Protein 5ZNT (pdb70)

Organism: Bombyx mori (NCBI:txid7091)

Sequence (379 aa):
PNRAPPCDSSQCVLPDCFCSEDGTVIPGDLPARDVPQMITITFDDAINNNNIELYKEIFNGKRKNPNGCDIKATYFVSHKYTNYSAVQETHRKGHEIAVHSITHNDDERFWSNATVDDWGKEMAGMRVIIEKFSNITDNSVVGVRAPYLRVGGNNQFTMMEEQAFLYDSTITAPLSNPPLWPYTMYFRMPHRCHGNLQSCPTRSHAVWEMVMNELDRREDPSNDEYLPGCAMVDSCSNILTGDQFYNFLNHNFDRHYEQNRAPLGLYFHAAWLKNNPEFLEAFLYWIDEILQSHNNDVYFVTMTQVIQWVQNPRTVTEAKNFEPWREKCSVEGNPACWVPHSCKLTSKEVPGETINLQTCLRCPVNYPWLNDPTGDGHYH

B-factor: mean 30.51, std 12.41, range [11.77, 82.38]

Radius of gyration: 20.22 Å; Cα contacts (8 Å, |Δi|>4): 789; chains: 1; bounding box: 62×52×52 Å

Nearest PDB structures (foldseek):
  5znt-assembly1_A  TM=1.003E+00  e=3.588E-90  Bombyx mori
  5z34-assembly1_A  TM=9.228E-01  e=1.202E-41  Bombyx mori
  7v03-assembly1_A  TM=4.152E-01  e=1.930E+00  Cuscuta australis
  7rcq-assembly1_A-2  TM=2.975E-01  e=6.679E-01  Ktedonobacter racemifer
  7sp7-assembly1_A  TM=4.121E-01  e=6.319E+00  Paramecium bursaria Chlorella virus CZ-2

GO terms:
  GO:0008270 zinc ion binding (F, IDA)
  GO:0004099 chitin deacetylase activity (F, IDA)
  GO:0000272 polysaccharide catabolic process (P, IDA)
  GO:0005576 extracellular region (C, IC)
  GO:0005515 protein binding (F, IPI)

Foldseek 3Di:
DFFFAADDPVPADFDQFDDDLQQQAAFVNDDLVFFFQEAAEEAEEADAPVCLVVVCVQQVLPQAALLRFGFEYEYAYEAFQHALLSVLVNVLLPHAYEHAFHPLDPPLVCQQAPALLRLCLTHVLRVVLNCPQSVPDPPRHAEYEYRVLAAHAVSNQVNSQVSRRAAYASFEAWADQQWGAKGAQQHADSGDRDDDPHHHYGHGGSYIYRYQYFADLDLCVPDPDDDTGHRAPVVSPPPDFLVSLLVSVVVRSCSLSVGSSHHHYHYYHSCVCVVHVSVVVSVSVNSVVCRVPDLRYGNAHPVVSSVCSNPPDTSVRVSVPVVRCVSRRDDDDRPDDAWDWDFAAAPVRPPDTGTYTGNDDDEHHDAGSVRSVSNPDDD

Structure (mmCIF, N/CA/C/O backbone):
data_5ZNT
#
_entry.id   5ZNT
#
_cell.length_a   136.006
_cell.length_b   136.006
_cell.length_c   77.209
_cell.angle_alpha   90.00
_cell.angle_beta   90.00
_cell.angle_gamma   90.00
#
_symmetry.space_group_name_H-M   'I 4'
#
loop_
_entity.id
_entity.type
_entity.pdbx_description
1 polymer 'chitin deacetylase'
2 branched 2-acetamido-2-deoxy-beta-D-glucopyranose-(1-4)-2-acetamido-2-deoxy-beta-D-glucopyranose
3 non-polymer 'ZINC ION'
4 non-polymer 2-acetamido-2-deoxy-beta-D-glucopyranose
5 water water
#
loop_
_atom_site.group_PDB
_atom_site.id
_atom_site.type_symbol
_atom_site.label_atom_id
_atom_site.label_alt_id
_atom_site.label_comp_id
_atom_site.label_asym_id
_atom_site.label_entity_id
_atom_site.label_seq_id
_atom_site.pdbx_PDB_ins_code
_atom_site.Cartn_x
_atom_site.Cartn_y
_atom_site.Cartn_z
_atom_site.occupancy
_atom_site.B_iso_or_equiv
_atom_site.auth_seq_id
_atom_site.auth_comp_id
_atom_site.auth_asym_id
_atom_site.auth_atom_id
_atom_site.pdbx_PDB_model_num
ATOM 1 N N . PRO A 1 2 ? 13.729 95.516 75.155 1.00 72.47 162 PRO A N 1
ATOM 2 C CA . PRO A 1 2 ? 12.668 95.322 74.181 1.00 71.14 162 PRO A CA 1
ATOM 3 C C . PRO A 1 2 ? 13.194 94.403 73.153 1.00 71.36 162 PRO A C 1
ATOM 4 O O . PRO A 1 2 ? 14.064 93.608 73.458 1.00 66.23 162 PRO A O 1
ATOM 8 N N . ASN A 1 3 ? 12.658 94.511 71.953 1.00 70.83 163 ASN A N 1
ATOM 9 C CA . ASN A 1 3 ? 13.119 93.698 70.879 1.00 72.64 163 ASN A CA 1
ATOM 10 C C . ASN A 1 3 ? 14.197 94.232 70.005 1.00 58.08 163 ASN A C 1
ATOM 11 O O . ASN A 1 3 ? 14.057 94.408 68.819 1.00 50.37 163 ASN A O 1
ATOM 16 N N . ARG A 1 4 ? 15.279 94.427 70.709 1.00 55.45 164 ARG A N 1
ATOM 17 C CA . ARG A 1 4 ? 16.495 94.863 70.222 1.00 50.32 164 ARG A CA 1
ATOM 18 C C . ARG A 1 4 ? 16.940 93.827 69.240 1.00 52.26 164 ARG A C 1
ATOM 19 O O . ARG A 1 4 ? 16.937 92.697 69.541 1.00 50.71 164 ARG A O 1
ATOM 27 N N . ALA A 1 5 ? 17.304 94.237 68.057 1.00 37.86 165 ALA A N 1
ATOM 28 C CA . ALA A 1 5 ? 17.785 93.312 67.050 1.00 41.97 165 ALA A CA 1
ATOM 29 C C . ALA A 1 5 ? 19.054 92.627 67.550 1.00 34.59 165 ALA A C 1
ATOM 30 O O . ALA A 1 5 ? 19.888 93.263 68.204 1.00 32.55 165 ALA A O 1
ATOM 32 N N . PRO A 1 6 ? 19.221 91.339 67.282 1.00 36.53 166 PRO A N 1
ATOM 33 C CA . PRO A 1 6 ? 20.403 90.630 67.753 1.00 32.63 166 PRO A CA 1
ATOM 34 C C . PRO A 1 6 ? 21.594 90.916 66.861 1.00 38.65 166 PRO A C 1
ATOM 35 O O . PRO A 1 6 ? 21.437 91.447 65.748 1.00 33.34 166 PRO A O 1
ATOM 39 N N . PRO A 1 7 ? 22.802 90.565 67.305 1.00 35.46 167 PRO A N 1
ATOM 40 C CA . PRO A 1 7 ? 23.963 90.688 66.423 1.00 32.85 167 PRO A CA 1
ATOM 41 C C . PRO A 1 7 ? 23.778 89.802 65.207 1.00 30.28 167 PRO A C 1
ATOM 42 O O . PRO A 1 7 ? 23.061 88.803 65.247 1.00 33.79 167 PRO A O 1
ATOM 46 N N . CYS A 1 8 ? 24.426 90.200 64.114 1.00 31.59 168 CYS A N 1
ATOM 47 C CA . CYS A 1 8 ? 24.392 89.435 62.873 1.00 33.46 168 CYS A CA 1
ATOM 48 C C . CYS A 1 8 ? 24.557 87.943 63.141 1.00 37.76 168 CYS A C 1
ATOM 49 O O . CYS A 1 8 ? 25.487 87.523 63.833 1.00 39.34 168 CYS A O 1
ATOM 52 N N . ASP A 1 9 ? 23.636 87.152 62.602 1.00 40.80 169 ASP A N 1
ATOM 53 C CA . ASP A 1 9 ? 23.706 85.690 62.619 1.00 42.92 169 ASP A CA 1
ATOM 54 C C . ASP A 1 9 ? 23.703 85.223 61.166 1.00 40.63 169 ASP A C 1
ATOM 55 O O . ASP A 1 9 ? 22.643 85.130 60.542 1.00 38.41 169 ASP A O 1
ATOM 60 N N . SER A 1 10 ? 24.890 84.925 60.632 1.00 47.77 170 SER A N 1
ATOM 61 C CA . SER A 1 10 ? 25.018 84.549 59.227 1.00 53.82 170 SER A CA 1
ATOM 62 C C . SER A 1 10 ? 24.214 83.306 58.876 1.00 55.07 170 SER A C 1
ATOM 63 O O . SER A 1 10 ? 24.088 82.987 57.690 1.00 57.39 170 SER A O 1
ATOM 66 N N . SER A 1 11 ? 23.655 82.612 59.870 1.00 54.48 171 SER A N 1
ATOM 67 C CA . SER A 1 11 ? 22.877 81.408 59.608 1.00 59.74 171 SER A CA 1
ATOM 68 C C . SER A 1 11 ? 21.430 81.739 59.259 1.00 55.74 171 SER A C 1
ATOM 69 O O . SER A 1 11 ? 20.841 81.091 58.388 1.00 62.68 171 SER A O 1
ATOM 72 N N . GLN A 1 12 ? 20.831 82.729 59.917 1.00 47.62 172 GLN A N 1
ATOM 73 C CA . GLN A 1 12 ? 19.475 83.136 59.572 1.00 51.45 172 GLN A CA 1
ATOM 74 C C . GLN A 1 12 ? 19.424 84.465 58.818 1.00 51.33 172 GLN A C 1
ATOM 75 O O . GLN A 1 12 ? 18.351 85.065 58.702 1.00 53.02 172 GLN A O 1
ATOM 81 N N . CYS A 1 13 ? 20.548 84.937 58.297 1.00 49.19 173 CYS A N 1
ATOM 82 C CA . CYS A 1 13 ? 20.578 86.112 57.430 1.00 45.70 173 CYS A CA 1
ATOM 83 C C . CYS A 1 13 ? 21.192 85.671 56.104 1.00 44.06 173 CYS A C 1
ATOM 84 O O . CYS A 1 13 ? 22.418 85.652 55.963 1.00 46.87 173 CYS A O 1
ATOM 87 N N . VAL A 1 14 ? 20.342 85.308 55.139 1.00 41.34 174 VAL A N 1
ATOM 88 C CA . VAL A 1 14 ? 20.782 84.711 53.883 1.00 50.18 174 VAL A CA 1
ATOM 89 C C . VAL A 1 14 ? 20.297 85.548 52.706 1.00 51.33 174 VAL A C 1
ATOM 90 O O . VAL A 1 14 ? 19.167 86.061 52.709 1.00 48.68 174 VAL A O 1
ATOM 94 N N . LEU A 1 15 ? 21.160 85.683 51.696 1.00 49.98 175 LEU A N 1
ATOM 95 C CA . LEU A 1 15 ? 20.808 86.400 50.477 1.00 55.38 175 LEU A CA 1
ATOM 96 C C . LEU A 1 15 ? 19.615 85.721 49.808 1.00 54.25 175 LEU A C 1
ATOM 97 O O . LEU A 1 15 ? 19.445 84.505 49.921 1.00 63.02 175 LEU A O 1
ATOM 102 N N . PRO A 1 16 ? 18.774 86.477 49.091 1.00 57.13 176 PRO A N 1
ATOM 103 C CA . PRO A 1 16 ? 18.894 87.909 48.807 1.00 54.61 176 PRO A CA 1
ATOM 104 C C . PRO A 1 16 ? 18.116 88.812 49.759 1.00 52.53 176 PRO A C 1
ATOM 105 O O . PRO A 1 16 ? 18.117 90.034 49.584 1.00 43.86 176 PRO A O 1
ATOM 109 N N . ASP A 1 17 ? 17.426 88.221 50.731 1.00 51.42 177 ASP A N 1
ATOM 110 C CA . ASP A 1 17 ? 16.591 89.029 51.610 1.00 48.77 177 ASP A CA 1
ATOM 111 C C . ASP A 1 17 ? 17.412 89.775 52.650 1.00 40.07 177 ASP A C 1
ATOM 112 O O . ASP A 1 17 ? 16.990 90.832 53.137 1.00 42.23 177 ASP A O 1
ATOM 117 N N . CYS A 1 18 ? 18.577 89.246 52.998 1.00 42.86 178 CYS A N 1
ATOM 118 C CA . CYS A 1 18 ? 19.260 89.697 54.195 1.00 41.13 178 CYS A CA 1
ATOM 119 C C . CYS A 1 18 ? 20.755 89.579 53.964 1.00 41.49 178 CYS A C 1
ATOM 120 O O . CYS A 1 18 ? 21.238 88.572 53.431 1.00 40.25 178 CYS A O 1
ATOM 123 N N . PHE A 1 19 ? 21.483 90.619 54.355 1.00 34.69 179 PHE A N 1
ATOM 124 C CA . PHE A 1 19 ? 22.929 90.557 54.322 1.00 35.63 179 PHE A CA 1
ATOM 125 C C . PHE A 1 19 ? 23.495 91.264 55.541 1.00 38.33 179 PHE A C 1
ATOM 126 O O . PHE A 1 19 ? 23.129 92.406 55.836 1.00 35.70 179 PHE A O 1
ATOM 134 N N . CYS A 1 20 ? 24.378 90.568 56.255 1.00 37.61 180 CYS A N 1
ATOM 135 C CA . CYS A 1 20 ? 25.087 91.138 57.386 1.00 33.27 180 CYS A CA 1
ATOM 136 C C . CYS A 1 20 ? 26.404 90.395 57.554 1.00 37.78 180 CYS A C 1
ATOM 137 O O . CYS A 1 20 ? 26.569 89.263 57.095 1.00 37.94 180 CYS A O 1
ATOM 140 N N . SER A 1 21 ? 27.345 91.060 58.209 1.00 33.19 181 SER A N 1
ATOM 141 C CA . SER A 1 21 ? 28.537 90.424 58.745 1.00 40.36 181 SER A CA 1
ATOM 142 C C . SER A 1 21 ? 28.794 91.026 60.117 1.00 38.63 181 SER A C 1
ATOM 143 O O . SER A 1 21 ? 28.163 92.015 60.512 1.00 35.04 181 SER A O 1
ATOM 146 N N . GLU A 1 22 ? 29.734 90.429 60.857 1.00 44.46 182 GLU A N 1
ATOM 147 C CA . GLU A 1 22 ? 29.905 90.832 62.250 1.00 46.70 182 GLU A CA 1
ATOM 148 C C . GLU A 1 22 ? 30.367 92.285 62.358 1.00 40.23 182 GLU A C 1
ATOM 149 O O . GLU A 1 22 ? 29.917 93.021 63.244 1.00 42.87 182 GLU A O 1
ATOM 155 N N . ASP A 1 23 ? 31.236 92.727 61.448 1.00 35.43 183 ASP A N 1
ATOM 156 C CA . ASP A 1 23 ? 31.678 94.119 61.445 1.00 40.20 183 ASP A CA 1
ATOM 157 C C . ASP A 1 23 ? 31.299 94.884 60.175 1.00 33.22 183 ASP A C 1
ATOM 158 O O . ASP A 1 23 ? 31.758 96.017 59.988 1.00 29.41 183 ASP A O 1
ATOM 163 N N . GLY A 1 24 ? 30.482 94.307 59.301 1.00 36.27 184 GLY A N 1
ATOM 164 C CA . GLY A 1 24 ? 30.077 95.038 58.118 1.00 29.36 184 GLY A CA 1
ATOM 165 C C . GLY A 1 24 ? 31.122 95.149 57.028 1.00 36.42 184 GLY A C 1
ATOM 166 O O . GLY A 1 24 ? 30.901 95.903 56.077 1.00 28.67 184 GLY A O 1
ATOM 167 N N . THR A 1 25 ? 32.258 94.423 57.124 1.00 28.64 185 THR A N 1
ATOM 168 C CA . THR A 1 25 ? 33.316 94.516 56.120 1.00 26.33 185 THR A CA 1
ATOM 169 C C . THR A 1 25 ? 33.385 93.337 55.161 1.00 27.28 185 THR A C 1
ATOM 170 O O . THR A 1 25 ? 34.130 93.410 54.178 1.00 28.72 185 THR A O 1
ATOM 174 N N . VAL A 1 26 ? 32.631 92.274 55.396 1.00 31.50 186 VAL A N 1
ATOM 175 C CA . VAL A 1 26 ? 32.704 91.076 54.565 1.00 33.95 186 VAL A CA 1
ATOM 176 C C . VAL A 1 26 ? 31.978 91.306 53.245 1.00 34.13 186 VAL A C 1
ATOM 177 O O . VAL A 1 26 ? 30.908 91.926 53.198 1.00 31.62 186 VAL A O 1
ATOM 181 N N . ILE A 1 27 ? 32.558 90.794 52.166 1.00 26.64 187 ILE A N 1
ATOM 182 C CA . ILE A 1 27 ? 32.000 90.913 50.824 1.00 27.75 187 ILE A CA 1
ATOM 183 C C . ILE A 1 27 ? 30.834 89.945 50.661 1.00 37.28 187 ILE A C 1
ATOM 184 O O . ILE A 1 27 ? 30.930 88.783 51.086 1.00 36.48 187 ILE A O 1
ATOM 189 N N . PRO A 1 28 ? 29.711 90.383 50.083 1.00 33.56 188 PRO A N 1
ATOM 190 C CA . PRO A 1 28 ? 28.611 89.454 49.802 1.00 34.39 188 PRO A CA 1
ATOM 191 C C . PRO A 1 28 ? 29.078 88.247 49.000 1.00 34.96 188 PRO A C 1
ATOM 192 O O . PRO A 1 28 ? 29.957 88.348 48.142 1.00 33.98 188 PRO A O 1
ATOM 196 N N . GLY A 1 29 ? 28.491 87.090 49.304 1.00 37.20 189 GLY A N 1
ATOM 197 C CA . GLY A 1 29 ? 28.866 85.855 48.625 1.00 41.65 189 GLY A CA 1
ATOM 198 C C . GLY A 1 29 ? 30.293 85.403 48.848 1.00 41.32 189 GLY A C 1
ATOM 199 O O . GLY A 1 29 ? 30.732 84.448 48.200 1.00 45.04 189 GLY A O 1
ATOM 200 N N . ASP A 1 30 ? 31.023 86.067 49.743 1.00 38.05 190 ASP A N 1
ATOM 201 C CA . ASP A 1 30 ? 32.426 85.781 50.037 1.00 43.71 190 ASP A CA 1
ATOM 202 C C . ASP A 1 30 ? 33.268 85.707 48.763 1.00 52.22 190 ASP A C 1
ATOM 203 O O . ASP A 1 30 ? 34.207 84.915 48.659 1.00 41.98 190 ASP A O 1
ATOM 208 N N . LEU A 1 31 ? 32.942 86.552 47.786 1.00 42.28 191 LEU A N 1
ATOM 209 C CA . LEU A 1 31 ? 33.785 86.660 46.608 1.00 36.62 191 LEU A CA 1
ATOM 210 C C . LEU A 1 31 ? 35.134 87.263 46.998 1.00 39.01 191 LEU A C 1
ATOM 211 O O . LEU A 1 31 ? 35.215 88.072 47.932 1.00 40.31 191 LEU A O 1
ATOM 216 N N . PRO A 1 32 ? 36.216 86.858 46.327 1.00 38.89 192 PRO A N 1
ATOM 217 C CA . PRO A 1 32 ? 37.509 87.517 46.549 1.00 39.16 192 PRO A CA 1
ATOM 218 C C . PRO A 1 32 ? 37.447 88.974 46.118 1.00 31.51 192 PRO A C 1
ATOM 219 O O . PRO A 1 32 ? 36.911 89.288 45.058 1.00 39.69 192 PRO A O 1
ATOM 223 N N . ALA A 1 33 ? 38.063 89.853 46.917 1.00 31.91 193 ALA A N 1
ATOM 224 C CA . ALA A 1 33 ? 38.062 91.282 46.601 1.00 33.79 193 ALA A CA 1
ATOM 225 C C . ALA A 1 33 ? 38.552 91.552 45.180 1.00 40.36 193 ALA A C 1
ATOM 226 O O . ALA A 1 33 ? 37.993 92.405 44.476 1.00 31.73 193 ALA A O 1
ATOM 228 N N . ARG A 1 34 ? 39.582 90.826 44.724 1.00 35.12 194 ARG A N 1
ATOM 229 C CA . ARG A 1 34 ? 40.131 91.100 43.398 1.00 33.92 194 ARG A CA 1
ATOM 230 C C . ARG A 1 34 ? 39.150 90.762 42.276 1.00 30.07 194 ARG A C 1
ATOM 231 O O . ARG A 1 34 ? 39.331 91.233 41.149 1.00 34.80 194 ARG A O 1
ATOM 239 N N . ASP A 1 35 ? 38.110 89.977 42.546 1.00 29.58 195 ASP A N 1
ATOM 240 C CA . ASP A 1 35 ? 37.113 89.667 41.525 1.00 31.83 195 ASP A CA 1
ATOM 241 C C . ASP A 1 35 ? 35.834 90.490 41.656 1.00 31.29 195 ASP A C 1
ATOM 242 O O . ASP A 1 35 ? 34.911 90.305 40.859 1.00 34.12 195 ASP A O 1
ATOM 247 N N . VAL A 1 36 ? 35.763 91.391 42.625 1.00 31.38 196 VAL A N 1
ATOM 248 C CA . VAL A 1 36 ? 34.567 92.198 42.892 1.00 30.38 196 VAL A CA 1
ATOM 249 C C . VAL A 1 36 ? 34.629 93.492 42.083 1.00 23.69 196 VAL A C 1
ATOM 250 O O . VAL A 1 36 ? 35.613 94.230 42.190 1.00 28.29 196 VAL A O 1
ATOM 254 N N . PRO A 1 37 ? 33.613 93.818 41.278 1.00 23.31 197 PRO A N 1
ATOM 255 C CA . PRO A 1 37 ? 33.572 95.146 40.640 1.00 24.41 197 PRO A CA 1
ATOM 256 C C . PRO A 1 37 ? 33.498 96.237 41.705 1.00 22.85 197 PRO A C 1
ATOM 257 O O . PRO A 1 37 ? 32.736 96.130 42.671 1.00 24.11 197 PRO A O 1
ATOM 261 N N . GLN A 1 38 ? 34.312 97.268 41.544 1.00 23.97 198 GLN A N 1
ATOM 262 C CA . GLN A 1 38 ? 34.283 98.413 42.448 1.00 21.18 198 GLN A CA 1
ATOM 263 C C . GLN A 1 38 ? 33.103 99.303 42.059 1.00 23.61 198 GLN A C 1
ATOM 264 O O . GLN A 1 38 ? 33.131 99.966 41.022 1.00 21.30 198 GLN A O 1
ATOM 270 N N . MET A 1 39 ? 32.072 99.318 42.886 1.00 22.09 199 MET A N 1
ATOM 271 C CA . MET A 1 39 ? 30.904 100.151 42.642 1.00 23.99 199 MET A CA 1
ATOM 272 C C . MET A 1 39 ? 31.121 101.545 43.214 1.00 20.25 199 MET A C 1
ATOM 273 O O . MET A 1 39 ? 31.679 101.703 44.304 1.00 23.45 199 MET A O 1
ATOM 278 N N . ILE A 1 40 ? 30.684 102.558 42.464 1.00 21.37 200 ILE A N 1
ATOM 279 C CA . ILE A 1 40 ? 30.701 103.940 42.930 1.00 21.37 200 ILE A CA 1
ATOM 280 C C . ILE A 1 40 ? 29.280 104.477 42.799 1.00 20.15 200 ILE A C 1
ATOM 281 O O . ILE A 1 40 ? 28.678 104.375 41.728 1.00 19.31 200 ILE A O 1
ATOM 286 N N . THR A 1 41 ? 28.742 105.028 43.884 1.00 18.34 201 THR A N 1
ATOM 287 C CA . THR A 1 41 ? 27.393 105.603 43.876 1.00 16.66 201 THR A CA 1
ATOM 288 C C . THR A 1 41 ? 27.533 107.116 43.990 1.00 16.34 201 THR A C 1
ATOM 289 O O . THR A 1 41 ? 27.669 107.657 45.085 1.00 17.90 201 THR A O 1
ATOM 293 N N . ILE A 1 42 ? 27.534 107.790 42.843 1.00 15.31 202 ILE A N 1
ATOM 294 C CA . ILE A 1 42 ? 27.373 109.235 42.833 1.00 18.56 202 ILE A CA 1
ATOM 295 C C . ILE A 1 42 ? 25.928 109.560 43.187 1.00 17.59 202 ILE A C 1
ATOM 296 O O . ILE A 1 42 ? 25.001 108.990 42.605 1.00 18.08 202 ILE A O 1
ATOM 301 N N . THR A 1 43 ? 25.723 110.471 44.14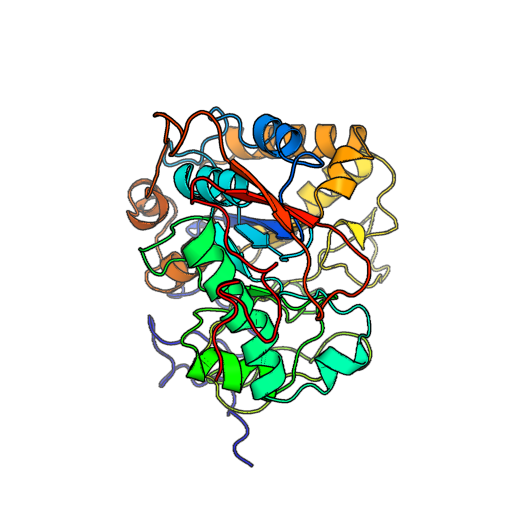2 1.00 15.38 203 THR A N 1
ATOM 302 C CA . THR A 1 43 ? 24.372 110.914 44.471 1.00 13.54 203 THR A CA 1
ATOM 303 C C . THR A 1 43 ? 24.324 112.432 44.500 1.00 16.67 203 THR A C 1
ATOM 304 O O . THR A 1 43 ? 25.348 113.102 44.668 1.00 17.06 203 THR A O 1
ATOM 308 N N . PHE A 1 44 ? 23.101 112.965 44.347 1.00 16.63 204 PHE A N 1
ATOM 309 C CA . PHE A 1 44 ? 22.813 114.390 44.449 1.00 13.86 204 PHE A CA 1
ATOM 310 C C . PHE A 1 44 ? 21.575 114.599 45.310 1.00 21.32 204 PHE A C 1
ATOM 311 O O . PHE A 1 44 ? 20.547 113.944 45.089 1.00 17.92 204 PHE A O 1
ATOM 319 N N . ASP A 1 45 ? 21.665 115.520 46.247 1.00 13.87 205 ASP A N 1
ATOM 320 C CA . ASP A 1 45 ? 20.513 115.790 47.061 1.00 18.02 205 ASP A CA 1
ATOM 321 C C . ASP A 1 45 ? 19.810 117.014 46.532 1.00 23.75 205 ASP A C 1
ATOM 322 O O . ASP A 1 45 ? 20.332 117.784 45.700 1.00 39.14 205 ASP A O 1
ATOM 327 N N . ASP A 1 46 ? 18.611 117.150 47.066 1.00 14.58 206 ASP A N 1
ATOM 328 C CA . ASP A 1 46 ? 17.766 118.317 47.024 1.00 16.29 206 ASP A CA 1
ATOM 329 C C . ASP A 1 46 ? 17.330 118.608 45.598 1.00 29.07 206 ASP A C 1
ATOM 330 O O . ASP A 1 46 ? 17.557 117.841 44.774 1.00 42.74 206 ASP A O 1
ATOM 335 N N . ALA A 1 47 ? 16.644 119.700 45.383 1.00 16.33 207 ALA A N 1
ATOM 336 C CA . ALA A 1 47 ? 15.832 119.943 44.204 1.00 16.85 207 ALA A CA 1
ATOM 337 C C . ALA A 1 47 ? 16.504 119.712 42.858 1.00 19.29 207 ALA A C 1
ATOM 338 O O . ALA A 1 47 ? 17.645 119.880 42.735 1.00 16.08 207 ALA A O 1
ATOM 340 N N . ILE A 1 48 ? 15.724 119.331 41.875 1.00 15.34 208 ILE A N 1
ATOM 341 C CA . ILE A 1 48 ? 16.212 119.236 40.538 1.00 15.59 208 ILE A CA 1
ATOM 342 C C . ILE A 1 48 ? 15.458 120.344 39.800 1.00 18.35 208 ILE A C 1
ATOM 343 O O . ILE A 1 48 ? 14.290 120.301 39.716 1.00 18.37 208 ILE A O 1
ATOM 348 N N . ASN A 1 49 ? 16.154 121.312 39.254 1.00 17.70 209 ASN A N 1
ATOM 349 C CA . ASN A 1 49 ? 15.488 122.420 38.561 1.00 18.53 209 ASN A CA 1
ATOM 350 C C . ASN A 1 49 ? 16.533 123.145 37.729 1.00 18.64 209 ASN A C 1
ATOM 351 O O . ASN A 1 49 ? 17.662 122.665 37.569 1.00 17.55 209 ASN A O 1
ATOM 356 N N . ASN A 1 50 ? 16.178 124.329 37.214 1.00 17.31 210 ASN A N 1
ATOM 357 C CA . ASN A 1 50 ? 17.105 124.978 36.303 1.00 23.21 210 ASN A CA 1
ATOM 358 C C . ASN A 1 50 ? 18.357 125.495 37.014 1.00 23.51 210 ASN A C 1
ATOM 359 O O . ASN A 1 50 ? 19.282 125.959 36.341 1.00 22.50 210 ASN A O 1
ATOM 364 N N . ASN A 1 51 ? 18.432 125.420 38.345 1.00 19.42 211 ASN A N 1
ATOM 365 C CA . ASN A 1 51 ? 19.714 125.689 38.987 1.00 21.51 211 ASN A CA 1
ATOM 366 C C . ASN A 1 51 ? 20.770 124.637 38.638 1.00 24.10 211 ASN A C 1
ATOM 367 O O . ASN A 1 51 ? 21.966 124.925 38.763 1.00 20.34 211 ASN A O 1
ATOM 372 N N . ASN A 1 52 ? 20.364 123.421 38.254 1.00 19.25 212 ASN A N 1
ATOM 373 C CA . ASN A 1 52 ? 21.329 122.333 38.070 1.00 22.27 212 ASN A CA 1
ATOM 374 C C . ASN A 1 52 ? 21.071 121.421 36.868 1.00 22.88 212 ASN A C 1
ATOM 375 O O . ASN A 1 52 ? 21.886 120.531 36.620 1.00 18.80 212 ASN A O 1
ATOM 380 N N . ILE A 1 53 ? 20.018 121.649 36.077 1.00 22.80 213 ILE A N 1
ATOM 381 C CA . ILE A 1 53 ? 19.704 120.740 34.975 1.00 25.63 213 ILE A CA 1
ATOM 382 C C . ILE A 1 53 ? 20.843 120.719 33.958 1.00 26.34 213 ILE A C 1
ATOM 383 O O . ILE A 1 53 ? 21.248 119.652 33.480 1.00 27.59 213 ILE A O 1
ATOM 388 N N . GLU A 1 54 ? 21.426 121.880 33.667 1.00 21.77 214 GLU A N 1
ATOM 389 C CA . GLU A 1 54 ? 22.533 121.922 32.718 1.00 32.16 214 GLU A CA 1
ATOM 390 C C . GLU A 1 54 ? 23.793 121.278 33.285 1.00 30.61 214 GLU A C 1
ATOM 391 O O . GLU A 1 54 ? 24.564 120.664 32.538 1.00 29.17 214 GLU A O 1
ATOM 397 N N . LEU A 1 55 ? 24.051 121.444 34.585 1.00 26.31 215 LEU A N 1
ATOM 398 C CA . LEU A 1 55 ? 25.175 120.732 35.190 1.00 22.52 215 LEU A CA 1
ATOM 399 C C . LEU A 1 55 ? 25.042 119.224 34.976 1.00 23.71 215 LEU A C 1
ATOM 400 O O . LEU A 1 55 ? 26.016 118.548 34.611 1.00 25.14 215 LEU A O 1
ATOM 405 N N . TYR A 1 56 ? 23.851 118.672 35.207 1.00 18.83 216 TYR A N 1
ATOM 406 C CA . TYR A 1 56 ? 23.707 117.225 35.073 1.00 21.03 216 TYR A CA 1
ATOM 407 C C . TYR A 1 56 ? 23.905 116.787 33.624 1.00 29.68 216 TYR A C 1
ATOM 408 O O . TYR A 1 56 ? 24.411 115.684 33.379 1.00 24.36 216 TYR A O 1
ATOM 417 N N . LYS A 1 57 ? 23.562 117.648 32.655 1.00 25.93 217 LYS A N 1
ATOM 418 C CA . LYS A 1 57 ? 23.812 117.311 31.250 1.00 33.47 217 LYS A CA 1
ATOM 419 C C . LYS A 1 57 ? 25.300 117.278 30.944 1.00 27.91 217 LYS A C 1
ATOM 420 O O . LYS A 1 57 ? 25.756 116.445 30.147 1.00 31.43 217 LYS A O 1
ATOM 426 N N . GLU A 1 58 ? 26.069 118.181 31.555 1.00 23.24 218 GLU A N 1
ATOM 427 C CA . GLU A 1 58 ? 27.506 118.205 31.341 1.00 27.98 218 GLU A CA 1
ATOM 428 C C . GLU A 1 58 ? 28.161 116.945 31.896 1.00 31.15 218 GLU A C 1
ATOM 429 O O . GLU A 1 58 ? 29.054 116.376 31.262 1.00 25.86 218 GLU A O 1
ATOM 435 N N . ILE A 1 59 ? 27.735 116.503 33.082 1.00 24.50 219 ILE A N 1
ATOM 436 C CA . ILE A 1 59 ? 28.305 115.302 33.690 1.00 22.60 219 ILE A CA 1
ATOM 437 C C . ILE A 1 59 ? 27.856 114.053 32.933 1.00 22.45 219 ILE A C 1
ATOM 438 O O . ILE A 1 59 ? 28.675 113.230 32.511 1.00 24.40 219 ILE A O 1
ATOM 443 N N . PHE A 1 60 ? 26.547 113.880 32.795 1.00 19.39 220 PHE A N 1
ATOM 444 C CA . PHE A 1 60 ? 25.961 112.659 32.255 1.00 21.95 220 PHE A CA 1
ATOM 445 C C . PHE A 1 60 ? 25.608 112.896 30.791 1.00 29.09 220 PHE A C 1
ATOM 446 O O . PHE A 1 60 ? 24.451 113.007 30.401 1.00 36.04 220 PHE A O 1
ATOM 454 N N . ASN A 1 61 ? 26.670 112.991 29.993 1.00 30.75 221 ASN A N 1
ATOM 455 C CA . ASN A 1 61 ? 26.600 113.445 28.614 1.00 41.79 221 ASN A CA 1
ATOM 456 C C . ASN A 1 61 ? 26.306 112.323 27.615 1.00 44.05 221 ASN A C 1
ATOM 457 O O . ASN A 1 61 ? 26.287 112.581 26.407 1.00 53.09 221 ASN A O 1
ATOM 462 N N . GLY A 1 62 ? 26.066 111.102 28.079 1.00 37.47 222 GLY A N 1
ATOM 463 C CA . GLY A 1 62 ? 25.892 109.996 27.156 1.00 36.86 222 GLY A CA 1
ATOM 464 C C . GLY A 1 62 ? 27.172 109.470 26.547 1.00 33.82 222 GLY A C 1
ATOM 465 O O . GLY A 1 62 ? 27.116 108.546 25.732 1.00 45.17 222 GLY A O 1
ATOM 466 N N . LYS A 1 63 ? 28.322 110.027 26.919 1.00 37.11 223 LYS A N 1
ATOM 467 C CA . LYS A 1 63 ? 29.625 109.566 26.461 1.00 36.85 223 LYS A CA 1
ATOM 468 C C . LYS A 1 63 ? 30.445 108.864 27.537 1.00 42.23 223 LYS A C 1
ATOM 469 O O . LYS A 1 63 ? 31.492 108.295 27.215 1.00 42.39 223 LYS A O 1
ATOM 475 N N . ARG A 1 64 ? 30.039 108.929 28.803 1.00 29.51 224 ARG A N 1
ATOM 476 C CA . ARG A 1 64 ? 30.756 108.268 29.891 1.00 25.49 224 ARG A CA 1
ATOM 477 C C . ARG A 1 64 ? 30.063 106.934 30.133 1.00 26.75 224 ARG A C 1
ATOM 478 O O . ARG A 1 64 ? 28.880 106.904 30.481 1.00 23.50 224 ARG A O 1
ATOM 486 N N . LYS A 1 65 ? 30.781 105.833 29.900 1.00 21.39 225 LYS A N 1
ATOM 487 C CA . LYS A 1 65 ? 30.187 104.502 29.910 1.00 23.94 225 LYS A CA 1
ATOM 488 C C . LYS A 1 65 ? 30.924 103.608 30.890 1.00 19.80 225 LYS A C 1
ATOM 489 O O . LYS A 1 65 ? 32.149 103.674 30.991 1.00 24.53 225 LYS A O 1
ATOM 495 N N . ASN A 1 66 ? 30.168 102.765 31.589 1.00 21.13 226 ASN A N 1
ATOM 496 C CA . ASN A 1 66 ? 30.722 101.721 32.443 1.00 19.82 226 ASN A CA 1
ATOM 497 C C . ASN A 1 66 ? 31.336 100.614 31.581 1.00 26.47 226 ASN A C 1
ATOM 498 O O . ASN A 1 66 ? 31.143 100.593 30.369 1.00 21.37 226 ASN A O 1
ATOM 503 N N . PRO A 1 67 ? 32.064 99.666 32.186 1.00 27.83 227 PRO A N 1
ATOM 504 C CA . PRO A 1 67 ? 32.685 98.594 31.376 1.00 26.87 227 PRO A CA 1
ATOM 505 C C . PRO A 1 67 ? 31.687 97.719 30.636 1.00 32.18 227 PRO A C 1
ATOM 506 O O . PRO A 1 67 ? 32.101 96.989 29.725 1.00 29.08 227 PRO A O 1
ATOM 510 N N . ASN A 1 68 ? 30.394 97.772 30.977 1.00 24.21 228 ASN A N 1
ATOM 511 C CA . ASN A 1 68 ? 29.362 97.046 30.248 1.00 21.39 228 ASN A CA 1
ATOM 512 C C . ASN A 1 68 ? 28.851 97.809 29.037 1.00 26.36 228 ASN A C 1
ATOM 513 O O . ASN A 1 68 ? 27.871 97.380 28.424 1.00 28.39 228 ASN A O 1
ATOM 518 N N . GLY A 1 69 ? 29.457 98.947 28.705 1.00 25.02 229 GLY A N 1
ATOM 519 C CA . GLY A 1 69 ? 28.996 99.743 27.591 1.00 22.91 229 GLY A CA 1
ATOM 520 C C . GLY A 1 69 ? 27.839 100.687 27.887 1.00 27.53 229 GLY A C 1
ATOM 521 O O . GLY A 1 69 ? 27.436 101.435 26.990 1.00 28.03 229 GLY A O 1
ATOM 522 N N . CYS A 1 70 ? 27.289 100.680 29.101 1.00 22.54 230 CYS A N 1
ATOM 523 C CA . CYS A 1 70 ? 26.127 101.510 29.416 1.00 25.32 230 CYS A CA 1
ATOM 524 C C . CYS A 1 70 ? 26.550 102.834 30.055 1.00 24.97 230 CYS A C 1
ATOM 525 O O . CYS A 1 70 ? 27.578 102.917 30.733 1.00 21.36 230 CYS A O 1
ATOM 528 N N . ASP A 1 71 ? 25.711 103.862 29.864 1.00 25.29 231 ASP A N 1
ATOM 529 C CA . ASP A 1 71 ? 25.953 105.164 30.477 1.00 23.61 231 ASP A CA 1
ATOM 530 C C . ASP A 1 71 ? 26.085 105.025 31.991 1.00 19.10 231 ASP A C 1
ATOM 531 O O . ASP A 1 71 ? 25.370 104.252 32.624 1.00 21.92 231 ASP A O 1
ATOM 536 N N . ILE A 1 72 ? 27.024 105.774 32.569 1.00 19.15 232 ILE A N 1
ATOM 537 C CA . ILE A 1 72 ? 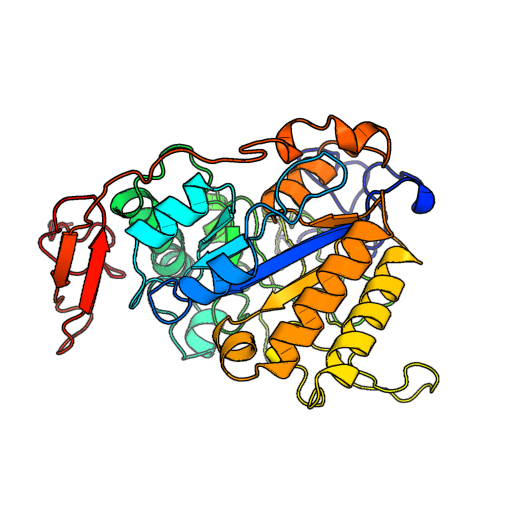27.122 105.828 34.024 1.00 18.85 232 ILE A CA 1
ATOM 538 C C . ILE A 1 72 ? 25.807 106.353 34.600 1.00 20.27 232 ILE A C 1
ATOM 539 O O . ILE A 1 72 ? 25.107 107.158 33.976 1.00 19.35 232 ILE A O 1
ATOM 544 N N . LYS A 1 73 ? 25.448 105.861 35.781 1.00 20.60 233 LYS A N 1
ATOM 545 C CA . LYS A 1 73 ? 24.171 106.198 36.400 1.00 19.49 233 LYS A CA 1
ATOM 546 C C . LYS A 1 73 ? 24.406 106.731 37.805 1.00 18.30 233 LYS A C 1
ATOM 547 O O . LYS A 1 73 ? 25.305 106.271 38.514 1.00 16.66 233 LYS A O 1
ATOM 553 N N . ALA A 1 74 ? 23.562 107.688 38.208 1.00 21.59 234 ALA A N 1
ATOM 554 C CA . ALA A 1 74 ? 23.611 108.307 39.527 1.00 17.19 234 ALA A CA 1
ATOM 555 C C . ALA A 1 74 ? 22.242 108.188 40.197 1.00 17.24 234 ALA A C 1
ATOM 556 O O . ALA A 1 74 ? 21.260 107.753 39.589 1.00 17.53 234 ALA A O 1
ATOM 558 N N . THR A 1 75 ? 22.185 108.559 41.474 1.00 17.54 235 THR A N 1
ATOM 559 C CA . THR A 1 75 ? 20.964 108.503 42.282 1.00 16.15 235 THR A CA 1
ATOM 560 C C . THR A 1 75 ? 20.655 109.908 42.786 1.00 18.50 235 THR A C 1
ATOM 561 O O . THR A 1 75 ? 21.543 110.579 43.295 1.00 18.59 235 THR A O 1
ATOM 565 N N . TYR A 1 76 ? 19.402 110.344 42.654 1.00 18.67 236 TYR A N 1
ATOM 566 C CA . TYR A 1 76 ? 18.982 111.687 43.039 1.00 17.63 236 TYR A CA 1
ATOM 567 C C . TYR A 1 76 ? 18.037 111.569 44.223 1.00 15.25 236 TYR A C 1
ATOM 568 O O . TYR A 1 76 ? 16.978 110.942 44.107 1.00 15.74 236 TYR A O 1
ATOM 577 N N . PHE A 1 77 ? 18.445 112.114 45.367 1.00 12.23 237 PHE A N 1
ATOM 578 C CA . PHE A 1 77 ? 17.566 112.188 46.534 1.00 14.24 237 PHE A CA 1
ATOM 579 C C . PHE A 1 77 ? 16.844 113.528 46.457 1.00 16.85 237 PHE A C 1
ATOM 580 O O . PHE A 1 77 ? 17.410 114.575 46.776 1.00 15.78 237 PHE A O 1
ATOM 588 N N . VAL A 1 78 ? 15.588 113.492 46.033 1.00 17.39 238 VAL A N 1
ATOM 589 C CA . VAL A 1 78 ? 14.887 114.686 45.563 1.00 14.41 238 VAL A CA 1
ATOM 590 C C . VAL A 1 78 ? 14.011 115.208 46.678 1.00 15.88 238 VAL A C 1
ATOM 591 O O . VAL A 1 78 ? 13.234 114.448 47.265 1.00 14.52 238 VAL A O 1
ATOM 595 N N . SER A 1 79 ? 14.130 116.506 46.972 1.00 14.41 239 SER A N 1
ATOM 596 C CA . SER A 1 79 ? 13.210 117.202 47.859 1.00 15.55 239 SER A CA 1
ATOM 597 C C . SER A 1 79 ? 12.222 118.009 47.014 1.00 13.06 239 SER A C 1
ATOM 598 O O . SER A 1 79 ? 12.524 118.383 45.882 1.00 15.50 239 SER A O 1
ATOM 601 N N . HIS A 1 80 ? 11.046 118.307 47.593 1.00 14.45 240 HIS A N 1
ATOM 602 C CA . HIS A 1 80 ? 9.913 118.799 46.798 1.00 13.31 240 HIS A CA 1
ATOM 603 C C . HIS A 1 80 ? 10.076 120.255 46.377 1.00 16.06 240 HIS A C 1
ATOM 604 O O . HIS A 1 80 ? 9.870 120.592 45.209 1.00 15.32 240 HIS A O 1
ATOM 611 N N . LYS A 1 81 ? 10.396 121.159 47.316 1.00 17.43 241 LYS A N 1
ATOM 612 C CA . LYS A 1 81 ? 10.182 122.571 47.021 1.00 16.01 241 LYS A CA 1
ATOM 613 C C . LYS A 1 81 ? 11.098 123.023 45.896 1.00 16.33 241 LYS A C 1
ATOM 614 O O . LYS A 1 81 ? 12.310 122.774 45.920 1.00 15.51 241 LYS A O 1
ATOM 620 N N . TYR A 1 82 ? 10.502 123.681 44.894 1.00 14.53 242 TYR A N 1
ATOM 621 C CA . TYR A 1 82 ? 11.157 124.204 43.699 1.00 14.70 242 TYR A CA 1
ATOM 622 C C . TYR A 1 82 ? 11.584 123.131 42.709 1.00 18.68 242 TYR A C 1
ATOM 623 O O . TYR A 1 82 ? 12.295 123.438 41.751 1.00 18.13 242 TYR A O 1
ATOM 632 N N . THR A 1 83 ? 11.171 121.885 42.888 1.00 15.54 243 THR A N 1
ATOM 633 C CA . THR A 1 83 ? 11.604 120.850 41.967 1.00 14.85 243 THR A CA 1
ATOM 634 C C . THR A 1 83 ? 10.794 120.913 40.678 1.00 17.98 243 THR A C 1
ATOM 635 O O . THR A 1 83 ? 9.611 121.259 40.686 1.00 16.89 243 THR A O 1
ATOM 639 N N . ASN A 1 84 ? 11.470 120.647 39.569 1.00 16.27 244 ASN A N 1
ATOM 640 C CA . ASN A 1 84 ? 10.873 120.580 38.240 1.00 18.95 244 ASN A CA 1
ATOM 641 C C . ASN A 1 84 ? 10.601 119.107 37.951 1.00 18.00 244 ASN A C 1
ATOM 642 O O . ASN A 1 84 ? 11.538 118.331 37.733 1.00 17.53 244 ASN A O 1
ATOM 647 N N . TYR A 1 85 ? 9.325 118.706 37.986 1.00 14.19 245 TYR A N 1
ATOM 648 C CA . TYR A 1 85 ? 9.015 117.286 37.883 1.00 12.76 245 TYR A CA 1
ATOM 649 C C . TYR A 1 85 ? 9.098 116.740 36.463 1.00 19.63 245 TYR A C 1
ATOM 650 O O . TYR A 1 85 ? 9.225 115.518 36.307 1.00 20.05 245 TYR A O 1
ATOM 659 N N . SER A 1 86 ? 9.055 117.600 35.436 1.00 19.21 246 SER A N 1
ATOM 660 C CA . SER A 1 86 ? 9.405 117.149 34.085 1.00 20.78 246 SER A CA 1
ATOM 661 C C . SER A 1 86 ? 10.868 116.757 34.017 1.00 22.73 246 SER A C 1
ATOM 662 O O . SER A 1 86 ? 11.234 115.813 33.308 1.00 21.40 246 SER A O 1
ATOM 665 N N . ALA A 1 87 ? 11.723 117.512 34.713 1.00 19.67 247 ALA A N 1
ATOM 666 C CA . ALA A 1 87 ? 13.148 117.200 34.735 1.00 20.39 247 ALA A CA 1
ATOM 667 C C . ALA A 1 87 ? 13.412 115.921 35.511 1.00 21.12 247 ALA A C 1
ATOM 668 O O . ALA A 1 87 ? 14.254 115.108 35.104 1.00 20.84 247 ALA A O 1
ATOM 670 N N . VAL A 1 88 ? 12.728 115.745 36.653 1.00 19.23 248 VAL A N 1
ATOM 671 C CA . VAL A 1 88 ? 12.814 114.491 37.393 1.00 16.85 248 VAL A CA 1
ATOM 672 C C . VAL A 1 88 ? 12.429 113.329 36.478 1.00 18.14 248 VAL A C 1
ATOM 673 O O . VAL A 1 88 ? 13.101 112.294 36.434 1.00 18.53 248 VAL A O 1
ATOM 677 N N . GLN A 1 89 ? 11.342 113.498 35.730 1.00 17.08 249 GLN A N 1
ATOM 678 C CA . GLN A 1 89 ? 10.866 112.457 34.822 1.00 17.96 249 GLN A CA 1
ATOM 679 C C . GLN A 1 89 ? 11.899 112.138 33.753 1.00 18.46 249 GLN A C 1
ATOM 680 O O . GLN A 1 89 ? 12.118 110.968 33.418 1.00 19.62 249 GLN A O 1
ATOM 686 N N . GLU A 1 90 ? 12.555 113.165 33.219 1.00 18.07 250 GLU A N 1
ATOM 687 C CA . GLU A 1 90 ? 13.534 112.949 32.167 1.00 20.79 250 GLU A CA 1
ATOM 688 C C . GLU A 1 90 ? 14.795 112.285 32.717 1.00 24.80 250 GLU A C 1
ATOM 689 O O . GLU A 1 90 ? 15.369 111.390 32.084 1.00 20.40 250 GLU A O 1
ATOM 695 N N . THR A 1 91 ? 15.230 112.717 33.899 1.00 17.58 251 THR A N 1
ATOM 696 C CA . THR A 1 91 ? 16.341 112.071 34.585 1.00 18.18 251 THR A CA 1
ATOM 697 C C . THR A 1 91 ? 16.068 110.583 34.789 1.00 20.05 251 THR A C 1
ATOM 698 O O . THR A 1 91 ? 16.951 109.745 34.571 1.00 18.11 251 THR A O 1
ATOM 702 N N . HIS A 1 92 ? 14.852 110.243 35.216 1.00 14.98 252 HIS A N 1
ATOM 703 C CA . HIS A 1 92 ? 14.456 108.851 35.394 1.00 16.36 252 HIS A CA 1
ATOM 704 C C . HIS A 1 92 ? 14.414 108.124 34.049 1.00 22.98 252 HIS A C 1
ATOM 705 O O . HIS A 1 92 ? 14.912 106.996 33.930 1.00 21.84 252 HIS A O 1
ATOM 712 N N . ARG A 1 93 ? 13.855 108.774 33.018 1.00 22.48 253 ARG A N 1
ATOM 713 C CA . ARG A 1 93 ? 13.803 108.162 31.687 1.00 21.91 253 ARG A CA 1
ATOM 714 C C . ARG A 1 93 ? 15.200 107.818 31.197 1.00 24.11 253 ARG A C 1
ATOM 715 O O . ARG A 1 93 ? 15.400 106.784 30.544 1.00 22.91 253 ARG A O 1
ATOM 723 N N . LYS A 1 94 ? 16.192 108.661 31.525 1.00 22.27 254 LYS A N 1
ATOM 724 C CA . LYS A 1 94 ? 17.575 108.428 31.128 1.00 19.82 254 LYS A CA 1
ATOM 725 C C . LYS A 1 94 ? 18.264 107.360 31.966 1.00 19.45 254 LYS A C 1
ATOM 726 O O . LYS A 1 94 ? 19.433 107.068 31.713 1.00 22.04 254 LYS A O 1
ATOM 732 N N . GLY A 1 95 ? 17.588 106.775 32.949 1.00 19.37 255 GLY A N 1
ATOM 733 C CA . GLY A 1 95 ? 18.123 105.644 33.681 1.00 19.16 255 GLY A CA 1
ATOM 734 C C . GLY A 1 95 ? 18.756 105.967 35.018 1.00 23.48 255 GLY A C 1
ATOM 735 O O . GLY A 1 95 ? 19.314 105.061 35.653 1.00 20.20 255 GLY A O 1
ATOM 736 N N . HIS A 1 96 ? 18.718 107.224 35.457 1.00 18.44 256 HIS A N 1
ATOM 737 C CA . HIS A 1 96 ? 19.156 107.530 36.808 1.00 18.72 256 HIS A CA 1
ATOM 738 C C . HIS A 1 96 ? 18.045 107.197 37.798 1.00 18.64 256 HIS A C 1
ATOM 739 O O . HIS A 1 96 ? 16.861 107.158 37.455 1.00 18.37 256 HIS A O 1
ATOM 746 N N . GLU A 1 97 ? 18.442 106.921 39.028 1.00 15.06 257 GLU A N 1
ATOM 747 C CA . GLU A 1 97 ? 17.493 106.532 40.057 1.00 18.35 257 GLU A CA 1
ATOM 748 C C . GLU A 1 97 ? 16.944 107.771 40.748 1.00 15.42 257 GLU A C 1
ATOM 749 O O . GLU A 1 97 ? 17.691 108.707 41.034 1.00 15.72 257 GLU A O 1
ATOM 755 N N . ILE A 1 98 ? 15.636 107.773 41.012 1.00 15.27 258 ILE A N 1
ATOM 756 C CA . ILE A 1 98 ? 14.990 108.851 41.758 1.00 18.97 258 ILE A CA 1
ATOM 757 C C . ILE A 1 98 ? 14.614 108.301 43.121 1.00 15.43 258 ILE A C 1
ATOM 758 O O . ILE A 1 98 ? 13.926 107.282 43.205 1.00 16.37 258 ILE A O 1
ATOM 763 N N . ALA A 1 99 ? 15.067 108.969 44.184 1.00 15.17 259 ALA A N 1
ATOM 764 C CA . ALA A 1 99 ? 14.761 108.591 45.563 1.00 15.47 259 ALA A CA 1
ATOM 765 C C . ALA A 1 99 ? 14.215 109.821 46.280 1.00 18.57 259 ALA A C 1
ATOM 766 O O . ALA A 1 99 ? 14.219 110.924 45.725 1.00 17.35 259 ALA A O 1
ATOM 768 N N . VAL A 1 100 ? 13.728 109.661 47.525 1.00 15.56 260 VAL A N 1
ATOM 769 C CA . VAL A 1 100 ? 13.045 110.773 48.196 1.00 18.83 260 VAL A CA 1
ATOM 770 C C . VAL A 1 100 ? 13.931 111.368 49.275 1.00 18.18 260 VAL A C 1
ATOM 771 O O . VAL A 1 100 ? 14.686 110.663 49.964 1.00 16.74 260 VAL A O 1
ATOM 775 N N . HIS A 1 101 ? 13.803 112.683 49.436 1.00 15.08 261 HIS A N 1
ATOM 776 C CA . HIS A 1 101 ? 14.555 113.498 50.374 1.00 16.59 261 HIS A CA 1
ATOM 777 C C . HIS A 1 101 ? 13.599 114.441 51.115 1.00 18.48 261 HIS A C 1
ATOM 778 O O . HIS A 1 101 ? 13.988 115.541 51.516 1.00 18.68 261 HIS A O 1
ATOM 785 N N . SER A 1 102 ? 12.328 114.029 51.245 1.00 16.09 262 SER A N 1
ATOM 786 C CA . SER A 1 102 ? 11.233 114.666 51.991 1.00 15.73 262 SER A CA 1
ATOM 787 C C . SER A 1 102 ? 10.497 115.767 51.211 1.00 16.95 262 SER A C 1
ATOM 788 O O . SER A 1 102 ? 10.989 116.286 50.204 1.00 16.05 262 SER A O 1
ATOM 791 N N . ILE A 1 103 ? 9.302 116.113 51.685 1.00 16.26 263 ILE A N 1
ATOM 792 C CA . ILE A 1 103 ? 8.533 117.218 51.107 1.00 16.75 263 ILE A CA 1
ATOM 793 C C . ILE A 1 103 ? 9.076 118.561 51.582 1.00 15.98 263 ILE A C 1
ATOM 794 O O . ILE A 1 103 ? 9.380 119.448 50.776 1.00 17.77 263 ILE A O 1
ATOM 799 N N . THR A 1 104 ? 9.222 118.731 52.893 1.00 14.42 264 THR A N 1
ATOM 800 C CA . THR A 1 104 ? 9.514 120.053 53.437 1.00 17.79 264 THR A CA 1
ATOM 801 C C . THR A 1 104 ? 11.000 120.364 53.561 1.00 19.01 264 THR A C 1
ATOM 802 O O . THR A 1 104 ? 11.355 121.548 53.598 1.00 19.41 264 THR A O 1
ATOM 806 N N . HIS A 1 105 ? 11.869 119.357 53.653 1.00 17.48 265 HIS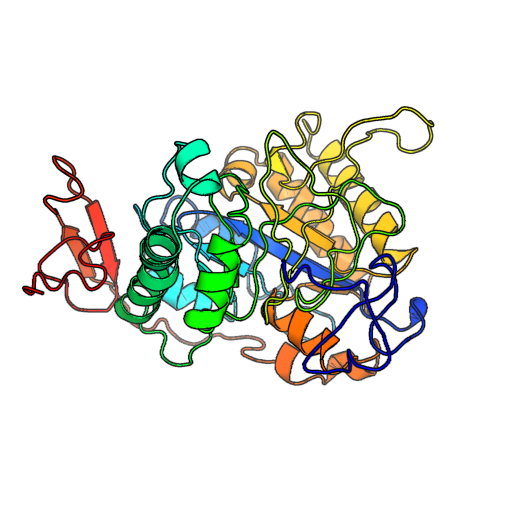 A N 1
ATOM 807 C CA . HIS A 1 105 ? 13.281 119.587 53.996 1.00 17.97 265 HIS A CA 1
ATOM 808 C C . HIS A 1 105 ? 13.397 120.493 55.231 1.00 21.04 265 HIS A C 1
ATOM 809 O O . HIS A 1 105 ? 14.254 121.380 55.304 1.00 19.28 265 HIS A O 1
ATOM 816 N N . ASN A 1 106 ? 12.481 120.297 56.173 1.00 18.23 266 ASN A N 1
ATOM 817 C CA . ASN A 1 106 ? 12.435 121.006 57.452 1.00 22.60 266 ASN A CA 1
ATOM 818 C C . ASN A 1 106 ? 13.829 121.162 58.047 1.00 23.07 266 ASN A C 1
ATOM 819 O O . ASN A 1 106 ? 14.517 120.169 58.290 1.00 26.14 266 ASN A O 1
ATOM 824 N N . ASP A 1 107 ? 14.260 122.409 58.265 1.00 23.08 267 ASP A N 1
ATOM 825 C CA . ASP A 1 107 ? 15.629 122.645 58.717 1.00 26.85 267 ASP A CA 1
ATOM 826 C C . ASP A 1 107 ? 15.777 122.580 60.227 1.00 31.14 267 ASP A C 1
ATOM 827 O O . ASP A 1 107 ? 16.877 122.822 60.733 1.00 31.37 267 ASP A O 1
ATOM 832 N N . ASP A 1 108 ? 14.714 122.229 60.941 1.00 33.26 268 ASP A N 1
ATOM 833 C CA . ASP A 1 108 ? 14.758 121.996 62.381 1.00 31.03 268 ASP A CA 1
ATOM 834 C C . ASP A 1 108 ? 15.223 120.563 62.610 1.00 34.91 268 ASP A C 1
ATOM 835 O O . ASP A 1 108 ? 14.437 119.620 62.505 1.00 34.34 268 ASP A O 1
ATOM 840 N N . GLU A 1 109 ? 16.512 120.393 62.930 1.00 35.52 269 GLU A N 1
ATOM 841 C CA . GLU A 1 109 ? 17.079 119.050 63.041 1.00 40.17 269 GLU A CA 1
ATOM 842 C C . GLU A 1 109 ? 16.451 118.238 64.162 1.00 37.26 269 GLU A C 1
ATOM 843 O O . GLU A 1 109 ? 16.498 117.001 64.120 1.00 39.30 269 GLU A O 1
ATOM 849 N N . ARG A 1 110 ? 15.869 118.896 65.162 1.00 39.01 270 ARG A N 1
ATOM 850 C CA . ARG A 1 110 ? 15.239 118.150 66.235 1.00 40.45 270 ARG A CA 1
ATOM 851 C C . ARG A 1 110 ? 13.884 117.606 65.809 1.00 45.04 270 ARG A C 1
ATOM 852 O O . ARG A 1 110 ? 13.425 116.596 66.361 1.00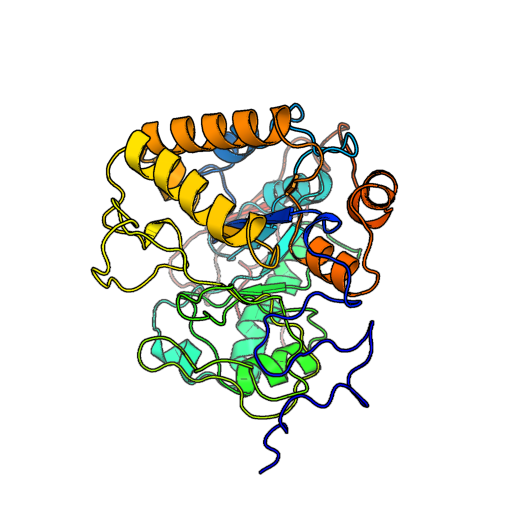 36.91 270 ARG A O 1
ATOM 860 N N . PHE A 1 111 ? 13.233 118.246 64.828 1.00 39.77 271 PHE A N 1
ATOM 861 C CA . PHE A 1 111 ? 12.011 117.657 64.282 1.00 34.35 271 PHE A CA 1
ATOM 862 C C . PHE A 1 111 ? 12.277 116.249 63.765 1.00 32.58 271 PHE A C 1
ATOM 863 O O . PHE A 1 111 ? 11.568 115.304 64.121 1.00 34.05 271 PHE A O 1
ATOM 871 N N . TRP A 1 112 ? 13.321 116.085 62.944 1.00 27.36 272 TRP A N 1
ATOM 872 C CA . TRP A 1 112 ? 13.603 114.776 62.352 1.00 31.68 272 TRP A CA 1
ATOM 873 C C . TRP A 1 112 ? 13.982 113.746 63.417 1.00 33.73 272 TRP A C 1
ATOM 874 O O . TRP A 1 112 ? 13.511 112.600 63.389 1.00 31.44 272 TRP A O 1
ATOM 885 N N . SER A 1 113 ? 14.853 114.126 64.349 1.00 35.09 273 SER A N 1
ATOM 886 C CA . SER A 1 113 ? 15.364 113.141 65.294 1.00 39.17 273 SER A CA 1
ATOM 887 C C . SER A 1 113 ? 14.295 112.690 66.286 1.00 39.69 273 SER A C 1
ATOM 888 O O . SER A 1 113 ? 14.456 111.634 66.908 1.00 48.03 273 SER A O 1
ATOM 891 N N . ASN A 1 114 ? 13.195 113.441 66.403 1.00 38.22 274 ASN A N 1
ATOM 892 C CA . ASN A 1 114 ? 12.098 113.154 67.321 1.00 41.40 274 ASN A CA 1
ATOM 893 C C . ASN A 1 114 ? 10.750 112.961 66.605 1.00 45.33 274 ASN A C 1
ATOM 894 O O . ASN A 1 114 ? 9.702 112.968 67.257 1.00 41.30 274 ASN A O 1
ATOM 899 N N . ALA A 1 115 ? 10.744 112.776 65.283 1.00 38.01 275 ALA A N 1
ATOM 900 C CA . ALA A 1 115 ? 9.487 112.691 64.549 1.00 28.20 275 ALA A CA 1
ATOM 901 C C . ALA A 1 115 ? 8.807 111.344 64.753 1.00 27.41 275 ALA A C 1
ATOM 902 O O . ALA A 1 115 ? 9.458 110.300 64.838 1.00 28.59 275 ALA A O 1
ATOM 904 N N . THR A 1 116 ? 7.476 111.373 64.802 1.00 24.33 276 THR A N 1
ATOM 905 C CA . THR A 1 116 ? 6.655 110.168 64.865 1.00 27.67 276 THR A CA 1
ATOM 906 C C . THR A 1 116 ? 6.735 109.373 63.562 1.00 27.12 276 THR A C 1
ATOM 907 O O . THR A 1 116 ? 7.189 109.865 62.522 1.00 26.02 276 THR A O 1
ATOM 911 N N . VAL A 1 117 ? 6.248 108.129 63.630 1.00 21.44 277 VAL A N 1
ATOM 912 C CA . VAL A 1 117 ? 6.101 107.305 62.433 1.00 27.71 277 VAL A CA 1
ATOM 913 C C . VAL A 1 117 ? 5.253 108.028 61.392 1.00 29.76 277 VAL A C 1
ATOM 914 O O . VAL A 1 117 ? 5.575 108.033 60.197 1.00 23.93 277 VAL A O 1
ATOM 918 N N . ASP A 1 118 ? 4.164 108.662 61.832 1.00 29.86 278 ASP A N 1
ATOM 919 C CA . ASP A 1 118 ? 3.284 109.343 60.889 1.00 23.53 278 ASP A CA 1
ATOM 920 C C . ASP A 1 118 ? 3.974 110.550 60.256 1.00 22.96 278 ASP A C 1
ATOM 921 O O . ASP A 1 118 ? 3.810 110.794 59.056 1.00 24.87 278 ASP A O 1
ATOM 926 N N . ASP A 1 119 ? 4.751 111.310 61.038 1.00 24.19 279 ASP A N 1
ATOM 927 C CA . ASP A 1 119 ? 5.515 112.426 60.483 1.00 24.63 279 ASP A CA 1
ATOM 928 C C . ASP A 1 119 ? 6.469 111.944 59.389 1.00 23.99 279 ASP A C 1
ATOM 929 O O . ASP A 1 119 ? 6.552 112.541 58.310 1.00 20.81 279 ASP A O 1
ATOM 934 N N . TRP A 1 120 ? 7.228 110.881 59.676 1.00 20.97 280 TRP A N 1
ATOM 935 C CA . TRP A 1 120 ? 8.137 110.328 58.676 1.00 20.76 280 TRP A CA 1
ATOM 936 C C . TRP A 1 120 ? 7.373 109.898 57.435 1.00 22.34 280 TRP A C 1
ATOM 937 O O . TRP A 1 120 ? 7.847 110.093 56.310 1.00 22.47 280 TRP A O 1
ATOM 948 N N . GLY A 1 121 ? 6.198 109.295 57.623 1.00 21.04 281 GLY A N 1
ATOM 949 C CA . GLY A 1 121 ? 5.398 108.864 56.488 1.00 17.28 281 GLY A CA 1
ATOM 950 C C . GLY A 1 121 ? 4.918 110.033 55.650 1.00 18.52 281 GLY A C 1
ATOM 951 O O . GLY A 1 121 ? 5.023 110.004 54.420 1.00 20.78 281 GLY A O 1
ATOM 952 N N . LYS A 1 122 ? 4.423 111.092 56.299 1.00 20.55 282 LYS A N 1
ATOM 953 C CA . LYS A 1 122 ? 3.951 112.247 55.531 1.00 26.19 282 LYS A CA 1
ATOM 954 C C . LYS A 1 122 ? 5.082 112.871 54.731 1.00 19.15 282 LYS A C 1
ATOM 955 O O . LYS A 1 122 ? 4.883 113.266 53.580 1.00 20.58 282 LYS A O 1
ATOM 961 N N . GLU A 1 123 ? 6.275 112.957 55.322 1.00 17.70 283 GLU A N 1
ATOM 962 C CA . GLU A 1 123 ? 7.422 113.543 54.630 1.00 20.47 283 GLU A CA 1
ATOM 963 C C . GLU A 1 123 ? 7.904 112.649 53.494 1.00 21.41 283 GLU A C 1
ATOM 964 O O . GLU A 1 123 ? 8.155 113.130 52.392 1.00 18.25 283 GLU A O 1
ATOM 970 N N . MET A 1 124 ? 8.062 111.344 53.748 1.00 18.82 284 MET A N 1
ATOM 971 C CA . MET A 1 124 ? 8.766 110.494 52.785 1.00 17.75 284 MET A CA 1
ATOM 972 C C . MET A 1 124 ? 7.801 109.766 51.856 1.00 19.07 284 MET A C 1
ATOM 973 O O . MET A 1 124 ? 7.984 109.783 50.634 1.00 15.91 284 MET A O 1
ATOM 978 N N . ALA A 1 125 ? 6.775 109.109 52.409 1.00 20.68 285 ALA A N 1
ATOM 979 C CA . ALA A 1 125 ? 5.777 108.500 51.533 1.00 17.76 285 ALA A CA 1
ATOM 980 C C . ALA A 1 125 ? 5.015 109.569 50.757 1.00 21.27 285 ALA A C 1
ATOM 981 O O . ALA A 1 125 ? 4.645 109.346 49.601 1.00 19.81 285 ALA A O 1
ATOM 983 N N . GLY A 1 126 ? 4.775 110.727 51.376 1.00 21.18 286 GLY A N 1
ATOM 984 C CA . GLY A 1 126 ? 4.173 111.833 50.649 1.00 18.16 286 GLY A CA 1
ATOM 985 C C . GLY A 1 126 ? 5.017 112.283 49.475 1.00 19.36 286 GLY A C 1
ATOM 986 O O . GLY A 1 126 ? 4.509 112.495 48.374 1.00 17.58 286 GLY A O 1
ATOM 987 N N . MET A 1 127 ? 6.332 112.426 49.689 1.00 16.70 287 MET A N 1
ATOM 988 C CA . MET A 1 127 ? 7.197 112.838 48.589 1.00 17.09 287 MET A CA 1
ATOM 989 C C . MET A 1 127 ? 7.196 111.791 47.483 1.00 16.42 287 MET A C 1
ATOM 990 O O . MET A 1 127 ? 7.222 112.140 46.294 1.00 15.91 287 MET A O 1
ATOM 995 N N . ARG A 1 128 ? 7.160 110.503 47.847 1.00 15.61 288 ARG A N 1
ATOM 996 C CA . ARG A 1 128 ? 7.022 109.465 46.819 1.00 14.21 288 ARG A CA 1
ATOM 997 C C . ARG A 1 128 ? 5.742 109.652 46.002 1.00 16.25 288 ARG A C 1
ATOM 998 O O . ARG A 1 128 ? 5.740 109.469 44.775 1.00 17.15 288 ARG A O 1
ATOM 1006 N N . VAL A 1 129 ? 4.639 110.007 46.660 1.00 17.30 289 VAL A N 1
ATOM 1007 C CA . VAL A 1 129 ? 3.388 110.242 45.927 1.00 16.71 289 VAL A CA 1
ATOM 1008 C C . VAL A 1 129 ? 3.545 111.404 44.946 1.00 16.83 289 VAL A C 1
ATOM 1009 O O . VAL A 1 129 ? 3.112 111.326 43.787 1.00 17.55 289 VAL A O 1
ATOM 1013 N N . ILE A 1 130 ? 4.156 112.502 45.396 1.00 13.99 290 ILE A N 1
ATOM 1014 C CA . ILE A 1 130 ? 4.361 113.657 44.522 1.00 15.71 290 ILE A CA 1
ATOM 1015 C C . ILE A 1 130 ? 5.150 113.262 43.285 1.00 18.77 290 ILE A C 1
ATOM 1016 O O . ILE A 1 130 ? 4.769 113.580 42.144 1.00 17.70 290 ILE A O 1
ATOM 1021 N N . ILE A 1 131 ? 6.270 112.563 43.486 1.00 16.08 291 ILE A N 1
ATOM 1022 C CA . ILE A 1 131 ? 7.117 112.175 42.357 1.00 12.91 291 ILE A CA 1
ATOM 1023 C C . ILE A 1 131 ? 6.360 111.270 41.401 1.00 16.64 291 ILE A C 1
ATOM 1024 O O . ILE A 1 131 ? 6.367 111.490 40.180 1.00 17.86 291 ILE A O 1
ATOM 1029 N N . GLU A 1 132 ? 5.745 110.207 41.938 1.00 17.38 292 GLU A N 1
ATOM 1030 C CA . GLU A 1 132 ? 5.061 109.230 41.092 1.00 21.02 292 GLU A CA 1
ATOM 1031 C C . GLU A 1 132 ? 3.973 109.900 40.269 1.00 22.26 292 GLU A C 1
ATOM 1032 O O . GLU A 1 132 ? 3.818 109.607 39.069 1.00 20.49 292 GLU A O 1
ATOM 1038 N N . LYS A 1 133 ? 3.244 110.846 40.878 1.00 17.00 293 LYS A N 1
ATOM 1039 C CA . LYS A 1 133 ? 2.226 111.568 40.122 1.00 17.17 293 LYS A CA 1
ATOM 1040 C C . LYS A 1 133 ? 2.840 112.541 39.120 1.00 19.78 293 LYS A C 1
ATOM 1041 O O . LYS A 1 133 ? 2.612 112.419 37.910 1.00 19.96 293 LYS A O 1
ATOM 1047 N N . PHE A 1 134 ? 3.587 113.543 39.595 1.00 15.27 294 PHE A N 1
ATOM 1048 C CA . PHE A 1 134 ? 3.960 114.633 38.696 1.00 15.86 294 PHE A CA 1
ATOM 1049 C C . PHE A 1 134 ? 5.119 114.309 37.776 1.00 17.41 294 PHE A C 1
ATOM 1050 O O . PHE A 1 134 ? 5.309 115.034 36.792 1.00 18.48 294 PHE A O 1
ATOM 1058 N N . SER A 1 135 ? 5.869 113.240 38.037 1.00 17.48 295 SER A N 1
ATOM 1059 C CA . SER A 1 135 ? 6.841 112.732 37.070 1.00 14.39 295 SER A CA 1
ATOM 1060 C C . SER A 1 135 ? 6.323 111.492 36.346 1.00 19.65 295 SER A C 1
ATOM 1061 O O . SER A 1 135 ? 7.066 110.896 35.557 1.00 19.30 295 SER A O 1
ATOM 1064 N N . ASN A 1 136 ? 5.095 111.064 36.638 1.00 19.38 296 ASN A N 1
ATOM 1065 C CA . ASN A 1 136 ? 4.459 109.928 35.966 1.00 20.98 296 ASN A CA 1
ATOM 1066 C C . ASN A 1 136 ? 5.370 108.697 35.975 1.00 24.15 296 ASN A C 1
ATOM 1067 O O . ASN A 1 136 ? 5.710 108.110 34.948 1.00 24.35 296 ASN A O 1
ATOM 1072 N N . ILE A 1 137 ? 5.791 108.326 37.174 1.00 23.57 297 ILE A N 1
ATOM 1073 C CA . ILE A 1 137 ? 6.624 107.150 37.361 1.00 22.94 297 ILE A CA 1
ATOM 1074 C C . ILE A 1 137 ? 5.714 106.059 37.889 1.00 25.27 297 ILE A C 1
ATOM 1075 O O . ILE A 1 137 ? 5.114 106.197 38.964 1.00 22.83 297 ILE A O 1
ATOM 1080 N N . THR A 1 138 ? 5.556 104.996 37.101 1.00 23.89 298 THR A N 1
ATOM 1081 C CA . THR A 1 138 ? 4.566 103.971 37.398 1.00 27.51 298 THR A CA 1
ATOM 1082 C C . THR A 1 138 ? 5.171 102.606 37.689 1.00 28.17 298 THR A C 1
ATOM 1083 O O . THR A 1 138 ? 4.420 101.661 37.953 1.00 29.25 298 THR A O 1
ATOM 1087 N N . ASP A 1 139 ? 6.497 102.462 37.657 1.00 25.93 299 ASP A N 1
ATOM 1088 C CA . ASP A 1 139 ? 7.116 101.152 37.802 1.00 24.14 299 ASP A CA 1
ATOM 1089 C C . ASP A 1 139 ? 7.595 100.864 39.221 1.00 26.33 299 ASP A C 1
ATOM 1090 O O . ASP A 1 139 ? 8.413 99.958 39.411 1.00 24.98 299 ASP A O 1
ATOM 1095 N N . ASN A 1 140 ? 7.132 101.632 40.216 1.00 23.59 300 ASN A N 1
ATOM 1096 C CA . ASN A 1 140 ? 7.471 101.414 41.630 1.00 23.78 300 ASN A CA 1
ATOM 1097 C C . ASN A 1 140 ? 8.981 101.411 41.898 1.00 24.58 300 ASN A C 1
ATOM 1098 O O . ASN A 1 140 ? 9.464 100.720 42.801 1.00 23.76 300 ASN A O 1
ATOM 1103 N N . SER A 1 141 ? 9.727 102.214 41.142 1.00 20.41 301 SER A N 1
ATOM 1104 C CA . SER A 1 141 ? 11.180 102.278 41.270 1.00 22.60 301 SER A CA 1
ATOM 1105 C C . SER A 1 141 ? 11.676 103.412 42.179 1.00 19.13 301 SER A C 1
ATOM 1106 O O . SER A 1 141 ? 12.886 103.533 42.386 1.00 18.41 301 SER A O 1
ATOM 1109 N N . VAL A 1 142 ? 10.786 104.229 42.737 1.00 19.73 302 VAL A N 1
ATOM 1110 C CA . VAL A 1 142 ? 11.152 105.223 43.749 1.00 14.88 302 VAL A CA 1
ATOM 1111 C C . VAL A 1 142 ? 11.127 104.507 45.106 1.00 16.56 302 VAL A C 1
ATOM 1112 O O . VAL A 1 142 ? 10.070 104.300 45.688 1.00 17.73 302 VAL A O 1
ATOM 1116 N N . VAL A 1 143 ? 12.293 104.085 45.605 1.00 16.16 303 VAL A N 1
ATOM 1117 C CA . VAL A 1 143 ? 12.310 103.110 46.699 1.00 17.74 303 VAL A CA 1
ATOM 1118 C C . VAL A 1 143 ? 13.291 103.486 47.807 1.00 19.60 303 VAL A C 1
ATOM 1119 O O . VAL A 1 143 ? 13.336 102.821 48.849 1.00 19.63 303 VAL A O 1
ATOM 1123 N N . GLY A 1 144 ? 14.097 104.526 47.589 1.00 17.60 304 GLY A N 1
ATOM 1124 C CA . GLY A 1 144 ? 15.092 104.931 48.569 1.00 14.71 304 GLY A CA 1
ATOM 1125 C C . GLY A 1 144 ? 14.737 106.195 49.325 1.00 20.88 304 GLY A C 1
ATOM 1126 O O . GLY A 1 144 ? 13.952 107.023 48.845 1.00 17.83 304 GLY A O 1
ATOM 1127 N N . VAL A 1 145 ? 15.320 106.354 50.514 1.00 16.18 305 VAL A N 1
ATOM 1128 C CA . VAL A 1 145 ? 15.080 107.490 51.392 1.00 14.69 305 VAL A CA 1
ATOM 1129 C C . VAL A 1 145 ? 16.418 108.018 51.870 1.00 19.86 305 VAL A C 1
ATOM 1130 O O . VAL A 1 145 ? 17.295 107.232 52.257 1.00 19.80 305 VAL A O 1
ATOM 1134 N N . ARG A 1 146 ? 16.558 109.348 51.902 1.00 16.34 306 ARG A N 1
ATOM 1135 C CA . ARG A 1 146 ? 17.630 109.999 52.650 1.00 18.38 306 ARG A CA 1
ATOM 1136 C C . ARG A 1 146 ? 17.031 111.180 53.395 1.00 19.42 306 ARG A C 1
ATOM 1137 O O . ARG A 1 146 ? 16.393 112.043 52.779 1.00 18.40 306 ARG A O 1
ATOM 1145 N N . ALA A 1 147 ? 17.251 111.230 54.711 1.00 15.50 307 ALA A N 1
ATOM 1146 C CA . ALA A 1 147 ? 16.665 112.287 55.542 1.00 17.01 307 ALA A CA 1
ATOM 1147 C C . ALA A 1 147 ? 17.441 113.593 55.405 1.00 18.44 307 ALA A C 1
ATOM 1148 O O . ALA A 1 147 ? 18.672 113.578 55.299 1.00 17.61 307 ALA A O 1
ATOM 1150 N N . PRO A 1 148 ? 16.732 114.731 55.385 1.00 17.05 308 PRO A N 1
ATOM 1151 C CA . PRO A 1 148 ? 17.395 116.033 55.457 1.00 16.73 308 PRO A CA 1
ATOM 1152 C C . PRO A 1 148 ? 18.373 116.110 56.623 1.00 20.66 308 PRO A C 1
ATOM 1153 O O . PRO A 1 148 ? 18.129 115.563 57.709 1.00 20.65 308 PRO A O 1
ATOM 1157 N N . TYR A 1 149 ? 19.496 116.777 56.364 1.00 19.46 309 TYR A N 1
ATOM 1158 C CA . TYR A 1 149 ? 20.610 116.978 57.297 1.00 25.16 309 TYR A CA 1
ATOM 1159 C C . TYR A 1 149 ? 21.133 115.653 57.874 1.00 24.35 309 TYR A C 1
ATOM 1160 O O . TYR A 1 149 ? 21.789 115.645 58.924 1.00 23.43 309 TYR A O 1
ATOM 1169 N N . LEU A 1 150 ? 20.867 114.537 57.176 1.00 16.80 310 LEU A N 1
ATOM 1170 C CA . LEU A 1 150 ? 21.256 113.192 57.599 1.00 19.30 310 LEU A CA 1
ATOM 1171 C C . LEU A 1 150 ? 20.816 112.914 59.039 1.00 28.25 310 LEU A C 1
ATOM 1172 O O . LEU A 1 150 ? 21.534 112.287 59.825 1.00 23.80 310 LEU A O 1
ATOM 1177 N N . ARG A 1 151 ? 19.610 113.373 59.391 1.00 23.14 311 ARG A N 1
ATOM 1178 C CA . ARG A 1 151 ? 19.067 113.123 60.724 1.00 22.47 311 ARG A CA 1
ATOM 1179 C C . ARG A 1 151 ? 18.333 111.791 60.715 1.00 25.40 311 ARG A C 1
ATOM 1180 O O . ARG A 1 151 ? 17.234 111.678 60.158 1.00 23.34 311 ARG A O 1
ATOM 1188 N N . VAL A 1 152 ? 18.926 110.779 61.347 1.00 24.03 312 VAL A N 1
ATOM 1189 C CA . VAL A 1 152 ? 18.282 109.481 61.441 1.00 18.14 312 VAL A CA 1
ATOM 1190 C C . VAL A 1 152 ? 17.111 109.563 62.412 1.00 23.92 312 VAL A C 1
ATOM 1191 O O . VAL A 1 152 ? 17.183 110.258 63.435 1.00 26.65 312 VAL A O 1
ATOM 1195 N N . GLY A 1 153 ? 16.024 108.854 62.092 1.00 22.89 313 GLY A N 1
ATOM 1196 C CA . GLY A 1 153 ? 14.815 108.903 62.909 1.00 22.17 313 GLY A CA 1
ATOM 1197 C C . GLY A 1 153 ? 14.613 107.722 63.850 1.00 26.40 313 GLY A C 1
ATOM 1198 O O . GLY A 1 153 ? 13.489 107.223 63.992 1.00 23.52 313 GLY A O 1
ATOM 1199 N N . GLY A 1 154 ? 15.689 107.272 64.497 1.00 25.71 314 GLY A N 1
ATOM 1200 C CA . GLY A 1 154 ? 15.600 106.130 65.396 1.00 30.29 314 GLY A CA 1
ATOM 1201 C C . GLY A 1 154 ? 14.833 104.986 64.782 1.00 28.51 314 GLY A C 1
ATOM 1202 O O . GLY A 1 154 ? 14.935 104.717 63.582 1.00 33.30 314 GLY A O 1
ATOM 1203 N N . ASN A 1 155 ? 14.015 104.318 65.601 1.00 25.77 315 ASN A N 1
ATOM 1204 C CA . ASN A 1 155 ? 13.196 103.237 65.072 1.00 23.62 315 ASN A CA 1
ATOM 1205 C C . ASN A 1 155 ? 12.023 103.764 64.260 1.00 25.03 315 ASN A C 1
ATOM 1206 O O . ASN A 1 155 ? 11.546 103.074 63.359 1.00 26.95 315 ASN A O 1
ATOM 1211 N N . ASN A 1 156 ? 11.541 104.963 64.585 1.00 27.97 316 ASN A N 1
ATOM 1212 C CA . ASN A 1 156 ? 10.359 105.498 63.914 1.00 28.03 316 ASN A CA 1
ATOM 1213 C C . ASN A 1 156 ? 10.572 105.593 62.409 1.00 21.55 316 ASN A C 1
ATOM 1214 O O . ASN A 1 156 ? 9.702 105.190 61.631 1.00 27.53 316 ASN A O 1
ATOM 1219 N N . GLN A 1 157 ? 11.719 106.137 61.982 1.00 25.80 317 GLN A N 1
ATOM 1220 C CA . GLN A 1 157 ? 11.991 106.244 60.548 1.00 20.17 317 GLN A CA 1
ATOM 1221 C C . GLN A 1 157 ? 11.892 104.885 59.882 1.00 26.03 317 GLN A C 1
ATOM 1222 O O . GLN A 1 157 ? 11.253 104.731 58.835 1.00 21.85 317 GLN A O 1
ATOM 1228 N N . PHE A 1 158 ? 12.491 103.863 60.508 1.00 25.01 318 PHE A N 1
ATOM 1229 C CA . PHE A 1 158 ? 12.560 102.559 59.872 1.00 21.74 318 PHE A CA 1
ATOM 1230 C C . PHE A 1 158 ? 11.259 101.792 60.012 1.00 23.28 318 PHE A C 1
ATOM 1231 O O . PHE A 1 158 ? 10.906 101.037 59.102 1.00 23.73 318 PHE A O 1
ATOM 1239 N N . THR A 1 159 ? 10.516 101.985 61.114 1.00 21.73 319 THR A N 1
ATOM 1240 C CA . THR A 1 159 ? 9.155 101.460 61.161 1.00 27.65 319 THR A CA 1
ATOM 1241 C C . THR A 1 159 ? 8.329 102.011 59.997 1.00 25.11 319 THR A C 1
ATOM 1242 O O . THR A 1 159 ? 7.656 101.261 59.283 1.00 21.55 319 THR A O 1
ATOM 1246 N N . MET A 1 160 ? 8.398 103.325 59.778 1.00 25.46 320 MET A N 1
ATOM 1247 C CA . MET A 1 160 ? 7.707 103.905 58.628 1.00 25.41 320 MET A CA 1
ATOM 1248 C C . MET A 1 160 ? 8.152 103.232 57.336 1.00 20.79 320 MET A C 1
ATOM 1249 O O . MET A 1 160 ? 7.324 102.826 56.513 1.00 24.67 320 MET A O 1
ATOM 1254 N N . MET A 1 161 ? 9.460 103.110 57.132 1.00 23.96 321 MET A N 1
ATOM 1255 C CA . MET A 1 161 ? 9.931 102.636 55.831 1.00 22.70 321 MET A CA 1
ATOM 1256 C C . MET A 1 161 ? 9.483 101.211 55.573 1.00 23.26 321 MET A C 1
ATOM 1257 O O . MET A 1 161 ? 9.165 100.848 54.431 1.00 23.21 321 MET A O 1
ATOM 1262 N N . GLU A 1 162 ? 9.421 100.390 56.620 1.00 24.67 322 GLU A N 1
ATOM 1263 C CA . GLU A 1 162 ? 8.928 99.033 56.417 1.00 24.85 322 GLU A CA 1
ATOM 1264 C C . GLU A 1 162 ? 7.435 99.041 56.104 1.00 22.74 322 GLU A C 1
ATOM 1265 O O . GLU A 1 162 ? 6.991 98.376 55.165 1.00 25.98 322 GLU A O 1
ATOM 1271 N N . GLU A 1 163 ? 6.643 99.793 56.874 1.00 26.03 323 GLU A N 1
ATOM 1272 C CA . GLU A 1 163 ? 5.209 99.873 56.590 1.00 27.78 323 GLU A CA 1
ATOM 1273 C C . GLU A 1 163 ? 4.939 100.420 55.191 1.00 29.12 323 GLU A C 1
ATOM 1274 O O . GLU A 1 163 ? 3.972 100.010 54.546 1.00 27.21 323 GLU A O 1
ATOM 1280 N N . GLN A 1 164 ? 5.779 101.336 54.704 1.00 26.78 324 GLN A N 1
ATOM 1281 C CA . GLN A 1 164 ? 5.569 101.986 53.411 1.00 24.06 324 GLN A CA 1
ATOM 1282 C C . GLN A 1 164 ? 6.251 101.260 52.264 1.00 27.67 324 GLN A C 1
ATOM 1283 O O . GLN A 1 164 ? 6.179 101.727 51.121 1.00 26.92 324 GLN A O 1
ATOM 1289 N N . ALA A 1 165 ? 6.939 100.149 52.543 1.00 23.11 325 ALA A N 1
ATOM 1290 C CA . ALA A 1 165 ? 7.550 99.325 51.505 1.00 26.81 325 ALA A CA 1
ATOM 1291 C C . ALA A 1 165 ? 8.636 100.089 50.750 1.00 26.84 325 ALA A C 1
ATOM 1292 O O . ALA A 1 165 ? 8.813 99.921 49.545 1.00 27.18 325 ALA A O 1
ATOM 1294 N N . PHE A 1 166 ? 9.379 100.929 51.463 1.00 24.82 326 PHE A N 1
ATOM 1295 C CA . PHE A 1 166 ? 10.608 101.458 50.891 1.00 22.08 326 PHE A CA 1
ATOM 1296 C C . PHE A 1 166 ? 11.664 100.354 50.900 1.00 26.03 326 PHE A C 1
ATOM 1297 O O . PHE A 1 166 ? 11.636 99.453 51.743 1.00 26.91 326 PHE A O 1
ATOM 1305 N N . LEU A 1 167 ? 12.597 100.418 49.948 1.00 22.49 327 LEU A N 1
ATOM 1306 C CA . LEU A 1 167 ? 13.615 99.373 49.872 1.00 22.75 327 LEU A CA 1
ATOM 1307 C C . LEU A 1 167 ? 14.802 99.687 50.774 1.00 23.17 327 LEU A C 1
ATOM 1308 O O . LEU A 1 167 ? 15.284 98.820 51.513 1.00 24.76 327 LEU A O 1
ATOM 1313 N N . TYR A 1 168 ? 15.295 100.918 50.735 1.00 17.84 328 TYR A N 1
ATOM 1314 C CA . TYR A 1 168 ? 16.509 101.198 51.471 1.00 19.48 328 TYR A CA 1
ATOM 1315 C C . TYR A 1 168 ? 16.491 102.607 52.010 1.00 21.46 328 TYR A C 1
ATOM 1316 O O . TYR A 1 168 ? 15.828 103.503 51.471 1.00 21.57 328 TYR A O 1
ATOM 1325 N N . ASP A 1 169 ? 17.268 102.788 53.068 1.00 19.51 329 ASP A N 1
ATOM 1326 C CA . ASP A 1 169 ? 17.646 104.082 53.587 1.00 18.01 329 ASP A CA 1
ATOM 1327 C C . ASP A 1 169 ? 19.116 104.340 53.279 1.00 21.64 329 ASP A C 1
ATOM 1328 O O . ASP A 1 169 ? 19.928 103.410 53.220 1.00 21.17 329 ASP A O 1
ATOM 1333 N N . SER A 1 170 ? 19.455 105.613 53.061 1.00 17.36 330 SER A N 1
ATOM 1334 C CA . SER A 1 170 ? 20.851 106.055 52.981 1.00 21.36 330 SER A CA 1
ATOM 1335 C C . SER A 1 170 ? 20.950 107.348 53.787 1.00 18.13 330 SER A C 1
ATOM 1336 O O . SER A 1 170 ? 21.153 108.445 53.259 1.00 19.07 330 SER A O 1
ATOM 1339 N N . THR A 1 171 ? 20.786 107.207 55.092 1.00 17.16 331 THR A N 1
ATOM 1340 C CA . THR A 1 171 ? 20.916 108.308 56.040 1.00 18.57 331 THR A CA 1
ATOM 1341 C C . THR A 1 171 ? 21.962 108.043 57.120 1.00 20.23 331 THR A C 1
ATOM 1342 O O . THR A 1 171 ? 22.529 108.991 57.665 1.00 20.02 331 THR A O 1
ATOM 1346 N N . ILE A 1 172 ? 22.237 106.782 57.426 1.00 20.94 332 ILE A N 1
ATOM 1347 C CA . ILE A 1 172 ? 23.121 106.428 58.530 1.00 23.55 332 ILE A CA 1
ATOM 1348 C C . ILE A 1 172 ? 24.567 106.558 58.079 1.00 21.76 332 ILE A C 1
ATOM 1349 O O . ILE A 1 172 ? 24.958 106.010 57.043 1.00 22.11 332 ILE A O 1
ATOM 1354 N N . THR A 1 173 ? 25.360 107.311 58.833 1.00 20.83 333 THR A N 1
ATOM 1355 C CA . THR A 1 173 ? 26.775 107.489 58.537 1.00 21.32 333 THR A CA 1
ATOM 1356 C C . THR A 1 173 ? 27.609 106.481 59.327 1.00 28.68 333 THR A C 1
ATOM 1357 O O . THR A 1 173 ? 27.312 106.196 60.490 1.00 24.48 333 THR A O 1
ATOM 1361 N N . ALA A 1 174 ? 28.639 105.919 58.683 1.00 27.28 334 ALA A N 1
ATOM 1362 C CA . ALA A 1 174 ? 29.584 105.069 59.397 1.00 27.01 334 ALA A CA 1
ATOM 1363 C C . ALA A 1 174 ? 30.891 105.810 59.564 1.00 25.70 334 ALA A C 1
ATOM 1364 O O . ALA A 1 174 ? 31.406 106.354 58.583 1.00 26.69 334 ALA A O 1
ATOM 1366 N N . PRO A 1 175 ? 31.458 105.874 60.766 1.00 28.48 335 PRO A N 1
ATOM 1367 C CA . PRO A 1 175 ? 32.708 106.617 60.933 1.00 26.98 335 PRO A CA 1
ATOM 1368 C C . PRO A 1 175 ? 33.803 106.040 60.050 1.00 23.81 335 PRO A C 1
ATOM 1369 O O . PRO A 1 175 ? 33.806 104.845 59.737 1.00 21.76 335 PRO A O 1
ATOM 1373 N N . LEU A 1 176 ? 34.703 106.922 59.621 1.00 25.90 336 LEU A N 1
ATOM 1374 C CA . LEU A 1 176 ? 35.879 106.547 58.844 1.00 29.47 336 LEU A CA 1
ATOM 1375 C C . LEU A 1 176 ? 36.532 105.309 59.441 1.00 33.57 336 LEU A C 1
ATOM 1376 O O . LEU A 1 176 ? 36.844 105.272 60.637 1.00 27.84 336 LEU A O 1
ATOM 1381 N N . SER A 1 177 ? 36.655 104.277 58.612 1.00 29.91 337 SER A N 1
ATOM 1382 C CA . SER A 1 177 ? 37.076 102.943 59.003 1.00 30.08 337 SER A CA 1
ATOM 1383 C C . SER A 1 177 ? 37.891 102.365 57.861 1.00 34.82 337 SER A C 1
ATOM 1384 O O . SER A 1 177 ? 37.655 102.694 56.696 1.00 28.00 337 SER A O 1
ATOM 1387 N N . ASN A 1 178 ? 38.828 101.483 58.198 1.00 28.46 338 ASN A N 1
ATOM 1388 C CA . ASN A 1 178 ? 39.568 100.709 57.200 1.00 30.45 338 ASN A CA 1
ATOM 1389 C C . ASN A 1 178 ? 39.547 99.240 57.595 1.00 33.42 338 ASN A C 1
ATOM 1390 O O . ASN A 1 178 ? 40.113 98.874 58.645 1.00 37.05 338 ASN A O 1
ATOM 1395 N N . PRO A 1 179 ? 38.894 98.373 56.818 1.00 29.62 339 PRO A N 1
ATOM 1396 C CA . PRO A 1 179 ? 38.228 98.768 55.571 1.00 25.61 339 PRO A CA 1
ATOM 1397 C C . PRO A 1 179 ? 36.872 99.467 55.803 1.00 29.53 339 PRO A C 1
ATOM 1398 O O . PRO A 1 179 ? 36.341 99.399 56.919 1.00 24.19 339 PRO A O 1
ATOM 1402 N N . PRO A 1 180 ? 36.352 100.148 54.780 1.00 28.10 340 PRO A N 1
ATOM 1403 C CA . PRO A 1 180 ? 34.989 100.708 54.870 1.00 23.38 340 PRO A CA 1
ATOM 1404 C C . PRO A 1 180 ? 33.952 99.596 54.856 1.00 28.18 340 PRO A C 1
ATOM 1405 O O . PRO A 1 180 ? 34.266 98.414 54.680 1.00 26.19 340 PRO A O 1
ATOM 1409 N N . LEU A 1 181 ? 32.683 99.983 55.029 1.00 23.39 341 LEU A N 1
ATOM 1410 C CA . LEU A 1 181 ? 31.612 99.018 55.262 1.00 20.91 341 LEU A CA 1
ATOM 1411 C C . LEU A 1 181 ? 30.780 98.803 54.002 1.00 23.88 341 LEU A C 1
ATOM 1412 O O . LEU A 1 181 ? 30.540 99.741 53.235 1.00 22.40 341 LEU A O 1
ATOM 1417 N N . TRP A 1 182 ? 30.356 97.553 53.787 1.00 19.06 342 TRP A N 1
ATOM 1418 C CA . TRP A 1 182 ? 29.361 97.194 52.790 1.00 24.75 342 TRP A CA 1
ATOM 1419 C C . TRP A 1 182 ? 27.966 97.553 53.311 1.00 25.49 342 TRP A C 1
ATOM 1420 O O . TRP A 1 182 ? 27.755 97.625 54.529 1.00 22.34 342 TRP A O 1
ATOM 1431 N N . PRO A 1 183 ? 26.997 97.775 52.416 1.00 25.90 343 PRO A N 1
ATOM 1432 C CA . PRO A 1 183 ? 25.603 97.929 52.868 1.00 21.11 343 PRO A CA 1
ATOM 1433 C C . PRO A 1 183 ? 25.197 96.750 53.738 1.00 27.63 343 PRO A C 1
ATOM 1434 O O . PRO A 1 183 ? 25.789 95.667 53.667 1.00 28.72 343 PRO A O 1
ATOM 1438 N N . TYR A 1 184 ? 24.175 96.968 54.562 1.00 21.94 344 TYR A N 1
ATOM 1439 C CA . TYR A 1 184 ? 23.674 95.919 55.434 1.00 25.81 344 TYR A CA 1
ATOM 1440 C C . TYR A 1 184 ? 22.169 96.096 55.578 1.00 27.88 344 TYR A C 1
ATOM 1441 O O . TYR A 1 184 ? 21.634 97.184 55.344 1.00 25.44 344 TYR A O 1
ATOM 1450 N N . THR A 1 185 ? 21.473 95.011 55.910 1.00 25.45 345 THR A N 1
ATOM 1451 C CA . THR A 1 185 ? 20.057 95.138 56.229 1.00 28.40 345 THR A CA 1
ATOM 1452 C C . THR A 1 185 ? 19.890 95.392 57.724 1.00 32.38 345 THR A C 1
ATOM 1453 O O . THR A 1 185 ? 20.785 95.134 58.531 1.00 28.88 345 THR A O 1
ATOM 1457 N N . MET A 1 186 ? 18.743 95.949 58.087 1.00 28.04 346 MET A N 1
ATOM 1458 C CA . MET A 1 186 ? 18.515 96.337 59.466 1.00 24.45 346 MET A CA 1
ATOM 1459 C C . MET A 1 186 ? 17.820 95.245 60.286 1.00 27.70 346 MET A C 1
ATOM 1460 O O . MET A 1 186 ? 17.340 95.533 61.385 1.00 26.76 346 MET A O 1
ATOM 1465 N N . TYR A 1 187 ? 17.752 94.008 59.780 1.00 23.64 347 TYR A N 1
ATOM 1466 C CA . TYR A 1 187 ? 17.177 92.927 60.582 1.00 28.67 347 TYR A CA 1
ATOM 1467 C C . TYR A 1 187 ? 18.007 92.662 61.834 1.00 29.67 347 TYR A C 1
ATOM 1468 O O . TYR A 1 187 ? 17.475 92.215 62.857 1.00 32.32 347 TYR A O 1
ATOM 1477 N N . PHE A 1 188 ? 19.307 92.912 61.757 1.00 28.61 348 PHE A N 1
ATOM 1478 C CA . PHE A 1 188 ? 20.263 92.657 62.819 1.00 28.95 348 PHE A CA 1
ATOM 1479 C C . PHE A 1 188 ? 20.902 93.972 63.220 1.00 32.84 348 PHE A C 1
ATOM 1480 O O . PHE A 1 188 ? 20.837 94.966 62.484 1.00 28.06 348 PHE A O 1
ATOM 1488 N N . ARG A 1 189 ? 21.496 93.966 64.416 1.00 26.79 349 ARG A N 1
ATOM 1489 C CA . ARG A 1 189 ? 22.145 95.146 64.966 1.00 29.86 349 ARG A CA 1
ATOM 1490 C C . ARG A 1 189 ? 23.105 95.771 63.961 1.00 28.60 349 ARG A C 1
ATOM 1491 O O . ARG A 1 189 ? 23.823 95.066 63.248 1.00 27.90 349 ARG A O 1
ATOM 1499 N N . MET A 1 190 ? 23.110 97.103 63.919 1.00 25.30 350 MET A N 1
ATOM 1500 C CA . MET A 1 190 ? 24.054 97.828 63.082 1.00 28.07 350 MET A CA 1
ATOM 1501 C C . MET A 1 190 ? 25.476 97.381 63.401 1.00 31.65 350 MET A C 1
ATOM 1502 O O . MET A 1 190 ? 25.821 97.225 64.582 1.00 25.37 350 MET A O 1
ATOM 1507 N N . PRO A 1 191 ? 26.331 97.210 62.396 1.00 24.77 351 PRO A N 1
ATOM 1508 C CA . PRO A 1 191 ? 27.700 96.754 62.658 1.00 27.63 351 PRO A CA 1
ATOM 1509 C C . PRO A 1 191 ? 28.660 97.887 62.983 1.00 32.55 351 PRO A C 1
ATOM 1510 O O . PRO A 1 191 ? 29.868 97.733 62.785 1.00 34.71 351 PRO A O 1
ATOM 1514 N N . HIS A 1 192 ? 28.155 99.020 63.463 1.00 28.40 352 HIS A N 1
ATOM 1515 C CA . HIS A 1 192 ? 29.006 100.159 63.785 1.00 19.66 352 HIS A CA 1
ATOM 1516 C C . HIS A 1 192 ? 28.240 101.061 64.733 1.00 17.57 352 HIS A C 1
ATOM 1517 O O . HIS A 1 192 ? 27.031 100.916 64.910 1.00 25.68 352 HIS A O 1
ATOM 1524 N N . ARG A 1 193 ? 28.966 101.990 65.350 1.00 22.87 353 ARG A N 1
ATOM 1525 C CA . ARG A 1 193 ? 28.374 102.923 66.296 1.00 28.46 353 ARG A CA 1
ATOM 1526 C C . ARG A 1 193 ? 27.416 103.884 65.593 1.00 29.08 353 ARG A C 1
ATOM 1527 O O . ARG A 1 193 ? 27.595 104.236 64.422 1.00 27.24 353 ARG A O 1
ATOM 1535 N N . CYS A 1 194 ? 26.405 104.318 66.335 1.00 27.32 354 CYS A N 1
ATOM 1536 C CA . CYS A 1 194 ? 25.576 105.443 65.910 1.00 29.60 354 CYS A CA 1
ATOM 1537 C C . CYS A 1 194 ? 26.437 106.698 65.897 1.00 29.68 354 CYS A C 1
ATOM 1538 O O . CYS A 1 194 ? 26.928 107.131 66.942 1.00 31.88 354 CYS A O 1
ATOM 1541 N N . HIS A 1 195 ? 26.632 107.284 64.720 1.00 28.71 355 HIS A N 1
ATOM 1542 C CA . HIS A 1 195 ? 27.656 108.295 64.502 1.00 29.77 355 HIS A CA 1
ATOM 1543 C C . HIS A 1 195 ? 27.022 109.639 64.167 1.00 33.38 355 HIS A C 1
ATOM 1544 O O . HIS A 1 195 ? 26.083 109.715 63.366 1.00 34.23 355 HIS A O 1
ATOM 1551 N N . GLY A 1 196 ? 27.530 110.694 64.795 1.00 32.68 356 GLY A N 1
ATOM 1552 C CA . GLY A 1 196 ? 27.036 112.038 64.569 1.00 33.53 356 GLY A CA 1
ATOM 1553 C C . GLY A 1 196 ? 26.407 112.688 65.788 1.00 41.34 356 GLY A C 1
ATOM 1554 O O . GLY A 1 196 ? 26.009 112.017 66.752 1.00 41.02 356 GLY A O 1
ATOM 1555 N N . ASN A 1 197 ? 26.281 114.009 65.729 1.00 39.40 357 ASN A N 1
ATOM 1556 C CA . ASN A 1 197 ? 25.823 114.782 66.875 1.00 46.00 357 ASN A CA 1
ATOM 1557 C C . ASN A 1 197 ? 24.382 114.436 67.227 1.00 42.12 357 ASN A C 1
ATOM 1558 O O . ASN A 1 197 ? 23.470 114.632 66.416 1.00 45.65 357 ASN A O 1
ATOM 1563 N N . LEU A 1 198 ? 24.182 113.910 68.436 1.00 37.96 358 LEU A N 1
ATOM 1564 C CA . LEU A 1 198 ? 22.848 113.686 68.992 1.00 41.72 358 LEU A CA 1
ATOM 1565 C C . LEU A 1 198 ? 22.005 112.753 68.125 1.00 43.21 358 LEU A C 1
ATOM 1566 O O . LEU A 1 198 ? 20.775 112.851 68.115 1.00 40.50 358 LEU A O 1
ATOM 1571 N N . GLN A 1 199 ? 22.644 111.829 67.409 1.00 36.70 359 GLN A N 1
ATOM 1572 C CA . GLN A 1 199 ? 21.912 110.999 66.463 1.00 35.31 359 GLN A CA 1
ATOM 1573 C C . GLN A 1 199 ? 21.115 109.931 67.196 1.00 38.78 359 GLN A C 1
ATOM 1574 O O . GLN A 1 199 ? 21.571 109.353 68.184 1.00 40.72 359 GLN A O 1
ATOM 1580 N N . SER A 1 200 ? 19.925 109.657 66.691 1.00 33.40 360 SER A N 1
ATOM 1581 C CA . SER A 1 200 ? 19.062 108.608 67.213 1.00 37.03 360 SER A CA 1
ATOM 1582 C C . SER A 1 200 ? 18.966 107.525 66.142 1.00 33.97 360 SER A C 1
ATOM 1583 O O . SER A 1 200 ? 18.291 107.717 65.129 1.00 30.94 360 SER A O 1
ATOM 1586 N N . CYS A 1 201 ? 19.671 106.368 66.359 1.00 27.40 361 CYS A N 1
ATOM 1587 C CA . CYS A 1 201 ? 19.704 105.282 65.383 1.00 30.99 361 CYS A CA 1
ATOM 1588 C C . CYS A 1 201 ? 18.710 104.190 65.746 1.00 30.49 361 CYS A C 1
ATOM 1589 O O . CYS A 1 201 ? 18.347 104.025 66.917 1.00 31.55 361 CYS A O 1
ATOM 1592 N N . PRO A 1 202 ? 18.266 103.403 64.768 1.00 23.94 362 PRO A N 1
ATOM 1593 C CA . PRO A 1 202 ? 17.368 102.287 65.073 1.00 30.15 362 PRO A CA 1
ATOM 1594 C C . PRO A 1 202 ? 18.052 101.254 65.956 1.00 35.54 362 PRO A C 1
ATOM 1595 O O . PRO A 1 202 ? 19.271 101.077 65.916 1.00 31.39 362 PRO A O 1
ATOM 1599 N N . THR A 1 203 ? 17.244 100.568 66.757 1.00 33.37 363 THR A N 1
ATOM 1600 C CA . THR A 1 203 ? 17.727 99.495 67.609 1.00 37.23 363 THR A CA 1
ATOM 1601 C C . THR A 1 203 ? 17.010 98.184 67.392 1.00 38.96 363 THR A C 1
ATOM 1602 O O . THR A 1 203 ? 17.592 97.134 67.684 1.00 41.81 363 THR A O 1
ATOM 1606 N N . ARG A 1 204 ? 15.772 98.204 66.898 1.00 30.99 364 ARG A N 1
ATOM 1607 C CA . ARG A 1 204 ? 15.026 96.980 66.673 1.00 31.85 364 ARG A CA 1
ATOM 1608 C C . ARG A 1 204 ? 15.274 96.460 65.256 1.00 30.57 364 ARG A C 1
ATOM 1609 O O . ARG A 1 204 ? 15.974 97.081 64.449 1.00 30.14 364 ARG A O 1
ATOM 1617 N N . SER A 1 205 ? 14.690 95.302 64.956 1.00 28.84 365 SER A N 1
ATOM 1618 C CA . SER A 1 205 ? 14.793 94.697 63.637 1.00 33.75 365 SER A CA 1
ATOM 1619 C C . SER A 1 205 ? 13.834 95.385 62.675 1.00 38.36 365 SER A C 1
ATOM 1620 O O . SER A 1 205 ? 12.654 95.575 62.990 1.00 31.92 365 SER A O 1
ATOM 1623 N N . HIS A 1 206 ? 14.344 95.738 61.498 1.00 30.62 366 HIS A N 1
ATOM 1624 C CA . HIS A 1 206 ? 13.551 96.382 60.462 1.00 27.51 366 HIS A CA 1
ATOM 1625 C C . HIS A 1 206 ? 13.946 95.774 59.128 1.00 28.89 366 HIS A C 1
ATOM 1626 O O . HIS A 1 206 ? 15.141 95.619 58.847 1.00 29.42 366 HIS A O 1
ATOM 1633 N N . ALA A 1 207 ? 12.946 95.431 58.314 1.00 31.25 367 ALA A N 1
ATOM 1634 C CA . ALA A 1 207 ? 13.168 94.823 57.001 1.00 28.85 367 ALA A CA 1
ATOM 1635 C C . ALA A 1 207 ? 13.476 95.898 55.957 1.00 29.44 367 ALA A C 1
ATOM 1636 O O . ALA A 1 207 ? 12.728 96.115 55.002 1.00 29.05 367 ALA A O 1
ATOM 1638 N N . VAL A 1 208 ? 14.613 96.568 56.157 1.00 21.90 368 VAL A N 1
ATOM 1639 C CA . VAL A 1 208 ? 15.030 97.712 55.350 1.00 24.90 368 VAL A CA 1
ATOM 1640 C C . VAL A 1 208 ? 16.521 97.587 55.101 1.00 26.64 368 VAL A C 1
ATOM 1641 O O . VAL A 1 208 ? 17.284 97.261 56.016 1.00 26.25 368 VAL A O 1
ATOM 1645 N N . TRP A 1 209 ? 16.949 97.895 53.884 1.00 19.41 369 TRP A N 1
ATOM 1646 C CA . TRP A 1 209 ? 18.373 97.964 53.589 1.00 19.86 369 TRP A CA 1
ATOM 1647 C C . TRP A 1 209 ? 18.929 99.306 54.033 1.00 22.95 369 TRP A C 1
ATOM 1648 O O . TRP A 1 209 ? 18.248 100.333 53.969 1.00 22.79 369 TRP A O 1
ATOM 1659 N N . GLU A 1 210 ? 20.187 99.302 54.479 1.00 21.75 370 GLU A N 1
ATOM 1660 C CA . GLU A 1 210 ? 20.904 100.537 54.767 1.00 19.69 370 GLU A CA 1
ATOM 1661 C C . GLU A 1 210 ? 22.046 100.684 53.772 1.00 24.88 370 GLU A C 1
ATOM 1662 O O . GLU A 1 210 ? 23.046 99.960 53.856 1.00 21.86 370 GLU A O 1
ATOM 1668 N N . MET A 1 211 ? 21.920 101.652 52.862 1.00 21.66 371 MET A N 1
ATOM 1669 C CA . MET A 1 211 ? 23.031 102.020 51.985 1.00 19.69 371 MET A CA 1
ATOM 1670 C C . MET A 1 211 ? 23.939 102.942 52.781 1.00 20.59 371 MET A C 1
ATOM 1671 O O . MET A 1 211 ? 23.914 104.167 52.647 1.00 19.62 371 MET A O 1
ATOM 1676 N N . VAL A 1 212 ? 24.776 102.320 53.621 1.00 20.99 372 VAL A N 1
ATOM 1677 C CA . VAL A 1 212 ? 25.478 103.066 54.652 1.00 15.79 372 VAL A CA 1
ATOM 1678 C C . VAL A 1 212 ? 26.398 104.089 54.014 1.00 20.47 372 VAL A C 1
ATOM 1679 O O . VAL A 1 212 ? 26.977 103.863 52.940 1.00 22.76 372 VAL A O 1
ATOM 1683 N N . MET A 1 213 ? 26.521 105.240 54.661 1.00 19.83 373 MET A N 1
ATOM 1684 C CA . MET A 1 213 ? 27.315 106.353 54.149 1.00 19.86 373 MET A CA 1
ATOM 1685 C C . MET A 1 213 ? 28.654 106.324 54.881 1.00 26.23 373 MET A C 1
ATOM 1686 O O . MET A 1 213 ? 28.798 106.881 55.967 1.00 21.85 373 MET A O 1
ATOM 1691 N N . ASN A 1 214 ? 29.639 105.652 54.275 1.00 22.43 374 ASN A N 1
ATOM 1692 C CA . ASN A 1 214 ? 30.988 105.644 54.831 1.00 25.06 374 ASN A CA 1
ATOM 1693 C C . ASN A 1 214 ? 31.587 107.034 54.760 1.00 25.85 374 ASN A C 1
ATOM 1694 O O . ASN A 1 214 ? 31.598 107.657 53.697 1.00 24.48 374 ASN A O 1
ATOM 1699 N N . GLU A 1 215 ? 32.121 107.516 55.881 1.00 19.30 375 GLU A N 1
ATOM 1700 C CA . GLU A 1 215 ? 32.867 108.763 55.831 1.00 23.32 375 GLU A CA 1
ATOM 1701 C C . GLU A 1 215 ? 34.089 108.601 54.939 1.00 26.72 375 GLU A C 1
ATOM 1702 O O . GLU A 1 215 ? 34.681 107.526 54.853 1.00 28.97 375 GLU A O 1
ATOM 1708 N N . LEU A 1 216 ? 34.454 109.675 54.260 1.00 23.31 376 LEU A N 1
ATOM 1709 C CA . LEU A 1 216 ? 35.659 109.686 53.457 1.00 23.83 376 LEU A CA 1
ATOM 1710 C C . LEU A 1 216 ? 36.794 110.308 54.272 1.00 28.95 376 LEU A C 1
ATOM 1711 O O . LEU A 1 216 ? 36.559 111.096 55.190 1.00 23.05 376 LEU A O 1
ATOM 1716 N N . ASP A 1 217 ? 38.025 109.919 53.935 1.00 28.25 377 ASP A N 1
ATOM 1717 C CA . ASP A 1 217 ? 39.240 110.387 54.605 1.00 26.69 377 ASP A CA 1
ATOM 1718 C C . ASP A 1 217 ? 39.669 111.691 53.946 1.00 27.10 377 ASP A C 1
ATOM 1719 O O . ASP A 1 217 ? 40.021 111.718 52.763 1.00 26.88 377 ASP A O 1
ATOM 1724 N N . ARG A 1 218 ? 39.603 112.785 54.691 1.00 26.62 378 ARG A N 1
ATOM 1725 C CA . ARG A 1 218 ? 39.900 114.086 54.110 1.00 30.17 378 ARG A CA 1
ATOM 1726 C C . ARG A 1 218 ? 41.356 114.504 54.303 1.00 37.15 378 ARG A C 1
ATOM 1727 O O . ARG A 1 218 ? 41.712 115.633 53.949 1.00 34.83 378 ARG A O 1
ATOM 1735 N N . ARG A 1 219 ? 42.195 113.642 54.881 1.00 37.89 379 ARG A N 1
ATOM 1736 C CA . ARG A 1 219 ? 43.569 114.032 55.180 1.00 38.30 379 ARG A CA 1
ATOM 1737 C C . ARG A 1 219 ? 44.317 114.338 53.891 1.00 41.66 379 ARG A C 1
ATOM 1738 O O . ARG A 1 219 ? 44.364 113.505 52.980 1.00 41.64 379 ARG A O 1
ATOM 1746 N N . GLU A 1 220 ? 44.889 115.545 53.815 1.00 44.86 380 GLU A N 1
ATOM 1747 C CA . GLU A 1 220 ? 45.639 115.946 52.628 1.00 49.61 380 GLU A CA 1
ATOM 1748 C C . GLU A 1 220 ? 46.896 115.101 52.457 1.00 50.08 380 GLU A C 1
ATOM 1749 O O . GLU A 1 220 ? 47.343 114.864 51.329 1.00 55.72 380 GLU A O 1
ATOM 1755 N N . ASP A 1 221 ? 47.454 114.609 53.558 1.00 55.19 381 ASP A N 1
ATOM 1756 C CA . ASP A 1 221 ? 48.621 113.735 53.541 1.00 57.93 381 ASP A CA 1
ATOM 1757 C C . ASP A 1 221 ? 48.307 112.517 54.397 1.00 62.67 381 ASP A C 1
ATOM 1758 O O . ASP A 1 221 ? 48.658 112.468 55.584 1.00 64.00 381 ASP A O 1
ATOM 1763 N N . PRO A 1 222 ? 47.646 111.505 53.820 1.00 63.32 382 PRO A N 1
ATOM 1764 C CA . PRO A 1 222 ? 47.222 110.337 54.613 1.00 60.06 382 PRO A CA 1
ATOM 1765 C C . PRO A 1 222 ? 48.380 109.509 55.157 1.00 67.19 382 PRO A C 1
ATOM 1766 O O . PRO A 1 222 ? 48.165 108.532 55.886 1.00 63.70 382 PRO A O 1
ATOM 1770 N N . SER A 1 223 ? 49.613 109.889 54.809 1.00 75.04 383 SER A N 1
ATOM 1771 C CA . SER A 1 223 ? 50.802 109.157 55.236 1.00 77.52 383 SER A CA 1
ATOM 1772 C C . SER A 1 223 ? 51.151 109.350 56.709 1.00 75.13 383 SER A C 1
ATOM 1773 O O . SER A 1 223 ? 51.797 108.468 57.290 1.00 73.88 383 SER A O 1
ATOM 1776 N N . ASN A 1 224 ? 50.733 110.456 57.335 1.00 73.17 384 ASN A N 1
ATOM 1777 C CA . ASN A 1 224 ? 50.956 110.607 58.773 1.00 72.48 384 ASN A CA 1
ATOM 1778 C C . ASN A 1 224 ? 50.128 109.583 59.547 1.00 76.68 384 ASN A C 1
ATOM 1779 O O . ASN A 1 224 ? 49.495 108.687 58.972 1.00 79.32 384 ASN A O 1
ATOM 1784 N N . ASP A 1 225 ? 50.130 109.717 60.871 1.00 78.45 385 ASP A N 1
ATOM 1785 C CA . ASP A 1 225 ? 49.091 109.150 61.717 1.00 75.72 385 ASP A CA 1
ATOM 1786 C C . ASP A 1 225 ? 48.241 110.251 62.349 1.00 72.97 385 ASP A C 1
ATOM 1787 O O . ASP A 1 225 ? 47.495 109.993 63.305 1.00 70.24 385 ASP A O 1
ATOM 1792 N N . GLU A 1 226 ? 48.370 111.482 61.840 1.00 67.32 386 GLU A N 1
ATOM 1793 C CA . GLU A 1 226 ? 47.468 112.567 62.206 1.00 72.11 386 GLU A CA 1
ATOM 1794 C C . GLU A 1 226 ? 46.019 112.128 62.038 1.00 63.43 386 GLU A C 1
ATOM 1795 O O . GLU A 1 226 ? 45.649 111.503 61.043 1.00 63.93 386 GLU A O 1
ATOM 1801 N N . TYR A 1 227 ? 45.194 112.475 63.012 1.00 54.34 387 TYR A N 1
ATOM 1802 C CA . TYR A 1 227 ? 43.813 112.036 63.062 1.00 52.66 387 TYR A CA 1
ATOM 1803 C C . TYR A 1 227 ? 42.885 113.208 62.760 1.00 55.14 387 TYR A C 1
ATOM 1804 O O . TYR A 1 227 ? 43.011 114.280 63.363 1.00 48.88 387 TYR A O 1
ATOM 1813 N N . LEU A 1 228 ? 41.960 113.001 61.821 1.00 45.86 388 LEU A N 1
ATOM 1814 C CA . LEU A 1 228 ? 40.966 113.996 61.446 1.00 40.76 388 LEU A CA 1
ATOM 1815 C C . LEU A 1 228 ? 39.635 113.279 61.307 1.00 33.18 388 LEU A C 1
ATOM 1816 O O . LEU A 1 228 ? 39.599 112.160 60.779 1.00 38.88 388 LEU A O 1
ATOM 1821 N N . PRO A 1 229 ? 38.538 113.870 61.777 1.00 32.91 389 PRO A N 1
ATOM 1822 C CA . PRO A 1 229 ? 37.225 113.272 61.506 1.00 36.42 389 PRO A CA 1
ATOM 1823 C C . PRO A 1 229 ? 37.027 113.131 60.001 1.00 28.55 389 PRO A C 1
ATOM 1824 O O . PRO A 1 229 ? 37.507 113.949 59.215 1.00 25.68 389 PRO A O 1
ATOM 1828 N N . GLY A 1 230 ? 36.345 112.066 59.601 1.00 33.52 390 GLY A N 1
ATOM 1829 C CA . GLY A 1 230 ? 35.997 111.893 58.202 1.00 32.62 390 GLY A CA 1
ATOM 1830 C C . GLY A 1 230 ? 34.877 112.841 57.789 1.00 34.28 390 GLY A C 1
ATOM 1831 O O . GLY A 1 230 ? 34.447 113.718 58.539 1.00 31.10 390 GLY A O 1
ATOM 1832 N N . CYS A 1 231 ? 34.385 112.648 56.561 1.00 28.43 391 CYS A N 1
ATOM 1833 C CA . CYS A 1 231 ? 33.266 113.460 56.087 1.00 29.29 391 CYS A CA 1
ATOM 1834 C C . CYS A 1 231 ? 32.426 112.624 55.134 1.00 28.40 391 CYS A C 1
ATOM 1835 O O . CYS A 1 231 ? 32.973 111.928 54.272 1.00 27.81 391 CYS A O 1
ATOM 1838 N N . ALA A 1 232 ? 31.103 112.670 55.304 1.00 29.63 392 ALA A N 1
ATOM 1839 C CA . ALA A 1 232 ? 30.232 111.850 54.466 1.00 27.88 392 ALA A CA 1
ATOM 1840 C C . ALA A 1 232 ? 29.793 112.617 53.219 1.00 22.83 392 ALA A C 1
ATOM 1841 O O . ALA A 1 232 ? 30.058 112.184 52.094 1.00 26.78 392 ALA A O 1
ATOM 1843 N N . MET A 1 233 ? 29.141 113.761 53.395 1.00 26.08 393 MET A N 1
ATOM 1844 C CA . MET A 1 233 ? 28.842 114.622 52.257 1.00 28.96 393 MET A CA 1
ATOM 1845 C C . MET A 1 233 ? 30.123 115.284 51.785 1.00 26.89 393 MET A C 1
ATOM 1846 O O . MET A 1 233 ? 30.891 115.822 52.593 1.00 24.43 393 MET A O 1
ATOM 1851 N N . VAL A 1 234 ? 30.350 115.262 50.471 1.00 25.52 394 VAL A N 1
ATOM 1852 C CA . VAL A 1 234 ? 31.592 115.821 49.946 1.00 22.62 394 VAL A CA 1
ATOM 1853 C C . VAL A 1 234 ? 31.742 117.281 50.356 1.00 31.25 394 VAL A C 1
ATOM 1854 O O . VAL A 1 234 ? 32.830 117.719 50.746 1.00 28.47 394 VAL A O 1
ATOM 1858 N N . ASP A 1 235 ? 30.655 118.054 50.314 1.00 28.14 395 ASP A N 1
ATOM 1859 C CA . ASP A 1 235 ? 30.794 119.468 50.653 1.00 33.30 395 ASP A CA 1
ATOM 1860 C C . ASP A 1 235 ? 31.012 119.707 52.145 1.00 35.02 395 ASP A C 1
ATOM 1861 O O . ASP A 1 235 ? 31.305 120.843 52.535 1.00 37.10 395 ASP A O 1
ATOM 1866 N N . SER A 1 236 ? 30.854 118.690 52.989 1.00 28.44 396 SER A N 1
ATOM 1867 C CA . SER A 1 236 ? 31.229 118.844 54.383 1.00 28.01 396 SER A CA 1
ATOM 1868 C C . SER A 1 236 ? 32.724 118.617 54.625 1.00 32.42 396 SER A C 1
ATOM 1869 O O . SER A 1 236 ? 33.173 118.757 55.769 1.00 32.07 396 SER A O 1
ATOM 1872 N N . CYS A 1 237 ? 33.509 118.278 53.590 1.00 28.20 397 CYS A N 1
ATOM 1873 C CA . CYS A 1 237 ? 34.965 118.130 53.729 1.00 34.34 397 CYS A CA 1
ATOM 1874 C C . CYS A 1 237 ? 35.605 119.505 53.560 1.00 31.33 397 CYS A C 1
ATOM 1875 O O . CYS A 1 237 ? 36.138 119.859 52.506 1.00 29.20 397 CYS A O 1
ATOM 1878 N N . SER A 1 238 ? 35.591 120.276 54.649 1.00 37.35 398 SER A N 1
ATOM 1879 C CA . SER A 1 238 ? 35.816 121.716 54.564 1.00 40.54 398 SER A CA 1
ATOM 1880 C C . SER A 1 238 ? 37.255 122.099 54.243 1.00 37.30 398 SER A C 1
ATOM 1881 O O . SER A 1 238 ? 37.486 123.252 53.873 1.00 40.93 398 SER A O 1
ATOM 1884 N N . ASN A 1 239 ? 38.218 121.185 54.365 1.00 35.57 399 ASN A N 1
ATOM 1885 C CA . ASN A 1 239 ? 39.595 121.481 53.984 1.00 40.23 399 ASN A CA 1
ATOM 1886 C C . ASN A 1 239 ? 39.868 121.316 52.490 1.00 42.54 399 ASN A C 1
ATOM 1887 O O . ASN A 1 239 ? 40.989 121.597 52.050 1.00 44.79 399 ASN A O 1
ATOM 1892 N N . ILE A 1 240 ? 38.892 120.874 51.697 1.00 37.10 400 ILE A N 1
ATOM 1893 C CA . ILE A 1 240 ? 39.075 120.754 50.252 1.00 38.14 400 ILE A CA 1
ATOM 1894 C C . ILE A 1 240 ? 38.846 122.125 49.621 1.00 36.42 400 ILE A C 1
ATOM 1895 O O . ILE A 1 240 ? 37.702 122.559 49.468 1.00 35.78 400 ILE A O 1
ATOM 1900 N N . LEU A 1 241 ? 39.931 122.793 49.218 1.00 36.05 401 LEU A N 1
ATOM 1901 C CA . LEU A 1 241 ? 39.836 124.145 48.682 1.00 40.18 401 LEU A CA 1
ATOM 1902 C C . LEU A 1 241 ? 40.218 124.289 47.215 1.00 42.25 401 LEU A C 1
ATOM 1903 O O . LEU A 1 241 ? 39.784 125.260 46.583 1.00 44.33 401 LEU A O 1
ATOM 1908 N N . THR A 1 242 ? 41.004 123.371 46.651 1.00 39.24 402 THR A N 1
ATOM 1909 C CA . THR A 1 242 ? 41.409 123.462 45.255 1.00 39.53 402 THR A CA 1
ATOM 1910 C C . THR A 1 242 ? 41.005 122.205 44.494 1.00 38.37 402 THR A C 1
ATOM 1911 O O . THR A 1 242 ? 40.739 121.146 45.083 1.00 33.75 402 THR A O 1
ATOM 1915 N N . GLY A 1 243 ? 40.977 122.341 43.164 1.00 34.83 403 GLY A N 1
ATOM 1916 C CA . GLY A 1 243 ? 40.737 121.191 42.307 1.00 36.31 403 GLY A CA 1
ATOM 1917 C C . GLY A 1 243 ? 41.759 120.088 42.485 1.00 33.26 403 GLY A C 1
ATOM 1918 O O . GLY A 1 243 ? 41.407 118.904 42.477 1.00 31.47 403 GLY A O 1
ATOM 1919 N N . ASP A 1 244 ? 43.034 120.450 42.657 1.00 37.91 404 ASP A N 1
ATOM 1920 C CA . ASP A 1 244 ? 44.064 119.433 42.867 1.00 31.47 404 ASP A CA 1
ATOM 1921 C C . ASP A 1 244 ? 43.827 118.654 44.151 1.00 33.77 404 ASP A C 1
ATOM 1922 O O . ASP A 1 244 ? 43.997 117.427 44.181 1.00 31.47 404 ASP A O 1
ATOM 1927 N N . GLN A 1 245 ? 43.471 119.355 45.233 1.00 31.35 405 GLN A N 1
ATOM 1928 C CA . GLN A 1 245 ? 43.178 118.665 46.487 1.00 35.77 405 GLN A CA 1
ATOM 1929 C C . GLN A 1 245 ? 42.011 117.700 46.317 1.00 29.42 405 GLN A C 1
ATOM 1930 O O . GLN A 1 245 ? 42.056 116.570 46.816 1.00 30.09 405 GLN A O 1
ATOM 1936 N N . PHE A 1 246 ? 40.956 118.146 45.626 1.00 30.39 406 PHE A N 1
ATOM 1937 C CA . PHE A 1 246 ? 39.787 117.305 45.377 1.00 26.77 406 PHE A CA 1
ATOM 1938 C C . PHE A 1 246 ? 40.162 116.081 44.549 1.00 23.81 406 PHE A C 1
ATOM 1939 O O . PHE A 1 246 ? 39.735 114.960 44.856 1.00 24.28 406 PHE A O 1
ATOM 1947 N N . TYR A 1 247 ? 40.974 116.279 43.506 1.00 26.08 407 TYR A N 1
ATOM 1948 C CA . TYR A 1 247 ? 41.432 115.157 42.690 1.00 23.81 407 TYR A CA 1
ATOM 1949 C C . TYR A 1 247 ? 42.181 114.130 43.542 1.00 26.26 407 TYR A C 1
ATOM 1950 O O . TYR A 1 247 ? 41.861 112.936 43.519 1.00 25.38 407 TYR A O 1
ATOM 1959 N N . ASN A 1 248 ? 43.140 114.578 44.357 1.00 28.52 408 ASN A N 1
ATOM 1960 C CA . ASN A 1 248 ? 43.871 113.631 45.202 1.00 29.75 408 ASN A CA 1
ATOM 1961 C C . ASN A 1 248 ? 42.955 112.992 46.240 1.00 28.80 408 ASN A C 1
ATOM 1962 O O . ASN A 1 248 ? 43.089 111.806 46.555 1.00 27.18 408 ASN A O 1
ATOM 1967 N N . PHE A 1 249 ? 42.004 113.764 46.766 1.00 27.81 409 PHE A N 1
ATOM 1968 C CA . PHE A 1 249 ? 41.023 113.227 47.705 1.00 25.97 409 PHE A CA 1
ATOM 1969 C C . PHE A 1 249 ? 40.211 112.096 47.069 1.00 23.65 409 PHE A C 1
ATOM 1970 O O . PHE A 1 249 ? 39.998 111.040 47.686 1.00 25.10 409 PHE A O 1
ATOM 1978 N N . LEU A 1 250 ? 39.785 112.274 45.818 1.00 24.28 410 LEU A N 1
ATOM 1979 C CA . LEU A 1 250 ? 39.053 111.207 45.140 1.00 23.51 410 LEU A CA 1
ATOM 1980 C C . LEU A 1 250 ? 39.928 109.977 44.922 1.00 24.75 410 LEU A C 1
ATOM 1981 O O . LEU A 1 250 ? 39.472 108.850 45.128 1.00 23.80 410 LEU A O 1
ATOM 1986 N N . ASN A 1 251 ? 41.183 110.166 44.499 1.00 25.45 411 ASN A N 1
ATOM 1987 C CA . ASN A 1 251 ? 42.072 109.017 44.318 1.00 23.69 411 ASN A CA 1
ATOM 1988 C C . ASN A 1 251 ? 42.330 108.291 45.625 1.00 25.27 411 ASN A C 1
ATOM 1989 O O . ASN A 1 251 ? 42.295 107.057 45.665 1.00 24.85 411 ASN A O 1
ATOM 1994 N N . HIS A 1 252 ? 42.605 109.041 46.704 1.00 27.31 412 HIS A N 1
ATOM 1995 C CA . HIS A 1 252 ? 42.926 108.407 47.984 1.00 26.33 412 HIS A CA 1
ATOM 1996 C C . HIS A 1 252 ? 41.758 107.574 48.489 1.00 27.51 412 HIS A C 1
ATOM 1997 O O . HIS A 1 252 ? 41.944 106.441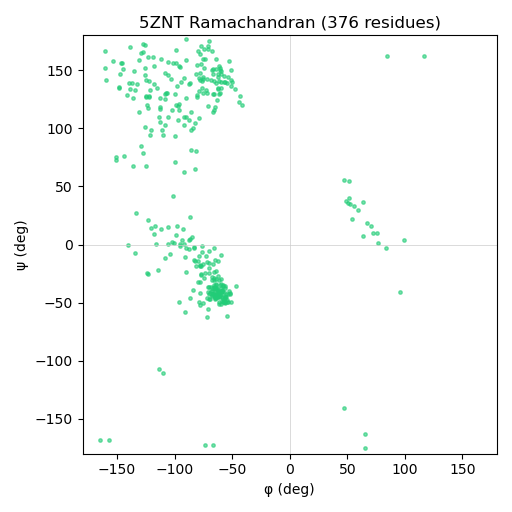 48.948 1.00 26.06 412 HIS A O 1
ATOM 2004 N N . ASN A 1 253 ? 40.535 108.107 48.405 1.00 28.25 413 ASN A N 1
ATOM 2005 C CA . ASN A 1 253 ? 39.414 107.341 48.932 1.00 23.49 413 ASN A CA 1
ATOM 2006 C C . ASN A 1 253 ? 38.986 106.232 47.977 1.00 21.75 413 ASN A C 1
ATOM 2007 O O . ASN A 1 253 ? 38.542 105.168 48.425 1.00 25.52 413 ASN A O 1
ATOM 2012 N N . PHE A 1 254 ? 39.129 106.438 46.673 1.00 24.25 414 PHE A N 1
ATOM 2013 C CA . PHE A 1 254 ? 38.971 105.314 45.759 1.00 25.39 414 PHE A CA 1
ATOM 2014 C C . PHE A 1 254 ? 39.908 104.168 46.154 1.00 26.32 414 PHE A C 1
ATOM 2015 O O . PHE A 1 254 ? 39.479 103.017 46.286 1.00 26.30 414 PHE A O 1
ATOM 2023 N N . ASP A 1 255 ? 41.195 104.473 46.364 1.00 27.57 415 ASP A N 1
ATOM 2024 C CA . ASP A 1 255 ? 42.163 103.423 46.687 1.00 28.64 415 ASP A CA 1
ATOM 2025 C C . ASP A 1 255 ? 41.820 102.733 47.998 1.00 29.18 415 ASP A C 1
ATOM 2026 O O . ASP A 1 255 ? 41.968 101.509 48.115 1.00 28.33 415 ASP A O 1
ATOM 2031 N N . ARG A 1 256 ? 41.357 103.499 48.999 1.00 26.82 416 ARG A N 1
ATOM 2032 C CA . ARG A 1 256 ? 40.947 102.901 50.266 1.00 26.97 416 ARG A CA 1
ATOM 2033 C C . ARG A 1 256 ? 39.925 101.793 50.039 1.00 29.31 416 ARG A C 1
ATOM 2034 O O . ARG A 1 256 ? 40.001 100.724 50.655 1.00 29.27 416 ARG A O 1
ATOM 2042 N N . HIS A 1 257 ? 38.960 102.020 49.144 1.00 23.05 417 HIS A N 1
ATOM 2043 C CA . HIS A 1 257 ? 37.970 100.985 48.880 1.00 22.18 417 HIS A CA 1
ATOM 2044 C C . HIS A 1 257 ? 38.533 99.911 47.949 1.00 23.73 417 HIS A C 1
ATOM 2045 O O . HIS A 1 257 ? 38.424 98.709 48.226 1.00 25.29 417 HIS A O 1
ATOM 2052 N N . TYR A 1 258 ? 39.131 100.342 46.835 1.00 22.90 418 TYR A N 1
ATOM 2053 C CA . TYR A 1 258 ? 39.544 99.414 45.788 1.00 27.06 418 TYR A CA 1
ATOM 2054 C C . TYR A 1 258 ? 40.623 98.453 46.273 1.00 30.32 418 TYR A C 1
ATOM 2055 O O . TYR A 1 258 ? 40.639 97.290 45.855 1.00 28.34 418 TYR A O 1
ATOM 2064 N N . GLU A 1 259 ? 41.515 98.913 47.155 1.00 29.44 419 GLU A N 1
ATOM 2065 C CA . GLU A 1 259 ? 42.616 98.093 47.648 1.00 35.10 419 GLU A CA 1
ATOM 2066 C C . GLU A 1 259 ? 42.259 97.309 48.903 1.00 34.64 419 GLU A C 1
ATOM 2067 O O . GLU A 1 259 ? 43.100 96.549 49.388 1.00 31.05 419 GLU A O 1
ATOM 2073 N N . GLN A 1 260 ? 41.052 97.468 49.452 1.00 28.38 420 GLN A N 1
ATOM 2074 C CA . GLN A 1 260 ? 40.684 96.670 50.625 1.00 26.23 420 GLN A CA 1
ATOM 2075 C C . GLN A 1 260 ? 39.555 95.705 50.293 1.00 30.90 420 GLN A C 1
ATOM 2076 O O . GLN A 1 260 ? 39.773 94.709 49.599 1.00 30.37 420 GLN A O 1
ATOM 2082 N N . ASN A 1 261 ? 38.339 95.971 50.771 1.00 24.33 421 ASN A N 1
ATOM 2083 C CA . ASN A 1 261 ? 37.234 95.046 50.564 1.00 26.26 421 ASN A CA 1
ATOM 2084 C C . ASN A 1 261 ? 36.317 95.452 49.409 1.00 23.85 421 ASN A C 1
ATOM 2085 O O . ASN A 1 261 ? 35.260 94.836 49.226 1.00 25.38 421 ASN A O 1
ATOM 2090 N N . ARG A 1 262 ? 36.695 96.459 48.631 1.00 24.53 422 ARG A N 1
ATOM 2091 C CA . ARG A 1 262 ? 35.880 96.951 47.507 1.00 27.90 422 ARG A CA 1
ATOM 2092 C C . ARG A 1 262 ? 34.444 97.283 47.920 1.00 21.76 422 ARG A C 1
ATOM 2093 O O . ARG A 1 262 ? 33.500 97.087 47.147 1.00 24.38 422 ARG A O 1
ATOM 2101 N N . ALA A 1 263 ? 34.264 97.784 49.136 1.00 23.44 423 ALA A N 1
ATOM 2102 C CA . ALA A 1 263 ? 32.947 98.267 49.526 1.00 25.60 423 ALA A CA 1
ATOM 2103 C C . ALA A 1 263 ? 32.529 99.384 48.571 1.00 18.59 423 ALA A C 1
ATOM 2104 O O . ALA A 1 263 ? 33.368 100.197 48.167 1.00 22.39 423 ALA A O 1
ATOM 2106 N N . PRO A 1 264 ? 31.265 99.432 48.163 1.00 22.98 424 PRO A N 1
ATOM 2107 C CA . PRO A 1 264 ? 30.806 100.544 47.323 1.00 20.23 424 PRO A CA 1
ATOM 2108 C C . PRO A 1 264 ? 31.263 101.881 47.890 1.00 19.69 424 PRO A C 1
ATOM 2109 O O . PRO A 1 264 ? 31.227 102.115 49.103 1.00 24.56 424 PRO A O 1
ATOM 2113 N N . LEU A 1 265 ? 31.786 102.723 47.015 1.00 18.45 425 LEU A N 1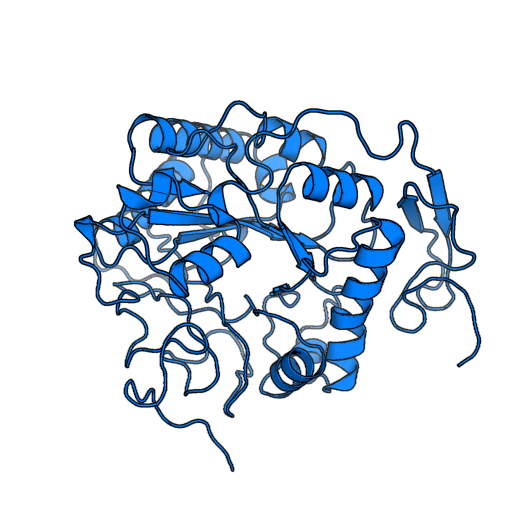
ATOM 2114 C CA . LEU A 1 265 ? 32.266 104.044 47.395 1.00 21.05 425 LEU A CA 1
ATOM 2115 C C . LEU A 1 265 ? 31.166 105.073 47.118 1.00 24.91 425 LEU A C 1
ATOM 2116 O O . LEU A 1 265 ? 30.726 105.226 45.975 1.00 20.41 425 LEU A O 1
ATOM 2121 N N . GLY A 1 266 ? 30.733 105.795 48.156 1.00 22.37 426 GLY A N 1
ATOM 2122 C CA . GLY A 1 266 ? 29.670 106.775 48.007 1.00 20.43 426 GLY A CA 1
ATOM 2123 C C . GLY A 1 266 ? 30.225 108.156 47.874 1.00 18.85 426 GLY A C 1
ATOM 2124 O O . GLY A 1 266 ? 30.916 108.659 48.766 1.00 20.47 426 GLY A O 1
ATOM 2125 N N . LEU A 1 267 ? 29.924 108.830 46.742 1.00 17.37 427 LEU A N 1
ATOM 2126 C CA . LEU A 1 267 ? 30.308 110.212 46.489 1.00 14.73 427 LEU A CA 1
ATOM 2127 C C . LEU A 1 267 ? 29.033 111.061 46.494 1.00 18.27 427 LEU A C 1
ATOM 2128 O O . LEU A 1 267 ? 28.296 111.127 45.499 1.00 17.49 427 LEU A O 1
ATOM 2133 N N . TYR A 1 268 ? 28.770 111.708 47.618 1.00 17.49 428 TYR A N 1
ATOM 2134 C CA . TYR A 1 268 ? 27.460 112.300 47.888 1.00 17.20 428 TYR A CA 1
ATOM 2135 C C . TYR A 1 268 ? 27.558 113.810 47.733 1.00 16.63 428 TYR A C 1
ATOM 2136 O O . TYR A 1 268 ? 28.193 114.477 48.550 1.00 18.97 428 TYR A O 1
ATOM 2145 N N . PHE A 1 269 ? 26.933 114.348 46.682 1.00 16.94 429 PHE A N 1
ATOM 2146 C CA . PHE A 1 269 ? 27.088 115.752 46.313 1.00 20.20 429 PHE A CA 1
ATOM 2147 C C . PHE A 1 269 ? 25.823 116.572 46.522 1.00 20.56 429 PHE A C 1
ATOM 2148 O O . PHE A 1 269 ? 24.698 116.056 46.546 1.00 16.93 429 PHE A O 1
ATOM 2156 N N . HIS A 1 270 ? 26.035 117.884 46.619 1.00 20.62 430 HIS A N 1
ATOM 2157 C CA . HIS A 1 270 ? 25.041 118.891 46.258 1.00 22.93 430 HIS A CA 1
ATOM 2158 C C . HIS A 1 270 ? 25.493 119.525 44.960 1.00 21.69 430 HIS A C 1
ATOM 2159 O O . HIS A 1 270 ? 26.652 119.934 44.847 1.00 23.31 430 HIS A O 1
ATOM 2166 N N . ALA A 1 271 ? 24.579 119.601 43.991 1.00 18.20 431 ALA A N 1
ATOM 2167 C CA . ALA A 1 271 ? 24.912 120.185 42.697 1.00 19.14 431 ALA A CA 1
ATOM 2168 C C . ALA A 1 271 ? 25.535 121.562 42.852 1.00 20.08 431 ALA A C 1
ATOM 2169 O O . ALA A 1 271 ? 26.503 121.896 42.158 1.00 21.37 431 ALA A O 1
ATOM 2171 N N . ALA A 1 272 ? 24.997 122.380 43.760 1.00 20.37 432 ALA A N 1
ATOM 2172 C CA . ALA A 1 272 ? 25.472 123.757 43.865 1.00 20.93 432 ALA A CA 1
ATOM 2173 C C . ALA A 1 272 ? 26.966 123.811 44.204 1.00 23.81 432 ALA A C 1
ATOM 2174 O O . ALA A 1 272 ? 27.684 124.710 43.750 1.00 23.68 432 ALA A O 1
ATOM 2176 N N . TRP A 1 273 ? 27.445 122.864 45.018 1.00 19.81 433 TRP A N 1
ATOM 2177 C CA . TRP A 1 273 ? 28.863 122.811 45.367 1.00 20.74 433 TRP A CA 1
ATOM 2178 C C . TRP A 1 273 ? 29.730 122.606 44.126 1.00 24.59 433 TRP A C 1
ATOM 2179 O O . TRP A 1 273 ? 30.763 123.265 43.968 1.00 23.51 433 TRP A O 1
ATOM 2190 N N . LEU A 1 274 ? 29.303 121.724 43.210 1.00 23.15 434 LEU A N 1
ATOM 2191 C CA . LEU A 1 274 ? 30.024 121.551 41.947 1.00 24.10 434 LEU A CA 1
ATOM 2192 C C . LEU A 1 274 ? 29.858 122.767 41.045 1.00 27.56 434 LEU A C 1
ATOM 2193 O O . LEU A 1 274 ? 30.817 123.219 40.411 1.00 30.11 434 LEU A O 1
ATOM 2198 N N . LYS A 1 275 ? 28.646 123.302 40.963 1.00 23.46 435 LYS A N 1
ATOM 2199 C CA . LYS A 1 275 ? 28.390 124.404 40.049 1.00 29.32 435 LYS A CA 1
ATOM 2200 C C . LYS A 1 275 ? 29.098 125.676 40.493 1.00 34.66 435 LYS A C 1
ATOM 2201 O O . LYS A 1 275 ? 29.645 126.413 39.663 1.00 32.13 435 LYS A O 1
ATOM 2207 N N . ASN A 1 276 ? 29.109 125.950 41.795 1.00 30.50 436 ASN A N 1
ATOM 2208 C CA . ASN A 1 276 ? 29.675 127.206 42.263 1.00 32.19 436 ASN A CA 1
ATOM 2209 C C . ASN A 1 276 ? 31.193 127.185 42.302 1.00 43.45 436 ASN A C 1
ATOM 2210 O O . ASN A 1 276 ? 31.809 128.237 42.503 1.00 38.27 436 ASN A O 1
ATOM 2215 N N . ASN A 1 277 ? 31.809 126.021 42.109 1.00 39.91 437 ASN A N 1
ATOM 2216 C CA . ASN A 1 277 ? 33.260 125.867 42.162 1.00 32.72 437 ASN A CA 1
ATOM 2217 C C . ASN A 1 277 ? 33.722 125.176 40.886 1.00 36.14 437 ASN A C 1
ATOM 2218 O O . ASN A 1 277 ? 33.988 123.970 40.894 1.00 34.49 437 ASN A O 1
ATOM 2223 N N . PRO A 1 278 ? 33.817 125.902 39.773 1.00 36.88 438 PRO A N 1
ATOM 2224 C CA . PRO A 1 278 ? 34.260 125.266 38.514 1.00 32.94 438 PRO A CA 1
ATOM 2225 C C . PRO A 1 278 ? 35.497 124.363 38.606 1.00 35.31 438 PRO A C 1
ATOM 2226 O O . PRO A 1 278 ? 35.540 123.340 37.901 1.00 34.14 438 PRO A O 1
ATOM 2230 N N . GLU A 1 279 ? 36.499 124.681 39.437 1.00 27.25 439 GLU A N 1
ATOM 2231 C CA . GLU A 1 279 ? 37.659 123.792 39.531 1.00 34.50 439 GLU A CA 1
ATOM 2232 C C . GLU A 1 279 ? 37.293 122.452 40.164 1.00 36.74 439 GLU A C 1
ATOM 2233 O O . GLU A 1 279 ? 37.957 121.440 39.907 1.00 32.57 439 GLU A O 1
ATOM 2239 N N . PHE A 1 280 ? 36.270 122.425 41.014 1.00 33.91 440 PHE A N 1
ATOM 2240 C CA . PHE A 1 280 ? 35.848 121.144 41.567 1.00 32.02 440 PHE A CA 1
ATOM 2241 C C . PHE A 1 280 ? 35.164 120.305 40.498 1.00 27.32 440 PHE A C 1
ATOM 2242 O O . PHE A 1 280 ? 35.453 119.109 40.359 1.00 28.84 440 PHE A O 1
ATOM 2250 N N . LEU A 1 281 ? 34.262 120.914 39.731 1.00 23.44 441 LEU A N 1
ATOM 2251 C CA . LEU A 1 281 ? 33.642 120.187 38.635 1.00 26.43 441 LEU A CA 1
ATOM 2252 C C . LEU A 1 281 ? 34.696 119.695 37.649 1.00 27.23 441 LEU A C 1
ATOM 2253 O O . LEU A 1 281 ? 34.657 118.538 37.224 1.00 25.59 441 LEU A O 1
ATOM 2258 N N . GLU A 1 282 ? 35.655 120.558 37.291 1.00 24.97 442 GLU A N 1
ATOM 2259 C CA . GLU A 1 282 ? 36.686 120.157 36.337 1.00 26.19 442 GLU A CA 1
ATOM 2260 C C . GLU A 1 282 ? 37.507 118.989 36.871 1.00 26.47 442 GLU A C 1
ATOM 2261 O O . GLU A 1 282 ? 37.768 118.023 36.147 1.00 27.40 442 GLU A O 1
ATOM 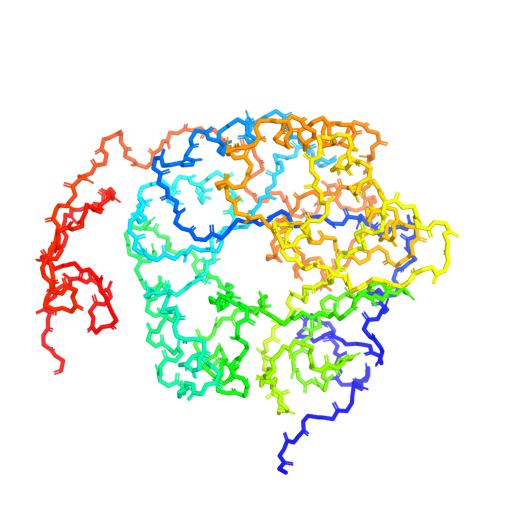2267 N N . ALA A 1 283 ? 37.904 119.048 38.142 1.00 25.63 443 ALA A N 1
ATOM 2268 C CA . ALA A 1 283 ? 38.660 117.954 38.739 1.00 26.17 443 ALA A CA 1
ATOM 2269 C C . ALA A 1 283 ? 37.826 116.680 38.815 1.00 25.24 443 ALA A C 1
ATOM 2270 O O . ALA A 1 283 ? 38.341 115.576 38.599 1.00 23.71 443 ALA A O 1
ATOM 2272 N N . PHE A 1 284 ? 36.537 116.810 39.114 1.00 22.96 444 PHE A N 1
ATOM 2273 C CA . PHE A 1 284 ? 35.679 115.638 39.230 1.00 22.81 444 PHE A CA 1
ATOM 2274 C C . PHE A 1 284 ? 35.548 114.930 37.884 1.00 22.24 444 PHE A C 1
ATOM 2275 O O . PHE A 1 284 ? 35.642 113.700 37.801 1.00 23.86 444 PHE A O 1
ATOM 2283 N N . LEU A 1 285 ? 35.282 115.690 36.827 1.00 22.03 445 LEU A N 1
ATOM 2284 C CA . LEU A 1 285 ? 35.148 115.091 35.507 1.00 23.48 445 LEU A CA 1
ATOM 2285 C C . LEU A 1 285 ? 36.476 114.500 35.031 1.00 25.25 445 LEU A C 1
ATOM 2286 O O . LEU A 1 285 ? 36.503 113.398 34.464 1.00 26.03 445 LEU A O 1
ATOM 2291 N N . TYR A 1 286 ? 37.582 115.212 35.251 1.00 22.12 446 TYR A N 1
ATOM 2292 C CA . TYR A 1 286 ? 38.889 114.648 34.933 1.00 25.30 446 TYR A CA 1
ATOM 2293 C C . TYR A 1 286 ? 39.068 113.301 35.619 1.00 30.16 446 TYR A C 1
ATOM 2294 O O . TYR A 1 286 ? 39.471 112.311 34.989 1.00 23.79 446 TYR A O 1
ATOM 2303 N N . TRP A 1 287 ? 38.759 113.248 36.917 1.00 25.69 447 TRP A N 1
ATOM 2304 C CA . TRP A 1 287 ? 38.879 112.012 37.679 1.00 24.13 447 TRP A CA 1
ATOM 2305 C C . TRP A 1 287 ? 37.993 110.910 37.107 1.00 24.62 447 TRP A C 1
ATOM 2306 O O . TRP A 1 287 ? 38.452 109.776 36.896 1.00 25.26 447 TRP A O 1
ATOM 2317 N N . ILE A 1 288 ? 36.706 111.205 36.896 1.00 20.63 448 ILE A N 1
ATOM 2318 C CA . ILE A 1 288 ? 35.783 110.223 36.325 1.00 21.46 448 ILE A CA 1
ATOM 2319 C C . ILE A 1 288 ? 36.333 109.670 35.015 1.00 23.57 448 ILE A C 1
ATOM 2320 O O . ILE A 1 288 ? 36.325 108.457 34.778 1.00 22.44 448 ILE A O 1
ATOM 2325 N N . ASP A 1 289 ? 36.760 110.554 34.127 1.00 22.78 449 ASP A N 1
ATOM 2326 C CA . ASP A 1 289 ? 37.220 110.107 32.819 1.00 24.45 449 ASP A CA 1
ATOM 2327 C C . ASP A 1 289 ? 38.500 109.284 32.945 1.00 27.26 449 ASP A C 1
ATOM 2328 O O . ASP A 1 289 ? 38.671 108.270 32.259 1.00 25.08 449 ASP A O 1
ATOM 2333 N N . GLU A 1 290 ? 39.382 109.675 33.857 1.00 22.71 450 GLU A N 1
ATOM 2334 C CA . GLU A 1 290 ? 40.602 108.920 34.089 1.00 25.39 450 GLU A CA 1
ATOM 2335 C C . GLU A 1 290 ? 40.312 107.542 34.685 1.00 29.04 450 GLU A C 1
ATOM 2336 O O . GLU A 1 290 ? 40.909 106.541 34.269 1.00 25.39 450 GLU A O 1
ATOM 2342 N N . ILE A 1 291 ? 39.390 107.467 35.652 1.00 24.66 451 ILE A N 1
ATOM 2343 C CA . ILE A 1 291 ? 39.012 106.183 36.240 1.00 22.01 451 ILE A CA 1
ATOM 2344 C C . ILE A 1 291 ? 38.344 105.280 35.203 1.00 23.58 451 ILE A C 1
ATOM 2345 O O . ILE A 1 291 ? 38.655 104.084 35.109 1.00 23.48 451 ILE A O 1
ATOM 2350 N N . LEU A 1 292 ? 37.401 105.824 34.426 1.00 22.26 452 LEU A N 1
ATOM 2351 C CA . LEU A 1 292 ? 36.689 105.010 33.442 1.00 25.80 452 LEU A CA 1
ATOM 2352 C C . LEU A 1 292 ? 37.641 104.424 32.400 1.00 24.62 452 LEU A C 1
ATOM 2353 O O . LEU A 1 292 ? 37.484 103.270 31.992 1.00 22.99 452 LEU A O 1
ATOM 2358 N N . GLN A 1 293 ? 38.615 105.209 31.937 1.00 23.55 453 GLN A N 1
ATOM 2359 C CA . GLN A 1 293 ? 39.502 104.700 30.888 1.00 26.93 453 GLN A CA 1
ATOM 2360 C C . GLN A 1 293 ? 40.435 103.620 31.432 1.00 29.01 453 GLN A C 1
ATOM 2361 O O . GLN A 1 293 ? 40.719 102.633 30.740 1.00 28.05 453 GLN A O 1
ATOM 2367 N N . SER A 1 294 ? 40.900 103.773 32.666 1.00 24.75 454 SER A N 1
ATOM 2368 C CA . SER A 1 294 ? 41.942 102.900 33.177 1.00 22.55 454 SER A CA 1
ATOM 2369 C C . SER A 1 294 ? 41.405 101.669 33.887 1.00 28.39 454 SER A C 1
ATOM 2370 O O . SER A 1 294 ? 42.181 100.749 34.154 1.00 30.36 454 SER A O 1
ATOM 2373 N N . HIS A 1 295 ? 40.106 101.599 34.170 1.00 23.08 455 HIS A N 1
ATOM 2374 C CA . HIS A 1 295 ? 39.560 100.506 34.963 1.00 26.04 455 HIS A CA 1
ATOM 2375 C C . HIS A 1 295 ? 38.476 99.785 34.191 1.00 28.30 455 HIS A C 1
ATOM 2376 O O . HIS A 1 295 ? 37.434 100.374 33.864 1.00 25.96 455 HIS A O 1
ATOM 2383 N N . ASN A 1 296 ? 38.706 98.507 33.919 1.00 24.73 456 ASN A N 1
ATOM 2384 C CA A ASN A 1 296 ? 37.644 97.659 33.409 0.50 26.15 456 ASN A CA 1
ATOM 2385 C CA B ASN A 1 296 ? 37.661 97.644 33.406 0.50 26.20 456 ASN A CA 1
ATOM 2386 C C . ASN A 1 296 ? 36.807 97.062 34.528 1.00 23.93 456 ASN A C 1
ATOM 2387 O O . ASN A 1 296 ? 35.864 96.320 34.249 1.00 24.72 456 ASN A O 1
ATOM 2396 N N . ASP A 1 297 ? 37.115 97.396 35.790 1.00 22.95 457 ASP A N 1
ATOM 2397 C CA . ASP A 1 297 ? 36.485 96.770 36.947 1.00 25.46 457 ASP A CA 1
ATOM 2398 C C . ASP A 1 297 ? 35.806 97.782 37.874 1.00 23.94 457 ASP A C 1
ATOM 2399 O O . ASP A 1 297 ? 35.576 97.474 39.048 1.00 25.00 457 ASP A O 1
ATOM 2404 N N . VAL A 1 298 ? 35.474 98.973 37.372 1.00 23.93 458 VAL A N 1
ATOM 2405 C CA . VAL A 1 298 ? 34.834 100.029 38.159 1.00 23.29 458 VAL A CA 1
ATOM 2406 C C . VAL A 1 298 ? 33.516 100.390 37.473 1.00 22.21 458 VAL A C 1
ATOM 2407 O O . VAL A 1 298 ? 33.501 100.672 36.270 1.00 22.59 458 VAL A O 1
ATOM 2411 N N . TYR A 1 299 ? 32.421 100.380 38.231 1.00 19.04 459 TYR A N 1
ATOM 2412 C CA . TYR A 1 299 ? 31.086 100.703 37.719 1.00 18.49 459 TYR A CA 1
ATOM 2413 C C . TYR A 1 299 ? 30.466 101.834 38.540 1.00 23.03 459 TYR A C 1
ATOM 2414 O O . TYR A 1 299 ? 30.377 101.733 39.768 1.00 20.90 459 TYR A O 1
ATOM 2423 N N . PHE A 1 300 ? 30.007 102.883 37.852 1.00 21.22 460 PHE A N 1
ATOM 2424 C CA . PHE A 1 300 ? 29.191 103.937 38.464 1.00 19.98 460 PHE A CA 1
ATOM 2425 C C . PHE A 1 300 ? 27.737 103.528 38.317 1.00 19.62 460 PHE A C 1
ATOM 2426 O O . PHE A 1 300 ? 27.204 103.510 37.201 1.00 20.98 460 PHE A O 1
ATOM 2434 N N . VAL A 1 301 ? 27.102 103.172 39.439 1.00 21.03 461 VAL A N 1
ATOM 2435 C CA . VAL A 1 301 ? 25.774 102.583 39.451 1.00 17.72 461 VAL A CA 1
ATOM 2436 C C . VAL A 1 301 ? 24.866 103.327 40.433 1.00 21.61 461 VAL A C 1
ATOM 2437 O O . VAL A 1 301 ? 25.322 104.073 41.308 1.00 17.99 461 VAL A O 1
ATOM 2441 N N . THR A 1 302 ? 23.562 103.089 40.295 1.00 21.44 462 THR A N 1
ATOM 2442 C CA . THR A 1 302 ? 22.601 103.624 41.253 1.00 18.82 462 THR A CA 1
ATOM 2443 C C . THR A 1 302 ? 22.657 102.843 42.562 1.00 22.79 462 THR A C 1
ATOM 2444 O O . THR A 1 302 ? 23.228 101.751 42.650 1.00 21.51 462 THR A O 1
ATOM 2448 N N . MET A 1 303 ? 21.996 103.391 43.582 1.00 17.51 463 MET A N 1
ATOM 2449 C CA . MET A 1 303 ? 21.913 102.691 44.865 1.00 22.44 463 MET A CA 1
ATOM 2450 C C . MET A 1 303 ? 21.145 101.389 44.733 1.00 22.69 463 MET A C 1
ATOM 2451 O O . MET A 1 303 ? 21.541 100.362 45.294 1.00 21.71 463 MET A O 1
ATOM 2456 N N . THR A 1 304 ? 19.994 101.429 44.049 1.00 19.98 464 THR A N 1
ATOM 2457 C CA . THR A 1 304 ? 19.241 100.203 43.816 1.00 19.23 464 THR A CA 1
ATOM 2458 C C . THR A 1 304 ? 20.108 99.163 43.113 1.00 22.19 464 THR A C 1
ATOM 2459 O O . THR A 1 304 ? 20.037 97.970 43.429 1.00 23.50 464 THR A O 1
ATOM 2463 N N . GLN A 1 305 ? 20.962 99.603 42.181 1.00 22.86 465 GLN A N 1
ATOM 2464 C CA . GLN A 1 305 ? 21.824 98.661 41.471 1.00 23.21 465 GLN A CA 1
ATOM 2465 C C . GLN A 1 305 ? 22.873 98.038 42.394 1.00 23.31 465 GLN A C 1
ATOM 2466 O O . GLN A 1 305 ? 23.273 96.887 42.175 1.00 26.94 465 GLN A O 1
ATOM 2472 N N . VAL A 1 306 ? 23.327 98.762 43.421 1.00 19.20 466 VAL A N 1
ATOM 2473 C CA . VAL A 1 306 ? 24.205 98.141 44.411 1.00 20.64 466 VAL A CA 1
ATOM 2474 C C . VAL A 1 306 ? 23.475 96.998 45.105 1.00 26.84 466 VAL A C 1
ATOM 2475 O O . VAL A 1 306 ? 23.989 95.877 45.204 1.00 24.38 466 VAL A O 1
ATOM 2479 N N . ILE A 1 307 ? 22.254 97.264 45.578 1.00 20.26 467 ILE A N 1
ATOM 2480 C CA . ILE A 1 307 ? 21.479 96.235 46.268 1.00 23.91 467 ILE A CA 1
ATOM 2481 C C . ILE A 1 307 ? 21.231 95.038 45.352 1.00 27.22 467 ILE A C 1
ATOM 2482 O O . ILE A 1 307 ? 21.264 93.885 45.794 1.00 24.71 467 ILE A O 1
ATOM 2487 N N . GLN A 1 308 ? 20.992 95.286 44.061 1.00 22.18 468 GLN A N 1
ATOM 2488 C CA . GLN A 1 308 ? 20.758 94.178 43.142 1.00 25.56 468 GLN A CA 1
ATOM 2489 C C . GLN A 1 308 ? 22.006 93.309 43.005 1.00 29.61 468 GLN A C 1
ATOM 2490 O O . GLN A 1 308 ? 21.906 92.075 42.944 1.00 29.38 468 GLN A O 1
ATOM 2496 N N . TRP A 1 309 ? 23.190 93.927 43.010 1.00 20.67 469 TRP A N 1
ATOM 2497 C CA . TRP A 1 309 ? 24.428 93.151 43.004 1.00 22.35 469 TRP A CA 1
ATOM 2498 C C . TRP A 1 309 ? 24.604 92.378 44.308 1.00 30.89 469 TRP A C 1
ATOM 2499 O O . TRP A 1 309 ? 24.986 91.202 44.289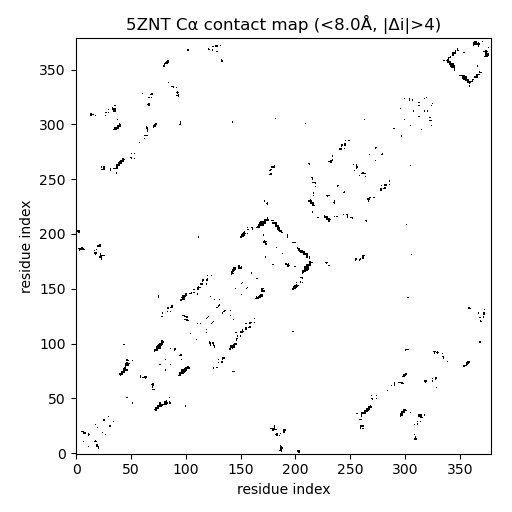 1.00 28.65 469 TRP A O 1
ATOM 2510 N N . VAL A 1 310 ? 24.349 93.022 45.451 1.00 28.81 470 VAL A N 1
ATOM 2511 C CA . VAL A 1 310 ? 24.460 92.329 46.739 1.00 27.89 470 VAL A CA 1
ATOM 2512 C C . VAL A 1 310 ? 23.573 91.098 46.756 1.00 28.81 470 VAL A C 1
ATOM 2513 O O . VAL A 1 310 ? 23.918 90.069 47.350 1.00 33.64 470 VAL A O 1
ATOM 2517 N N . GLN A 1 311 ? 22.416 91.183 46.111 1.00 27.62 471 GLN A N 1
ATOM 2518 C CA . GLN A 1 311 ? 21.462 90.089 46.130 1.00 32.93 471 GLN A CA 1
ATOM 2519 C C . GLN A 1 311 ? 21.858 88.963 45.187 1.00 39.15 471 GLN A C 1
ATOM 2520 O O . GLN A 1 311 ? 21.338 87.849 45.314 1.00 37.47 471 GLN A O 1
ATOM 2526 N N . ASN A 1 312 ? 22.749 89.232 44.240 1.00 32.76 472 ASN A N 1
ATOM 2527 C CA . ASN A 1 312 ? 23.215 88.219 43.297 1.00 34.85 472 ASN A CA 1
ATOM 2528 C C . ASN A 1 312 ? 24.632 88.584 42.883 1.00 28.90 472 ASN A C 1
ATOM 2529 O O . ASN A 1 312 ? 24.871 89.096 41.785 1.00 29.45 472 ASN A O 1
ATOM 2534 N N . PRO A 1 313 ? 25.603 88.349 43.756 1.00 25.30 473 PRO A N 1
ATOM 2535 C CA . PRO A 1 313 ? 26.953 88.866 43.511 1.00 28.46 473 PRO A CA 1
ATOM 2536 C C . PRO A 1 313 ? 27.564 88.325 42.220 1.00 30.83 473 PRO A C 1
ATOM 2537 O O . PRO A 1 313 ? 27.532 87.124 41.940 1.00 29.69 473 PRO A O 1
ATOM 2541 N N . ARG A 1 314 ? 28.086 89.245 41.412 1.00 30.10 474 ARG A N 1
ATOM 2542 C CA . ARG A 1 314 ? 28.704 88.938 40.132 1.00 30.02 474 ARG A CA 1
ATOM 2543 C C . ARG A 1 314 ? 30.166 89.350 40.168 1.00 36.30 474 ARG A C 1
ATOM 2544 O O . ARG A 1 314 ? 30.504 90.427 40.670 1.00 30.22 474 ARG A O 1
ATOM 2552 N N . THR A 1 315 ? 31.031 88.502 39.616 1.00 29.77 475 THR A N 1
ATOM 2553 C CA . THR A 1 315 ? 32.428 88.868 39.471 1.00 29.23 475 THR A CA 1
ATOM 2554 C C . THR A 1 315 ? 32.575 89.941 38.399 1.00 28.50 475 THR A C 1
ATOM 2555 O O . THR A 1 315 ? 31.653 90.210 37.618 1.00 30.75 475 THR A O 1
ATOM 2559 N N . VAL A 1 316 ? 33.773 90.532 38.340 1.00 28.84 476 VAL A N 1
ATOM 2560 C CA . VAL A 1 316 ? 34.055 91.520 37.302 1.00 28.20 476 VAL A CA 1
ATOM 2561 C C . VAL A 1 316 ? 33.711 90.961 35.933 1.00 37.74 476 VAL A C 1
ATOM 2562 O O . VAL A 1 316 ? 33.125 91.655 35.092 1.00 36.90 476 VAL A O 1
ATOM 2566 N N . THR A 1 317 ? 34.061 89.690 35.683 1.00 35.80 477 THR A N 1
ATOM 2567 C CA . THR A 1 317 ? 33.803 89.126 34.360 1.00 35.84 477 THR A CA 1
ATOM 2568 C C . THR A 1 317 ? 32.310 88.971 34.107 1.00 33.63 477 THR A C 1
ATOM 2569 O O . THR A 1 317 ? 31.820 89.297 33.021 1.00 36.99 477 THR A O 1
ATOM 2573 N N . GLU A 1 318 ? 31.569 88.489 35.101 1.00 31.63 478 GLU A N 1
ATOM 2574 C CA . GLU A 1 318 ? 30.132 88.346 34.935 1.00 34.58 478 GLU A CA 1
ATOM 2575 C C . GLU A 1 318 ? 29.411 89.692 34.884 1.00 35.07 478 GLU A C 1
ATOM 2576 O O . GLU A 1 318 ? 28.313 89.771 34.317 1.00 33.22 478 GLU A O 1
ATOM 2582 N N . ALA A 1 319 ? 29.998 90.746 35.459 1.00 32.92 479 ALA A N 1
ATOM 2583 C CA . ALA A 1 319 ? 29.278 92.014 35.579 1.00 30.51 479 ALA A CA 1
ATOM 2584 C C . ALA A 1 319 ? 28.912 92.606 34.222 1.00 32.53 479 ALA A C 1
ATOM 2585 O O . ALA A 1 319 ? 27.901 93.317 34.113 1.00 29.89 479 ALA A O 1
ATOM 2587 N N . LYS A 1 320 ? 29.689 92.296 33.179 1.00 34.60 480 LYS A N 1
ATOM 2588 C CA . LYS A 1 320 ? 29.455 92.868 31.856 1.00 32.89 480 LYS A CA 1
ATOM 2589 C C . LYS A 1 320 ? 28.074 92.535 31.314 1.00 34.11 480 LYS A C 1
ATOM 2590 O O . LYS A 1 320 ? 27.518 93.310 30.529 1.00 35.09 480 LYS A O 1
ATOM 2596 N N . ASN A 1 321 ? 27.510 91.387 31.689 1.00 31.66 481 ASN A N 1
ATOM 2597 C CA . ASN A 1 321 ? 26.207 90.989 31.171 1.00 37.10 481 ASN A CA 1
ATOM 2598 C C . ASN A 1 321 ? 25.156 90.889 32.270 1.00 35.02 481 ASN A C 1
ATOM 2599 O O . ASN A 1 321 ? 24.095 90.296 32.056 1.00 32.81 481 ASN A O 1
ATOM 2604 N N . PHE A 1 322 ? 25.429 91.467 33.440 1.00 33.24 482 PHE A N 1
ATOM 2605 C CA . PHE A 1 322 ? 24.461 91.517 34.534 1.00 26.75 482 PHE A CA 1
ATOM 2606 C C . PHE A 1 322 ? 23.283 92.402 34.130 1.00 28.61 482 PHE A C 1
ATOM 2607 O O . PHE A 1 322 ? 23.441 93.614 33.931 1.00 30.61 482 PHE A O 1
ATOM 2615 N N . GLU A 1 323 ? 22.101 91.800 33.990 1.00 28.27 483 GLU A N 1
ATOM 2616 C CA . GLU A 1 323 ? 20.966 92.518 33.415 1.00 33.98 483 GLU A CA 1
ATOM 2617 C C . GLU A 1 323 ? 20.506 93.725 34.232 1.00 33.67 483 GLU A C 1
ATOM 2618 O O . GLU A 1 323 ? 20.196 94.757 33.612 1.00 30.20 483 GLU A O 1
ATOM 2624 N N . PRO A 1 324 ? 20.420 93.681 35.570 1.00 29.27 484 PRO A N 1
ATOM 2625 C CA . PRO A 1 324 ? 19.973 94.892 36.288 1.00 30.23 484 PRO A CA 1
ATOM 2626 C C . PRO A 1 324 ? 20.851 96.096 36.014 1.00 29.34 484 PRO A C 1
ATOM 2627 O O . PRO A 1 324 ? 20.340 97.219 35.930 1.00 27.96 484 PRO A O 1
ATOM 2631 N N . TRP A 1 325 ? 22.157 95.895 35.831 1.00 24.75 485 TRP A N 1
ATOM 2632 C CA . TRP A 1 325 ? 23.042 97.012 35.525 1.00 25.48 485 TRP A CA 1
ATOM 2633 C C . TRP A 1 325 ? 22.924 97.496 34.082 1.00 32.15 485 TRP A C 1
ATOM 2634 O O . TRP A 1 325 ? 23.537 98.517 33.732 1.00 29.71 485 TRP A O 1
ATOM 2645 N N . ARG A 1 326 ? 22.164 96.800 33.237 1.00 29.81 486 ARG A N 1
ATOM 2646 C CA . ARG A 1 326 ? 21.972 97.201 31.851 1.00 28.13 486 ARG A CA 1
ATOM 2647 C C . ARG A 1 326 ? 20.592 97.796 31.600 1.00 26.04 486 ARG A C 1
ATOM 2648 O O . ARG A 1 326 ? 20.292 98.150 30.458 1.00 32.45 486 ARG A O 1
ATOM 2656 N N . GLU A 1 327 ? 19.735 97.897 32.621 1.00 30.63 487 GLU A N 1
ATOM 2657 C CA . GLU A 1 327 ? 18.443 98.562 32.437 1.00 35.84 487 GLU A CA 1
ATOM 2658 C C . GLU A 1 327 ? 18.676 100.005 32.005 1.00 33.22 487 GLU A C 1
ATOM 2659 O O . GLU A 1 327 ? 19.551 100.697 32.548 1.00 32.08 487 GLU A O 1
ATOM 2665 N N . LYS A 1 328 ? 17.925 100.443 30.999 1.00 26.60 488 LYS A N 1
ATOM 2666 C CA . LYS A 1 328 ? 18.094 101.771 30.422 1.00 27.33 488 LYS A CA 1
ATOM 2667 C C . LYS A 1 328 ? 19.574 102.037 30.153 1.00 32.27 488 LYS A C 1
ATOM 2668 O O . LYS A 1 328 ? 20.162 103.020 30.609 1.00 28.09 488 LYS A O 1
ATOM 2674 N N . CYS A 1 329 ? 20.157 101.112 29.381 1.00 29.74 489 CYS A N 1
ATOM 2675 C CA . CYS A 1 329 ? 21.593 101.096 29.142 1.00 28.04 489 CYS A CA 1
ATOM 2676 C C . CYS A 1 329 ? 22.081 102.434 28.607 1.00 31.39 489 CYS A C 1
ATOM 2677 O O . CYS A 1 329 ? 22.910 103.109 29.232 1.00 33.97 489 CYS A O 1
ATOM 2680 N N . SER A 1 330 ? 21.587 102.829 27.442 1.00 28.05 490 SER A N 1
ATOM 2681 C CA . SER A 1 330 ? 22.058 104.037 26.773 1.00 36.84 490 SER A CA 1
ATOM 2682 C C . SER A 1 330 ? 20.843 104.675 26.100 1.00 38.65 490 SER A C 1
ATOM 2683 O O . SER A 1 330 ? 20.646 104.579 24.886 1.00 30.99 490 SER A O 1
ATOM 2686 N N . VAL A 1 331 ? 20.016 105.327 26.917 1.00 32.23 491 VAL A N 1
ATOM 2687 C CA . VAL A 1 331 ? 18.734 105.826 26.449 1.00 33.05 491 VAL A CA 1
ATOM 2688 C C . VAL A 1 331 ? 18.946 107.065 25.595 1.00 36.44 491 VAL A C 1
ATOM 2689 O O . VAL A 1 331 ? 19.654 108.004 25.986 1.00 35.87 491 VAL A O 1
ATOM 2693 N N . GLU A 1 332 ? 18.334 107.072 24.418 1.00 37.16 492 GLU A N 1
ATOM 2694 C CA . GLU A 1 332 ? 18.247 108.298 23.638 1.00 41.88 492 GLU A CA 1
ATOM 2695 C C . GLU A 1 332 ? 16.800 108.778 23.630 1.00 41.38 492 GLU A C 1
ATOM 2696 O O . GLU A 1 332 ? 16.284 109.214 24.668 1.00 41.63 492 GLU A O 1
ATOM 2702 N N . GLY A 1 333 ? 16.132 108.694 22.481 1.00 38.10 493 GLY A N 1
ATOM 2703 C CA . GLY A 1 333 ? 14.708 108.984 22.389 1.00 30.40 493 GLY A CA 1
ATOM 2704 C C . GLY A 1 333 ? 14.326 110.434 22.664 1.00 32.01 493 GLY A C 1
ATOM 2705 O O . GLY A 1 333 ? 15.147 111.355 22.655 1.00 37.41 493 GLY A O 1
ATOM 2706 N N . ASN A 1 334 ? 13.035 110.619 22.933 1.00 34.14 494 ASN A N 1
ATOM 2707 C CA . ASN A 1 334 ? 12.483 111.943 23.146 1.00 37.79 494 ASN A CA 1
ATOM 2708 C C . ASN A 1 334 ? 11.910 112.078 24.553 1.00 29.09 494 ASN A C 1
ATOM 2709 O O . ASN A 1 334 ? 11.473 111.088 25.147 1.00 31.64 494 ASN A O 1
ATOM 2714 N N . PRO A 1 335 ? 11.871 113.290 25.093 1.00 30.37 495 PRO A N 1
ATOM 2715 C CA . PRO A 1 335 ? 11.241 113.500 26.410 1.00 30.21 495 PRO A CA 1
ATOM 2716 C C . PRO A 1 335 ? 9.753 113.192 26.371 1.00 33.46 495 PRO A C 1
ATOM 2717 O O . PRO A 1 335 ? 9.124 113.174 25.312 1.00 27.75 495 PRO A O 1
ATOM 2721 N N . ALA A 1 336 ? 9.193 112.941 27.558 1.00 27.18 496 ALA A N 1
ATOM 2722 C CA . ALA A 1 336 ? 7.788 112.551 27.656 1.00 27.38 496 ALA A CA 1
ATOM 2723 C C . ALA A 1 336 ? 6.855 113.627 27.118 1.00 31.34 496 ALA A C 1
ATOM 2724 O O . ALA A 1 336 ? 5.755 113.313 26.649 1.00 35.34 496 ALA A O 1
ATOM 2726 N N . CYS A 1 337 ? 7.240 114.894 27.222 1.00 29.77 497 CYS A N 1
ATOM 2727 C CA . CYS A 1 337 ? 6.471 115.974 26.624 1.00 32.09 497 CYS A CA 1
ATOM 2728 C C . CYS A 1 337 ? 7.451 117.053 26.198 1.00 34.83 497 CYS A C 1
ATOM 2729 O O . CYS A 1 337 ? 8.477 117.259 26.852 1.00 31.99 497 CYS A O 1
ATOM 2732 N N . TRP A 1 338 ? 7.130 117.735 25.095 1.00 42.49 498 TRP A N 1
ATOM 2733 C CA . TRP A 1 338 ? 8.060 118.698 24.513 1.00 39.50 498 TRP A CA 1
ATOM 2734 C C . TRP A 1 338 ? 8.068 120.014 25.276 1.00 40.54 498 TRP A C 1
ATOM 2735 O O . TRP A 1 338 ? 9.130 120.610 25.474 1.00 41.04 498 TRP A O 1
ATOM 2746 N N . VAL A 1 339 ? 6.904 120.500 25.685 1.00 37.19 499 VAL A N 1
ATOM 2747 C CA . VAL A 1 339 ? 6.787 121.737 26.444 1.00 41.30 499 VAL A CA 1
ATOM 2748 C C . VAL A 1 339 ? 6.002 121.438 27.714 1.00 40.70 499 VAL A C 1
ATOM 2749 O O . VAL A 1 339 ? 4.777 121.300 27.684 1.00 34.45 499 VAL A O 1
ATOM 2753 N N . PRO A 1 340 ? 6.682 121.295 28.848 1.00 40.29 500 PRO A N 1
ATOM 2754 C CA . PRO A 1 340 ? 5.974 121.020 30.103 1.00 32.42 500 PRO A CA 1
ATOM 2755 C C . PRO A 1 340 ? 5.120 122.197 30.533 1.00 32.30 500 PRO A C 1
ATOM 2756 O O . PRO A 1 340 ? 5.423 123.358 30.244 1.00 29.85 500 PRO A O 1
ATOM 2760 N N . HIS A 1 341 ? 4.041 121.883 31.244 1.00 28.53 501 HIS A N 1
ATOM 2761 C CA . HIS A 1 341 ? 3.252 122.927 31.877 1.00 28.04 501 HIS A CA 1
ATOM 2762 C C . HIS A 1 341 ? 4.054 123.567 33.003 1.00 31.88 501 HIS A C 1
ATOM 2763 O O . HIS A 1 341 ? 4.783 122.889 33.741 1.00 27.70 501 HIS A O 1
ATOM 2770 N N . SER A 1 342 ? 3.920 124.878 33.127 1.00 25.00 502 SER A N 1
ATOM 2771 C CA . SER A 1 342 ? 4.512 125.635 34.221 1.00 25.40 502 SER A CA 1
ATOM 2772 C C . SER A 1 342 ? 3.378 126.082 35.145 1.00 26.65 502 SER A C 1
ATOM 2773 O O . SER A 1 342 ? 2.663 127.037 34.845 1.00 30.02 502 SER A O 1
ATOM 2776 N N . CYS A 1 343 ? 3.216 125.401 36.280 1.00 20.91 503 CYS A N 1
ATOM 2777 C CA . CYS A 1 343 ? 2.083 125.641 37.169 1.00 21.60 503 CYS A CA 1
ATOM 2778 C C . CYS A 1 343 ? 2.479 126.586 38.297 1.00 28.18 503 CYS A C 1
ATOM 2779 O O . CYS A 1 343 ? 3.375 126.271 39.083 1.00 29.78 503 CYS A O 1
ATOM 2782 N N . LYS A 1 344 ? 1.828 127.725 38.390 1.00 20.99 504 LYS A N 1
ATOM 2783 C CA . LYS A 1 344 ? 2.048 128.686 39.449 1.00 21.70 504 LYS A CA 1
ATOM 2784 C C . LYS A 1 344 ? 1.052 128.346 40.562 1.00 31.02 504 LYS A C 1
ATOM 2785 O O . LYS A 1 344 ? -0.061 128.558 40.404 1.00 23.90 504 LYS A O 1
ATOM 2791 N N . LEU A 1 345 ? 1.507 127.841 41.693 1.00 22.74 505 LEU A N 1
ATOM 2792 C CA . LEU A 1 345 ? 0.598 127.263 42.657 1.00 21.23 505 LEU A CA 1
ATOM 2793 C C . LEU A 1 345 ? 0.784 127.895 44.019 1.00 24.00 505 LEU A C 1
ATOM 2794 O O . LEU A 1 345 ? 1.872 128.373 44.369 1.00 20.88 505 LEU A O 1
ATOM 2799 N N . THR A 1 346 ? -0.302 127.892 44.783 1.00 19.73 506 THR A N 1
ATOM 2800 C CA . THR A 1 346 ? -0.298 128.299 46.171 1.00 19.16 506 THR A CA 1
ATOM 2801 C C . THR A 1 346 ? -0.935 127.196 47.003 1.00 16.30 506 THR A C 1
ATOM 2802 O O . THR A 1 346 ? -1.633 126.317 46.491 1.00 20.12 506 THR A O 1
ATOM 2806 N N . SER A 1 347 ? -0.740 127.286 48.304 1.00 17.17 507 SER A N 1
ATOM 2807 C CA . SER A 1 347 ? -1.367 126.376 49.241 1.00 21.04 507 SER A CA 1
ATOM 2808 C C . SER A 1 347 ? -1.359 127.043 50.592 1.00 22.14 507 SER A C 1
ATOM 2809 O O . SER A 1 347 ? -0.367 127.679 50.965 1.00 20.63 507 SER A O 1
ATOM 2812 N N . LYS A 1 348 ? -2.441 126.859 51.338 1.00 21.37 508 LYS A N 1
ATOM 2813 C CA . LYS A 1 348 ? -2.456 127.392 52.687 1.00 24.40 508 LYS A CA 1
ATOM 2814 C C . LYS A 1 348 ? -1.418 126.714 53.563 1.00 24.30 508 LYS A C 1
ATOM 2815 O O . LYS A 1 348 ? -1.107 127.228 54.637 1.00 23.96 508 LYS A O 1
ATOM 2821 N N . GLU A 1 349 ? -0.847 125.588 53.124 1.00 20.51 509 GLU A N 1
ATOM 2822 C CA . GLU A 1 349 ? 0.222 124.971 53.909 1.00 22.50 509 GLU A CA 1
ATOM 2823 C C . GLU A 1 349 ? 1.547 125.698 53.754 1.00 22.73 509 GLU A C 1
ATOM 2824 O O . GLU A 1 349 ? 2.455 125.467 54.555 1.00 23.38 509 GLU A O 1
ATOM 2830 N N . VAL A 1 350 ? 1.698 126.502 52.706 1.00 20.97 510 VAL A N 1
ATOM 2831 C CA . VAL A 1 350 ? 2.909 127.267 52.422 1.00 21.70 510 VAL A CA 1
ATOM 2832 C C . VAL A 1 350 ? 2.473 128.727 52.289 1.00 25.90 510 VAL A C 1
ATOM 2833 O O . VAL A 1 350 ? 2.512 129.304 51.192 1.00 22.43 510 VAL A O 1
ATOM 2837 N N . PRO A 1 351 ? 2.027 129.341 53.372 1.00 27.44 511 PRO A N 1
ATOM 2838 C CA . PRO A 1 351 ? 1.316 130.626 53.253 1.00 39.47 511 PRO A CA 1
ATOM 2839 C C . PRO A 1 351 ? 2.194 131.721 52.651 1.00 32.10 511 PRO A C 1
ATOM 2840 O O . PRO A 1 351 ? 3.367 131.852 52.983 1.00 34.65 511 PRO A O 1
ATOM 2844 N N . GLY A 1 352 ? 1.631 132.465 51.709 1.00 42.61 512 GLY A N 1
ATOM 2845 C CA . GLY A 1 352 ? 2.306 133.616 51.117 1.00 44.14 512 GLY A CA 1
ATOM 2846 C C . GLY A 1 352 ? 3.024 133.322 49.814 1.00 49.43 512 GLY A C 1
ATOM 2847 O O . GLY A 1 352 ? 2.943 134.100 48.857 1.00 47.97 512 GLY A O 1
ATOM 2848 N N . GLU A 1 353 ? 3.689 132.179 49.746 1.00 36.74 513 GLU A N 1
ATOM 2849 C CA . GLU A 1 353 ? 4.508 131.858 48.595 1.00 32.52 513 GLU A CA 1
ATOM 2850 C C . GLU A 1 353 ? 3.662 131.408 47.429 1.00 33.66 513 GLU A C 1
ATOM 2851 O O . GLU A 1 353 ? 2.614 130.772 47.593 1.00 38.79 513 GLU A O 1
ATOM 2857 N N . THR A 1 354 ? 4.140 131.732 46.240 1.00 22.94 514 THR A N 1
ATOM 2858 C CA . THR A 1 354 ? 3.686 131.142 45.000 1.00 25.24 514 THR A CA 1
ATOM 2859 C C . THR A 1 354 ? 4.850 130.331 44.454 1.00 28.63 514 THR A C 1
ATOM 2860 O O . THR A 1 354 ? 5.958 130.862 44.309 1.00 25.47 514 THR A O 1
ATOM 2864 N N . ILE A 1 355 ? 4.621 129.050 44.160 1.00 22.77 515 ILE A N 1
ATOM 2865 C CA . ILE A 1 355 ? 5.715 128.175 43.746 1.00 21.10 515 ILE A CA 1
ATOM 2866 C C . ILE A 1 355 ? 5.396 127.603 42.382 1.00 21.83 515 ILE A C 1
ATOM 2867 O O . ILE A 1 355 ? 4.296 127.083 42.161 1.00 24.19 515 ILE A O 1
ATOM 2872 N N . ASN A 1 356 ? 6.337 127.757 41.452 1.00 16.38 516 ASN A N 1
ATOM 2873 C CA . ASN A 1 356 ? 6.199 127.211 40.114 1.00 21.19 516 ASN A CA 1
ATOM 2874 C C . ASN A 1 356 ? 6.559 125.734 40.132 1.00 24.82 516 ASN A C 1
ATOM 2875 O O . ASN A 1 356 ? 7.635 125.351 40.606 1.00 21.87 516 ASN A O 1
ATOM 2880 N N . LEU A 1 357 ? 5.677 124.913 39.588 1.00 21.11 517 LEU A N 1
ATOM 2881 C CA . LEU A 1 357 ? 5.907 123.485 39.488 1.00 19.62 517 LEU A CA 1
ATOM 2882 C C . LEU A 1 357 ? 5.765 123.119 38.025 1.00 23.71 517 LEU A C 1
ATOM 2883 O O . LEU A 1 357 ? 4.702 123.342 37.432 1.00 22.56 517 LEU A O 1
ATOM 2888 N N . GLN A 1 358 ? 6.822 122.577 37.435 1.00 17.07 518 GLN A N 1
ATOM 2889 C CA . GLN A 1 358 ? 6.762 122.163 36.041 1.00 19.38 518 GLN A CA 1
ATOM 2890 C C . GLN A 1 358 ? 6.498 120.659 35.971 1.00 23.42 518 GLN A C 1
ATOM 2891 O O . GLN A 1 358 ? 7.070 119.878 36.742 1.00 19.24 518 GLN A O 1
ATOM 2897 N N . THR A 1 359 ? 5.599 120.264 35.068 1.00 20.88 519 THR A N 1
ATOM 2898 C CA . THR A 1 359 ? 5.174 118.879 34.930 1.00 17.94 519 THR A CA 1
ATOM 2899 C C . THR A 1 359 ? 4.558 118.694 33.547 1.00 26.91 519 THR A C 1
ATOM 2900 O O . THR A 1 359 ? 3.983 119.631 32.981 1.00 24.30 519 THR A O 1
ATOM 2904 N N . CYS A 1 360 ? 4.651 117.469 33.027 1.00 22.34 520 CYS A N 1
ATOM 2905 C CA . CYS A 1 360 ? 3.933 117.145 31.798 1.00 26.20 520 CYS A CA 1
ATOM 2906 C C . CYS A 1 360 ? 2.449 116.953 32.049 1.00 30.52 520 CYS A C 1
ATOM 2907 O O . CYS A 1 360 ? 1.663 116.955 31.094 1.00 27.92 520 CYS A O 1
ATOM 2910 N N . LEU A 1 361 ? 2.057 116.765 33.303 1.00 24.00 521 LEU A N 1
ATOM 2911 C CA . LEU A 1 361 ? 0.650 116.655 33.649 1.00 27.69 521 LEU A CA 1
ATOM 2912 C C . LEU A 1 361 ? -0.013 118.029 33.615 1.00 26.91 521 LEU A C 1
ATOM 2913 O O . LEU A 1 361 ? 0.652 119.065 33.697 1.00 22.36 521 LEU A O 1
ATOM 2918 N N . ARG A 1 362 ? -1.349 118.030 33.499 1.00 25.64 522 ARG A N 1
ATOM 2919 C CA . ARG A 1 362 ? -2.098 119.260 33.735 1.00 25.39 522 ARG A CA 1
ATOM 2920 C C . ARG A 1 362 ? -1.869 119.734 35.166 1.00 22.94 522 ARG A C 1
ATOM 2921 O O . ARG A 1 362 ? -1.616 118.939 36.074 1.00 23.16 522 ARG A O 1
ATOM 2929 N N . CYS A 1 363 ? -1.973 121.045 35.369 1.00 19.55 523 CYS A N 1
ATOM 2930 C CA . CYS A 1 363 ? -1.689 121.604 36.678 1.00 22.52 523 CYS A CA 1
ATOM 2931 C C . CYS A 1 363 ? -2.727 121.118 37.690 1.00 26.20 523 CYS A C 1
ATOM 2932 O O . CYS A 1 363 ? -3.908 121.029 37.363 1.00 25.10 523 CYS A O 1
ATOM 2935 N N . PRO A 1 364 ? -2.318 120.805 38.914 1.00 22.41 524 PRO A N 1
ATOM 2936 C CA . PRO A 1 364 ? -3.285 120.478 39.967 1.00 19.97 524 PRO A CA 1
ATOM 2937 C C . PRO A 1 364 ? -3.913 121.765 40.490 1.00 19.17 524 PRO A C 1
ATOM 2938 O O . PRO A 1 364 ? -3.448 122.862 40.185 1.00 22.39 524 PRO A O 1
ATOM 2942 N N . VAL A 1 365 ? -4.960 121.637 41.320 1.00 16.48 525 VAL A N 1
ATOM 2943 C CA . VAL A 1 365 ? -5.636 122.851 41.796 1.00 17.07 525 VAL A CA 1
ATOM 2944 C C . VAL A 1 365 ? -4.919 123.522 42.964 1.00 25.12 525 VAL A C 1
ATOM 2945 O O . VAL A 1 365 ? -5.163 124.706 43.231 1.00 24.46 525 VAL A O 1
ATOM 2949 N N . ASN A 1 366 ? -4.034 122.801 43.650 1.00 20.61 526 ASN A N 1
ATOM 2950 C CA . ASN A 1 366 ? -3.398 123.198 44.901 1.00 22.33 526 ASN A CA 1
ATOM 2951 C C . ASN A 1 366 ? -1.906 122.873 44.802 1.00 21.23 526 ASN A C 1
ATOM 2952 O O . ASN A 1 366 ? -1.530 121.901 44.144 1.00 18.37 526 ASN A O 1
ATOM 2957 N N . TYR A 1 367 ? -1.051 123.648 45.462 1.00 20.65 527 TYR A N 1
ATOM 2958 C CA . TYR A 1 367 ? 0.369 123.278 45.538 1.00 18.61 527 TYR A CA 1
ATOM 2959 C C . TYR A 1 367 ? 0.567 122.055 46.447 1.00 15.52 527 TYR A C 1
ATOM 2960 O O . TYR A 1 367 ? 0.211 122.115 47.631 1.00 19.21 527 TYR A O 1
ATOM 2969 N N . PRO A 1 368 ? 1.097 120.935 45.952 1.00 18.94 528 PRO A N 1
ATOM 2970 C CA . PRO A 1 368 ? 1.272 119.749 46.815 1.00 16.80 528 PRO A CA 1
ATOM 2971 C C . PRO A 1 368 ? 2.116 120.065 48.040 1.00 17.28 528 PRO A C 1
ATOM 2972 O O . PRO A 1 368 ? 3.104 120.800 47.954 1.00 16.91 528 PRO A O 1
ATOM 2976 N N . TRP A 1 369 ? 1.713 119.511 49.183 1.00 15.04 529 TRP A N 1
ATOM 2977 C CA . TRP A 1 369 ? 2.490 119.622 50.415 1.00 16.09 529 TRP A CA 1
ATOM 2978 C C . TRP A 1 369 ? 2.104 118.469 51.336 1.00 16.09 529 TRP A C 1
ATOM 2979 O O . TRP A 1 369 ? 1.424 117.518 50.925 1.00 16.12 529 TRP A O 1
ATOM 2990 N N . LEU A 1 370 ? 2.541 118.552 52.595 1.00 16.27 530 LEU A N 1
ATOM 2991 C CA . LEU A 1 370 ? 2.401 117.443 53.550 1.00 17.93 530 LEU A CA 1
ATOM 2992 C C . LEU A 1 370 ? 0.978 116.899 53.620 1.00 20.76 530 LEU A C 1
ATOM 2993 O O . LEU A 1 370 ? 0.767 115.680 53.614 1.00 18.16 530 LEU A O 1
ATOM 2998 N N . ASN A 1 371 ? -0.007 117.773 53.777 1.00 18.59 531 ASN A N 1
ATOM 2999 C CA . ASN A 1 371 ? -1.375 117.295 53.966 1.00 15.15 531 ASN A CA 1
ATOM 3000 C C . ASN A 1 371 ? -2.115 117.065 52.650 1.00 23.46 531 ASN A C 1
ATOM 3001 O O . ASN A 1 371 ? -3.249 116.597 52.675 1.00 23.56 531 ASN A O 1
ATOM 3006 N N . ASP A 1 372 ? -1.512 117.388 51.510 1.00 16.14 532 ASP A N 1
ATOM 3007 C CA . ASP A 1 372 ? -2.156 117.202 50.209 1.00 14.86 532 ASP A CA 1
ATOM 3008 C C . ASP A 1 372 ? -1.074 116.950 49.166 1.00 15.14 532 ASP A C 1
ATOM 3009 O O . ASP A 1 372 ? -0.777 117.803 48.320 1.00 17.77 532 ASP A O 1
ATOM 3014 N N . PRO A 1 373 ? -0.461 115.768 49.191 1.00 18.79 533 PRO A N 1
ATOM 3015 C CA . PRO A 1 373 ? 0.647 115.519 48.256 1.00 18.15 533 PRO A CA 1
ATOM 3016 C C . PRO A 1 373 ? 0.205 115.392 46.802 1.00 19.27 533 PRO A C 1
ATOM 3017 O O . PRO A 1 373 ? 1.047 115.562 45.907 1.00 17.40 533 PRO A O 1
ATOM 3021 N N . THR A 1 374 ? -1.078 115.097 46.522 1.00 16.36 534 THR A N 1
ATOM 3022 C CA . THR A 1 374 ? -1.515 115.076 45.124 1.00 18.99 534 THR A CA 1
ATOM 3023 C C . THR A 1 374 ? -1.852 116.461 44.605 1.00 18.52 534 THR A C 1
ATOM 3024 O O . THR A 1 374 ? -1.973 116.636 43.378 1.00 18.92 534 THR A O 1
ATOM 3028 N N . GLY A 1 375 ? -1.980 117.439 45.500 1.00 16.91 535 GLY A N 1
ATOM 3029 C CA . GLY A 1 375 ? -2.436 118.772 45.140 1.00 14.60 535 GLY A CA 1
ATOM 3030 C C . GLY A 1 375 ? -3.883 118.835 44.686 1.00 19.04 535 GLY A C 1
ATOM 3031 O O . GLY A 1 375 ? -4.270 119.804 44.032 1.00 17.97 535 GLY A O 1
ATOM 3032 N N . ASP A 1 376 ? -4.696 117.820 45.000 1.00 17.32 536 ASP A N 1
ATOM 3033 C CA . ASP A 1 376 ? -6.061 117.784 44.473 1.00 19.05 536 ASP A CA 1
ATOM 3034 C C . ASP A 1 376 ? -7.034 118.627 45.282 1.00 21.16 536 ASP A C 1
ATOM 3035 O O . ASP A 1 376 ? -8.146 118.877 44.812 1.00 21.05 536 ASP A O 1
ATOM 3040 N N . GLY A 1 377 ? -6.666 119.050 46.492 1.00 16.54 537 GLY A N 1
ATOM 3041 C CA . GLY A 1 377 ? -7.592 119.840 47.281 1.00 20.85 537 GLY A CA 1
ATOM 3042 C C . GLY A 1 377 ? -8.811 119.104 47.828 1.00 31.94 537 GLY A C 1
ATOM 3043 O O . GLY A 1 377 ? -9.776 119.757 48.250 1.00 23.99 537 GLY A O 1
ATOM 3044 N N . HIS A 1 378 ? -8.801 117.768 47.833 1.00 21.82 538 HIS A N 1
ATOM 3045 C CA . HIS A 1 378 ? -9.929 116.974 48.314 1.00 24.57 538 HIS A CA 1
ATOM 3046 C C . HIS A 1 378 ? -10.024 117.031 49.845 1.00 32.89 538 HIS A C 1
ATOM 3047 O O . HIS A 1 378 ? -9.050 117.318 50.546 1.00 28.66 538 HIS A O 1
ATOM 3054 N N . TYR A 1 379 ? -11.215 116.724 50.366 1.00 29.15 539 TYR A N 1
ATOM 3055 C CA . TYR A 1 379 ? -11.402 116.615 51.809 1.00 28.61 539 TYR A CA 1
ATOM 3056 C C . TYR A 1 379 ? -11.185 115.180 52.280 1.00 32.83 539 TYR A C 1
ATOM 3057 O O . TYR A 1 379 ? -11.530 114.205 51.606 1.00 37.83 539 TYR A O 1
ATOM 3066 N N . HIS A 1 380 ? -10.585 115.074 53.456 1.00 50.07 540 HIS A N 1
ATOM 3067 C CA . HIS A 1 380 ? -10.213 113.779 53.991 1.00 56.41 540 HIS A CA 1
ATOM 3068 C C . HIS A 1 380 ? -11.072 113.398 55.197 1.00 48.84 540 HIS A C 1
ATOM 3069 O O . HIS A 1 380 ? -12.292 113.336 55.080 1.00 47.88 540 HIS A O 1
#

Solvent-accessible surface area: 16360 Å² total; per-residue (Å²): 129,124,145,5,61,75,31,54,85,89,119,11,92,57,66,98,9,20,17,11,166,73,4,24,70,18,0,49,119,31,55,31,183,52,0,0,0,0,0,2,0,0,1,7,47,17,2,20,126,106,14,31,119,10,16,124,93,0,30,61,38,167,28,76,9,40,12,44,1,19,2,3,0,0,3,0,0,8,1,54,120,2,20,0,13,13,0,21,49,20,20,53,76,10,17,13,1,0,0,5,0,0,29,45,47,112,51,73,183,53,0,29,131,4,74,46,95,46,0,12,80,2,0,14,7,0,38,55,0,0,48,53,0,0,85,10,115,87,115,38,3,23,0,0,0,0,0,95,27,16,3,4,6,25,56,0,0,34,2,0,83,121,64,82,8,56,0,0,0,1,1,18,0,37,52,37,93,44,1,7,0,4,4,3,3,78,12,145,21,26,33,202,58,62,44,111,151,38,44,20,7,46,92,54,7,39,1,12,0,6,8,0,9,17,0,2,45,47,126,77,43,94,70,147,85,184,57,80,8,5,9,18,0,50,55,4,84,46,12,124,63,11,100,41,0,50,73,14,1,40,45,1,5,63,18,0,41,124,61,12,19,0,10,0,5,0,7,0,50,6,59,38,0,102,111,40,91,77,8,20,130,10,0,19,132,0,0,62,67,9,32,155,73,36,118,15,0,0,0,2,6,0,32,13,0,1,45,0,0,60,73,24,59,38,30,95,63,0,108,98,14,118,31,6,80,96,79,33,51,36,140,64,95,51,65,31,184,129,51,91,80,2,143,13,83,9,196,46,10,109,87,62,64,5,64,2,43,0,31,49,174,52,7,120,30,2,0,28,49,80,13,31,44,0,42,37,127,216,182

InterPro domains:
  IPR002172 Low-density lipoprotein (LDL) receptor class A repeat [PF00057] (122-156)
  IPR002172 Low-density lipoprotein (LDL) receptor class A repeat [PS50068] (121-157)
  IPR002172 Low-density lipoprotein (LDL) receptor class A repeat [SM00192] (121-158)
  IPR002172 Low-density lipoprotein (LDL) receptor class A repeat [cd00112] (122-156)
  IPR002509 NodB homology domain [PF01522] (197-311)
  IPR002557 Chitin binding domain [PF01607] (61-102)
  IPR002557 Chitin binding domain [PS50940] (42-104)
  IPR002557 Chitin binding domain [SM00494] (43-104)
  IPR011330 Glycoside hydrolase/deacetylase, beta/alpha-barrel [SSF88713] (165-473)
  IPR023415 Low-density lipoprotein (LDL) receptor class A, conserved site [PS01209] (134-156)
  IPR036055 LDL receptor-like superfamily [G3DSA:4.10.400.10] (118-156)
  IPR036055 LDL receptor-like superfamily [SSF57424] (117-156)
  IPR036508 Chitin binding domain superfamily [SSF57625] (62-103)
  IPR052740 Carbohydrate Esterase 4 [PTHR45985] (38-537)

Secondary structure (DSSP, 8-state):
--BPPS--TTT--TTT----SSS-SPGGG--GGGS-EEEEEEEES--STTTHHHHHHHS-S--B-TTSPBP--EEEE-STT--HHHHHHHHHTT-EEEE--SS----HHHHHT--HHHHIIIIIHHHHHHHHHTT--SS---EE--GGG--BHHHHHHHHHHTT--EE---EE-S-SS-PPPEETTS--SS---STT-B---B--S-EE--EEPB---SSTTS------BSBGGG-TT--SHHHHHHHHHHHHHHHHTTT-PPEEEEEEHHHHHH-HHHHHHHHHHHHHHHHH-SSEEE--HHHHHHHHHS---HHHHTT-GGGGTTTT--S--S-SS-EEEEE--TTSTT--EEEEESSPPPSS--BTTBTT------